Protein AF-0000000073321486 (afdb_homodimer)

Structure (mmCIF, N/CA/C/O backbone):
data_AF-0000000073321486-model_v1
#
loop_
_entity.id
_entity.type
_entity.pdbx_description
1 polymer '(S)-hydroxynitrile lyase'
#
loop_
_atom_site.group_PDB
_atom_site.id
_atom_site.type_symbol
_atom_site.label_atom_id
_atom_site.label_alt_id
_atom_site.label_comp_id
_atom_site.label_asym_id
_atom_site.label_entity_id
_atom_site.label_seq_id
_atom_site.pdbx_PDB_ins_code
_atom_site.Cartn_x
_atom_site.Cartn_y
_atom_site.Cartn_z
_atom_site.occupancy
_atom_site.B_iso_or_equiv
_atom_site.auth_seq_id
_atom_site.auth_comp_id
_atom_site.auth_asym_id
_atom_site.auth_atom_id
_atom_site.pdbx_PDB_model_num
ATOM 1 N N . MET A 1 1 ? -17.094 6.289 39.906 1 28.58 1 MET A N 1
ATOM 2 C CA . MET A 1 1 ? -16.141 6.355 38.812 1 28.58 1 MET A CA 1
ATOM 3 C C . MET A 1 1 ? -16.844 6.781 37.531 1 28.58 1 MET A C 1
ATOM 5 O O . MET A 1 1 ? -17.719 6.074 37.031 1 28.58 1 MET A O 1
ATOM 9 N N . GLY A 1 2 ? -17.016 7.969 37.281 1 34.94 2 GLY A N 1
ATOM 10 C CA . GLY A 1 2 ? -17.891 8.453 36.219 1 34.94 2 GLY A CA 1
ATOM 11 C C . GLY A 1 2 ? -17.594 7.828 34.875 1 34.94 2 GLY A C 1
ATOM 12 O O . GLY A 1 2 ? -16.438 7.613 34.531 1 34.94 2 GLY A O 1
ATOM 13 N N . GLU A 1 3 ? -18.469 7.023 34.312 1 37.69 3 GLU A N 1
ATOM 14 C CA . GLU A 1 3 ? -18.359 6.355 33.031 1 37.69 3 GLU A CA 1
ATOM 15 C C . GLU A 1 3 ? -17.812 7.305 31.969 1 37.69 3 GLU A C 1
ATOM 17 O O . GLU A 1 3 ? -18.391 8.359 31.703 1 37.69 3 GLU A O 1
ATOM 22 N N . VAL A 1 4 ? -16.578 7.555 31.984 1 42.38 4 VAL A N 1
ATOM 23 C CA . VAL A 1 4 ? -16 8.391 30.922 1 42.38 4 VAL A CA 1
ATOM 24 C C . VAL A 1 4 ? -16.688 8.062 29.594 1 42.38 4 VAL A C 1
ATOM 26 O O . VAL A 1 4 ? -16.469 6.988 29.031 1 42.38 4 VAL A O 1
ATOM 29 N N . THR A 1 5 ? -17.891 8.273 29.391 1 47.78 5 THR A N 1
ATOM 30 C CA . THR A 1 5 ? -18.562 8.062 28.125 1 47.78 5 THR A CA 1
ATOM 31 C C . THR A 1 5 ? -17.734 8.602 26.953 1 47.78 5 THR A C 1
ATOM 33 O O . THR A 1 5 ? -17.609 9.82 26.797 1 47.78 5 THR A O 1
ATOM 36 N N . ASN A 1 6 ? -16.609 8.109 26.641 1 59.28 6 ASN A N 1
ATOM 37 C CA . ASN A 1 6 ? -15.727 8.484 25.547 1 59.28 6 ASN A CA 1
ATOM 38 C C . ASN A 1 6 ? -16.5 8.672 24.234 1 59.28 6 ASN A C 1
ATOM 40 O O . ASN A 1 6 ? -17.031 7.707 23.688 1 59.28 6 ASN A O 1
ATOM 44 N N . GLN A 1 7 ? -16.953 9.898 23.938 1 78.38 7 GLN A N 1
ATOM 45 C CA . GLN A 1 7 ? -17.734 10.242 22.75 1 78.38 7 GLN A CA 1
ATOM 46 C C . GLN A 1 7 ? -17.047 9.75 21.484 1 78.38 7 GLN A C 1
ATOM 48 O O . GLN A 1 7 ? -15.852 9.953 21.297 1 78.38 7 GLN A O 1
ATOM 53 N N . LYS A 1 8 ? -17.797 8.992 20.75 1 91.69 8 LYS A N 1
ATOM 54 C CA . LYS A 1 8 ? -17.359 8.469 19.453 1 91.69 8 LYS A CA 1
ATOM 55 C C . LYS A 1 8 ? -16.984 9.602 18.5 1 91.69 8 LYS A C 1
ATOM 57 O O . LYS A 1 8 ? -17.766 10.531 18.297 1 91.69 8 LYS A O 1
ATOM 62 N N . GLN A 1 9 ? -15.703 9.656 18.172 1 96 9 GLN A N 1
ATOM 63 C CA . GLN A 1 9 ? -15.219 10.641 17.203 1 96 9 GLN A CA 1
ATOM 64 C C . GLN A 1 9 ? -15.039 10.016 15.828 1 96 9 GLN A C 1
ATOM 66 O O . GLN A 1 9 ? -14.984 8.789 15.695 1 96 9 GLN A O 1
ATOM 71 N N . HIS A 1 10 ? -15.109 10.852 14.836 1 98 10 HIS A N 1
ATOM 72 C CA . HIS A 1 10 ? -14.734 10.469 13.477 1 98 10 HIS A CA 1
ATOM 73 C C . HIS A 1 10 ? -13.375 11.039 13.102 1 98 10 HIS A C 1
ATOM 75 O O . HIS A 1 10 ? -13.234 12.25 12.898 1 98 10 HIS A O 1
ATOM 81 N N . PHE A 1 11 ? -12.383 10.164 13.086 1 98.81 11 PHE A N 1
ATOM 82 C CA . PHE A 1 11 ? -11.039 10.57 12.688 1 98.81 11 PHE A CA 1
ATOM 83 C C . PHE A 1 11 ? -10.867 10.492 11.18 1 98.81 11 PHE A C 1
ATOM 85 O O . PHE A 1 11 ? -11.219 9.484 10.555 1 98.81 11 PHE A O 1
ATOM 92 N N . VAL A 1 12 ? -10.383 11.523 10.562 1 98.94 12 VAL A N 1
ATOM 93 C CA . VAL A 1 12 ? -9.984 11.539 9.156 1 98.94 12 VAL A CA 1
ATOM 94 C C . VAL A 1 12 ? -8.469 11.703 9.055 1 98.94 12 VAL A C 1
ATOM 96 O O . VAL A 1 12 ? -7.91 12.719 9.484 1 98.94 12 VAL A O 1
ATOM 99 N N . LEU A 1 13 ? -7.809 10.695 8.531 1 98.94 13 LEU A N 1
ATOM 100 C CA . LEU A 1 13 ? -6.352 10.602 8.539 1 98.94 13 LEU A CA 1
ATOM 101 C C . LEU A 1 13 ? -5.781 10.93 7.16 1 98.94 13 LEU A C 1
ATOM 103 O O . LEU A 1 13 ? -6.164 10.312 6.164 1 98.94 13 LEU A O 1
ATOM 107 N N . ILE A 1 14 ? -4.871 11.891 7.148 1 98.94 14 ILE A N 1
ATOM 108 C CA . ILE A 1 14 ? -4.309 12.398 5.902 1 98.94 14 ILE A CA 1
ATOM 109 C C . ILE A 1 14 ? -2.801 12.156 5.883 1 98.94 14 ILE A C 1
ATOM 111 O O . ILE A 1 14 ? -2.092 12.531 6.82 1 98.94 14 ILE A O 1
ATOM 115 N N . HIS A 1 15 ? -2.332 11.531 4.832 1 98.88 15 HIS A N 1
ATOM 116 C CA . HIS A 1 15 ? -0.941 11.117 4.684 1 98.88 15 HIS A CA 1
ATOM 117 C C . HIS A 1 15 ? -0.069 12.273 4.207 1 98.88 15 HIS A C 1
ATOM 119 O O . HIS A 1 15 ? -0.583 13.32 3.814 1 98.88 15 HIS A O 1
ATOM 125 N N . GLY A 1 16 ? 1.253 12.094 4.309 1 98.12 16 GLY A N 1
ATOM 126 C CA . GLY A 1 16 ? 2.234 13.055 3.82 1 98.12 16 GLY A CA 1
ATOM 127 C C . GLY A 1 16 ? 2.619 12.828 2.371 1 98.12 16 GLY A C 1
ATOM 128 O O . GLY A 1 16 ? 1.954 12.07 1.657 1 98.12 16 GLY A O 1
ATOM 129 N N . SER A 1 17 ? 3.688 13.539 1.929 1 95.81 17 SER A N 1
ATOM 130 C CA . SER A 1 17 ? 4.156 13.43 0.551 1 95.81 17 SER A CA 1
ATOM 131 C C . SER A 1 17 ? 4.695 12.031 0.259 1 95.81 17 SER A C 1
ATOM 133 O O . SER A 1 17 ? 5.316 11.406 1.122 1 95.81 17 SER A O 1
ATOM 135 N N . VAL A 1 18 ? 4.523 11.547 -0.978 1 95.94 18 VAL A N 1
ATOM 136 C CA . VAL A 1 18 ? 5.062 10.32 -1.56 1 95.94 18 VAL A CA 1
ATOM 137 C C . VAL A 1 18 ? 4.508 9.109 -0.813 1 95.94 18 VAL A C 1
ATOM 139 O O . VAL A 1 18 ? 5.195 8.094 -0.676 1 95.94 18 VAL A O 1
ATOM 142 N N . ALA A 1 19 ? 3.422 9.234 -0.15 1 97.38 19 ALA A N 1
ATOM 143 C CA . ALA A 1 19 ? 2.773 8.156 0.588 1 97.38 19 ALA A CA 1
ATOM 144 C C . ALA A 1 19 ? 1.322 7.984 0.148 1 97.38 19 ALA A C 1
ATOM 146 O O . ALA A 1 19 ? 0.965 8.328 -0.982 1 97.38 19 ALA A O 1
ATOM 147 N N . GLY A 1 20 ? 0.489 7.383 0.923 1 98.5 20 GLY A N 1
ATOM 148 C CA . GLY A 1 20 ? -0.942 7.164 0.788 1 98.5 20 GLY A CA 1
ATOM 149 C C . GLY A 1 20 ? -1.62 6.816 2.1 1 98.5 20 GLY A C 1
ATOM 150 O O . GLY A 1 20 ? -0.982 6.824 3.154 1 98.5 20 GLY A O 1
ATOM 151 N N . ALA A 1 21 ? -2.885 6.566 1.976 1 98.88 21 ALA A N 1
ATOM 152 C CA . ALA A 1 21 ? -3.674 6.246 3.162 1 98.88 21 ALA A CA 1
ATOM 153 C C . ALA A 1 21 ? -3.098 5.035 3.893 1 98.88 21 ALA A C 1
ATOM 155 O O . ALA A 1 21 ? -3.285 4.883 5.102 1 98.88 21 ALA A O 1
ATOM 156 N N . TRP A 1 22 ? -2.369 4.203 3.174 1 98.81 22 TRP A N 1
ATOM 157 C CA . TRP A 1 22 ? -1.868 2.932 3.689 1 98.81 22 TRP A CA 1
ATOM 158 C C . TRP A 1 22 ? -0.913 3.156 4.855 1 98.81 22 TRP A C 1
ATOM 160 O O . TRP A 1 22 ? -0.701 2.258 5.676 1 98.81 22 TRP A O 1
ATOM 170 N N . ILE A 1 23 ? -0.331 4.324 5.047 1 98.88 23 ILE A N 1
ATOM 171 C CA . ILE A 1 23 ? 0.623 4.52 6.133 1 98.88 23 ILE A CA 1
ATOM 172 C C . ILE A 1 23 ? -0.089 4.387 7.477 1 98.88 23 ILE A C 1
ATOM 174 O O . ILE A 1 23 ? 0.554 4.184 8.508 1 98.88 23 ILE A O 1
ATOM 178 N N . TRP A 1 24 ? -1.402 4.504 7.445 1 98.94 24 TRP A N 1
ATOM 179 C CA . TRP A 1 24 ? -2.176 4.547 8.68 1 98.94 24 TRP A CA 1
ATOM 180 C C . TRP A 1 24 ? -2.629 3.15 9.094 1 98.94 24 TRP A C 1
ATOM 182 O O . TRP A 1 24 ? -3.422 2.994 10.023 1 98.94 24 TRP A O 1
ATOM 192 N N . TYR A 1 25 ? -2.131 2.07 8.461 1 98.81 25 TYR A N 1
ATOM 193 C CA . TYR A 1 25 ? -2.695 0.735 8.625 1 98.81 25 TYR A CA 1
ATOM 194 C C . TYR A 1 25 ? -2.479 0.224 10.047 1 98.81 25 TYR A C 1
ATOM 196 O O . TYR A 1 25 ? -3.232 -0.625 10.531 1 98.81 25 TYR A O 1
ATOM 204 N N . LYS A 1 26 ? -1.455 0.755 10.766 1 98.75 26 LYS A N 1
ATOM 205 C CA . LYS A 1 26 ? -1.238 0.344 12.156 1 98.75 26 LYS A CA 1
ATOM 206 C C . LYS A 1 26 ? -2.08 1.181 13.109 1 98.75 26 LYS A C 1
ATOM 208 O O . LYS A 1 26 ? -2.375 0.746 14.227 1 98.75 26 LYS A O 1
ATOM 213 N N . ILE A 1 27 ? -2.451 2.375 12.695 1 98.88 27 ILE A N 1
ATOM 214 C CA . ILE A 1 27 ? -3.131 3.336 13.555 1 98.88 27 ILE A CA 1
ATOM 215 C C . ILE A 1 27 ? -4.645 3.15 13.445 1 98.88 27 ILE A C 1
ATOM 217 O O . ILE A 1 27 ? -5.352 3.158 14.453 1 98.88 27 ILE A O 1
ATOM 221 N N . LYS A 1 28 ? -5.129 2.949 12.25 1 98.81 28 LYS A N 1
ATOM 222 C CA . LYS A 1 28 ? -6.562 2.914 11.969 1 98.81 28 LYS A CA 1
ATOM 223 C C . LYS A 1 28 ? -7.262 1.854 12.82 1 98.81 28 LYS A C 1
ATOM 225 O O . LYS A 1 28 ? -8.234 2.15 13.508 1 98.81 28 LYS A O 1
ATOM 230 N N . PRO A 1 29 ? -6.758 0.596 12.852 1 98.38 29 PRO A N 1
ATOM 231 C CA . PRO A 1 29 ? -7.469 -0.404 13.648 1 98.38 29 PRO A CA 1
ATOM 232 C C . PRO A 1 29 ? -7.43 -0.098 15.148 1 98.38 29 PRO A C 1
ATOM 234 O O . PRO A 1 29 ? -8.375 -0.424 15.867 1 98.38 29 PRO A O 1
ATOM 237 N N . ARG A 1 30 ? -6.398 0.528 15.641 1 98.31 30 ARG A N 1
ATOM 238 C CA . ARG A 1 30 ? -6.289 0.883 17.047 1 98.31 30 ARG A CA 1
ATOM 239 C C . ARG A 1 30 ? -7.332 1.929 17.438 1 98.31 30 ARG A C 1
ATOM 241 O O . ARG A 1 30 ? -7.945 1.839 18.5 1 98.31 30 ARG A O 1
ATOM 248 N N . LEU A 1 31 ? -7.48 2.936 16.562 1 98.5 31 LEU A N 1
ATOM 249 C CA . LEU A 1 31 ? -8.492 3.955 16.812 1 98.5 31 LEU A CA 1
ATOM 250 C C . LEU A 1 31 ? -9.898 3.359 16.734 1 98.5 31 LEU A C 1
ATOM 252 O O . LEU A 1 31 ? -10.766 3.715 17.531 1 98.5 31 LEU A O 1
ATOM 256 N N . GLU A 1 32 ? -10.07 2.461 15.773 1 98.12 32 GLU A N 1
ATOM 257 C CA . GLU A 1 32 ? -11.367 1.799 15.648 1 98.12 32 GLU A CA 1
ATOM 258 C C . GLU A 1 32 ? -11.656 0.919 16.859 1 98.12 32 GLU A C 1
ATOM 260 O O . GLU A 1 32 ? -12.789 0.874 17.344 1 98.12 32 GLU A O 1
ATOM 265 N N . GLU A 1 33 ? -10.664 0.205 17.328 1 97 33 GLU A N 1
ATOM 266 C CA . GLU A 1 33 ? -10.812 -0.635 18.516 1 97 33 GLU A CA 1
ATOM 267 C C . GLU A 1 33 ? -11.18 0.197 19.734 1 97 33 GLU A C 1
ATOM 269 O O . GLU A 1 33 ? -11.883 -0.282 20.641 1 97 33 GLU A O 1
ATOM 274 N N . ALA A 1 34 ? -10.734 1.42 19.766 1 97 34 ALA A N 1
ATOM 275 C CA . ALA A 1 34 ? -11.047 2.334 20.859 1 97 34 ALA A CA 1
ATOM 276 C C . ALA A 1 34 ? -12.461 2.885 20.719 1 97 34 ALA A C 1
ATOM 278 O O . ALA A 1 34 ? -12.906 3.682 21.562 1 97 34 ALA A O 1
ATOM 279 N N . GLY A 1 35 ? -13.227 2.535 19.656 1 96.88 35 GLY A N 1
ATOM 280 C CA . GLY A 1 35 ? -14.633 2.859 19.547 1 96.88 35 GLY A CA 1
ATOM 281 C C . GLY A 1 35 ? -14.906 3.998 18.578 1 96.88 35 GLY A C 1
ATOM 282 O O . GLY A 1 35 ? -16.031 4.496 18.5 1 96.88 35 GLY A O 1
ATOM 283 N N . HIS A 1 36 ? -13.922 4.457 17.828 1 98 36 HIS A N 1
ATOM 284 C CA . HIS A 1 36 ? -14.062 5.617 16.953 1 98 36 HIS A CA 1
ATOM 285 C C . HIS A 1 36 ? -14.266 5.199 15.5 1 98 36 HIS A C 1
ATOM 287 O O . HIS A 1 36 ? -13.938 4.074 15.125 1 98 36 HIS A O 1
ATOM 293 N N . ARG A 1 37 ? -14.93 6.043 14.734 1 97.81 37 ARG A N 1
ATOM 294 C CA . ARG A 1 37 ? -14.953 5.914 13.281 1 97.81 37 ARG A CA 1
ATOM 295 C C . ARG A 1 37 ? -13.672 6.469 12.664 1 97.81 37 ARG A C 1
ATOM 297 O O . ARG A 1 37 ? -13.156 7.496 13.109 1 97.81 37 ARG A O 1
ATOM 304 N N . VAL A 1 38 ? -13.109 5.781 11.719 1 98.81 38 VAL A N 1
ATOM 305 C CA . VAL A 1 38 ? -11.844 6.219 11.141 1 98.81 38 VAL A CA 1
ATOM 306 C C . VAL A 1 38 ? -11.93 6.164 9.617 1 98.81 38 VAL A C 1
ATOM 308 O O . VAL A 1 38 ? -12.328 5.148 9.047 1 98.81 38 VAL A O 1
ATOM 311 N N . THR A 1 39 ? -11.625 7.242 8.945 1 98.75 39 THR A N 1
ATOM 312 C CA . THR A 1 39 ? -11.484 7.336 7.5 1 98.75 39 THR A CA 1
ATOM 313 C C . THR A 1 39 ? -10.086 7.785 7.113 1 98.75 39 THR A C 1
ATOM 315 O O . THR A 1 39 ? -9.641 8.867 7.512 1 98.75 39 THR A O 1
ATOM 318 N N . ALA A 1 40 ? -9.352 6.969 6.457 1 98.88 40 ALA A N 1
ATOM 319 C CA . ALA A 1 40 ? -8.07 7.355 5.871 1 98.88 40 ALA A CA 1
ATOM 320 C C . ALA A 1 40 ? -8.203 7.598 4.371 1 98.88 40 ALA A C 1
ATOM 322 O O . ALA A 1 40 ? -8.766 6.77 3.648 1 98.88 40 ALA A O 1
ATOM 323 N N . LEU A 1 41 ? -7.668 8.711 3.869 1 98.81 41 LEU A N 1
ATOM 324 C CA . LEU A 1 41 ? -7.91 9.102 2.482 1 98.81 41 LEU A CA 1
ATOM 325 C C . LEU A 1 41 ? -6.602 9.164 1.7 1 98.81 41 LEU A C 1
ATOM 327 O O . LEU A 1 41 ? -5.59 9.656 2.209 1 98.81 41 LEU A O 1
ATOM 331 N N . ASP A 1 42 ? -6.676 8.625 0.517 1 98.81 42 ASP A N 1
ATOM 332 C CA . ASP A 1 42 ? -5.637 8.953 -0.459 1 98.81 42 ASP A CA 1
ATOM 333 C C . ASP A 1 42 ? -5.887 10.32 -1.092 1 98.81 42 ASP A C 1
ATOM 335 O O . ASP A 1 42 ? -6.992 10.602 -1.559 1 98.81 42 ASP A O 1
ATOM 339 N N . MET A 1 43 ? -4.875 11.133 -1.089 1 98.81 43 MET A N 1
ATOM 340 C CA . MET A 1 43 ? -4.938 12.305 -1.955 1 98.81 43 MET A CA 1
ATOM 341 C C . MET A 1 43 ? -4.758 11.914 -3.418 1 98.81 43 MET A C 1
ATOM 343 O O . MET A 1 43 ? -4.469 10.75 -3.723 1 98.81 43 MET A O 1
ATOM 347 N N . ALA A 1 44 ? -5.035 12.898 -4.281 1 98.5 44 ALA A N 1
ATOM 348 C CA . ALA A 1 44 ? -4.828 12.609 -5.699 1 98.5 44 ALA A CA 1
ATOM 349 C C . ALA A 1 44 ? -3.391 12.172 -5.969 1 98.5 44 ALA A C 1
ATOM 351 O O . ALA A 1 44 ? -2.451 12.711 -5.375 1 98.5 44 ALA A O 1
ATOM 352 N N . ALA A 1 45 ? -3.27 11.133 -6.898 1 97.81 45 ALA A N 1
ATOM 353 C CA . ALA A 1 45 ? -1.986 10.602 -7.344 1 97.81 45 ALA A CA 1
ATOM 354 C C . ALA A 1 45 ? -1.232 9.945 -6.191 1 97.81 45 ALA A C 1
ATOM 356 O O . ALA A 1 45 ? -0.001 9.883 -6.199 1 97.81 45 ALA A O 1
ATOM 357 N N . SER A 1 46 ? -1.948 9.477 -5.148 1 98.12 46 SER A N 1
ATOM 358 C CA . SER A 1 46 ? -1.353 8.828 -3.984 1 98.12 46 SER A CA 1
ATOM 359 C C . SER A 1 46 ? -2.039 7.504 -3.68 1 98.12 46 SER A C 1
ATOM 361 O O . SER A 1 46 ? -3.225 7.332 -3.971 1 98.12 46 SER A O 1
ATOM 363 N N . GLY A 1 47 ? -1.281 6.594 -3.045 1 97.62 47 GLY A N 1
ATOM 364 C CA . GLY A 1 47 ? -1.861 5.305 -2.693 1 97.62 47 GLY A CA 1
ATOM 365 C C . GLY A 1 47 ? -2.455 4.574 -3.883 1 97.62 47 GLY A C 1
ATOM 366 O O . GLY A 1 47 ? -1.782 4.375 -4.895 1 97.62 47 GLY A O 1
ATOM 367 N N . VAL A 1 48 ? -3.734 4.324 -3.805 1 96.88 48 VAL A N 1
ATOM 368 C CA . VAL A 1 48 ? -4.359 3.529 -4.859 1 96.88 48 VAL A CA 1
ATOM 369 C C . VAL A 1 48 ? -5.07 4.453 -5.848 1 96.88 48 VAL A C 1
ATOM 371 O O . VAL A 1 48 ? -5.738 3.984 -6.77 1 96.88 48 VAL A O 1
ATOM 374 N N . ASN A 1 49 ? -4.953 5.793 -5.594 1 97.44 49 ASN A N 1
ATOM 375 C CA . ASN A 1 49 ? -5.473 6.73 -6.582 1 97.44 49 ASN A CA 1
ATOM 376 C C . ASN A 1 49 ? -4.785 6.562 -7.934 1 97.44 49 ASN A C 1
ATOM 378 O O . ASN A 1 49 ? -3.555 6.492 -8.008 1 97.44 49 ASN A O 1
ATOM 382 N N . THR A 1 50 ? -5.469 6.555 -9.008 1 96 50 THR A N 1
ATOM 383 C CA . THR A 1 50 ? -4.91 6.082 -10.266 1 96 50 THR A CA 1
ATOM 384 C C . THR A 1 50 ? -4.375 7.246 -11.094 1 96 50 THR A C 1
ATOM 386 O O . THR A 1 50 ? -3.82 7.043 -12.18 1 96 50 THR A O 1
ATOM 389 N N . LYS A 1 51 ? -4.5 8.484 -10.641 1 96.75 51 LYS A N 1
ATOM 390 C CA . LYS A 1 51 ? -3.857 9.609 -11.32 1 96.75 51 LYS A CA 1
ATOM 391 C C . LYS A 1 51 ? -2.346 9.578 -11.125 1 96.75 51 LYS A C 1
ATOM 393 O O . LYS A 1 51 ? -1.855 9.047 -10.125 1 96.75 51 LYS A O 1
ATOM 398 N N . THR A 1 52 ? -1.636 10.094 -12.094 1 95.94 52 THR A N 1
ATOM 399 C CA . THR A 1 52 ? -0.199 10.305 -11.953 1 95.94 52 THR A CA 1
ATOM 400 C C . THR A 1 52 ? 0.095 11.711 -11.438 1 95.94 52 THR A C 1
ATOM 402 O O . THR A 1 52 ? -0.724 12.617 -11.602 1 95.94 52 THR A O 1
ATOM 405 N N . ILE A 1 53 ? 1.215 11.859 -10.852 1 96.25 53 ILE A N 1
ATOM 406 C CA . ILE A 1 53 ? 1.561 13.141 -10.25 1 96.25 53 ILE A CA 1
ATOM 407 C C . ILE A 1 53 ? 1.73 14.195 -11.344 1 96.25 53 ILE A C 1
ATOM 409 O O . ILE A 1 53 ? 1.494 15.383 -11.117 1 96.25 53 ILE A O 1
ATOM 413 N N . GLU A 1 54 ? 2.07 13.781 -12.547 1 93.44 54 GLU A N 1
ATOM 414 C CA . GLU A 1 54 ? 2.215 14.688 -13.68 1 93.44 54 GLU A CA 1
ATOM 415 C C . GLU A 1 54 ? 0.874 15.305 -14.07 1 93.44 54 GLU A C 1
ATOM 417 O O . GLU A 1 54 ? 0.822 16.422 -14.578 1 93.44 54 GLU A O 1
ATOM 422 N N . GLU A 1 55 ? -0.179 14.562 -13.789 1 93.31 55 GLU A N 1
ATOM 423 C CA . GLU A 1 55 ? -1.526 15.023 -14.109 1 93.31 55 GLU A CA 1
ATOM 424 C C . GLU A 1 55 ? -2.07 15.938 -13.016 1 93.31 55 GLU A C 1
ATOM 426 O O . GLU A 1 55 ? -3.051 16.656 -13.234 1 93.31 55 GLU A O 1
ATOM 431 N N . VAL A 1 56 ? -1.49 15.875 -11.852 1 95.69 56 VAL A N 1
ATOM 432 C CA . VAL A 1 56 ? -1.93 16.656 -10.695 1 95.69 56 VAL A CA 1
ATOM 433 C C . VAL A 1 56 ? -0.997 17.844 -10.484 1 95.69 56 VAL A C 1
ATOM 435 O O . VAL A 1 56 ? -0.078 17.781 -9.664 1 95.69 56 VAL A O 1
ATOM 438 N N . ARG A 1 57 ? -1.334 18.984 -11.07 1 92.81 57 ARG A N 1
ATOM 439 C CA . ARG A 1 57 ? -0.346 20.047 -11.227 1 92.81 57 ARG A CA 1
ATOM 440 C C . ARG A 1 57 ? -0.5 21.109 -10.133 1 92.81 57 ARG A C 1
ATOM 442 O O . ARG A 1 57 ? 0.352 21.984 -9.992 1 92.81 57 ARG A O 1
ATOM 449 N N . THR A 1 58 ? -1.557 21.094 -9.438 1 95 58 THR A N 1
ATOM 450 C CA . THR A 1 58 ? -1.786 22.078 -8.383 1 95 58 THR A CA 1
ATOM 451 C C . THR A 1 58 ? -2.146 21.391 -7.074 1 95 58 THR A C 1
ATOM 453 O O . THR A 1 58 ? -2.639 20.25 -7.078 1 95 58 THR A O 1
ATOM 456 N N . PHE A 1 59 ? -1.944 22.094 -6.023 1 97.38 59 PHE A N 1
ATOM 457 C CA . PHE A 1 59 ? -2.301 21.531 -4.723 1 97.38 59 PHE A CA 1
ATOM 458 C C . PHE A 1 59 ? -3.811 21.359 -4.605 1 97.38 59 PHE A C 1
ATOM 460 O O . PHE A 1 59 ? -4.281 20.422 -3.949 1 97.38 59 PHE A O 1
ATOM 467 N N . ASP A 1 60 ? -4.578 22.266 -5.25 1 97.44 60 ASP A N 1
ATOM 468 C CA . ASP A 1 60 ? -6.031 22.125 -5.246 1 97.44 60 ASP A CA 1
ATOM 469 C C . ASP A 1 60 ? -6.461 20.781 -5.84 1 97.44 60 ASP A C 1
ATOM 471 O O . ASP A 1 60 ? -7.324 20.109 -5.281 1 97.44 60 ASP A O 1
ATOM 475 N N . LEU A 1 61 ? -5.883 20.438 -6.922 1 97.62 61 LEU A N 1
ATOM 476 C CA . LEU A 1 61 ? -6.184 19.156 -7.531 1 97.62 61 LEU A CA 1
ATOM 477 C C . LEU A 1 61 ? -5.727 18 -6.633 1 97.62 61 LEU A C 1
ATOM 479 O O . LEU A 1 61 ? -6.445 17.016 -6.473 1 97.62 61 LEU A O 1
ATOM 483 N N . TYR A 1 62 ? -4.559 18.156 -6.07 1 98.44 62 TYR A N 1
ATOM 484 C CA . TYR A 1 62 ? -4.004 17.141 -5.172 1 98.44 62 TYR A CA 1
ATOM 485 C C . TYR A 1 62 ? -4.918 16.906 -3.977 1 98.44 62 TYR A C 1
ATOM 487 O O . TYR A 1 62 ? -5.102 15.773 -3.539 1 98.44 62 TYR A O 1
ATOM 495 N N . ASN A 1 63 ? -5.539 17.953 -3.445 1 98.75 63 ASN A N 1
ATOM 496 C CA . ASN A 1 63 ? -6.309 17.922 -2.205 1 98.75 63 ASN A CA 1
ATOM 497 C C . ASN A 1 63 ? -7.781 17.609 -2.463 1 98.75 63 ASN A C 1
ATOM 499 O O . ASN A 1 63 ? -8.594 17.625 -1.536 1 98.75 63 ASN A O 1
ATOM 503 N N . GLU A 1 64 ? -8.203 17.344 -3.68 1 98.69 64 GLU A N 1
ATOM 504 C CA . GLU A 1 64 ? -9.594 17.156 -4.082 1 98.69 64 GLU A CA 1
ATOM 505 C C . GLU A 1 64 ? -10.258 16.047 -3.275 1 98.69 64 GLU A C 1
ATOM 507 O O . GLU A 1 64 ? -11.398 16.203 -2.828 1 98.69 64 GLU A O 1
ATOM 512 N N . PRO A 1 65 ? -9.609 14.938 -3.035 1 98.81 65 PRO A N 1
ATOM 513 C CA . PRO A 1 65 ? -10.289 13.867 -2.289 1 98.81 65 PRO A CA 1
ATOM 514 C C . PRO A 1 65 ? -10.727 14.312 -0.895 1 98.81 65 PRO A C 1
ATOM 516 O O . PRO A 1 65 ? -11.836 13.992 -0.463 1 98.81 65 PRO A O 1
ATOM 519 N N . LEU A 1 66 ? -9.883 15.008 -0.198 1 98.94 66 LEU A N 1
ATOM 520 C CA . LEU A 1 66 ? -10.258 15.492 1.127 1 98.94 66 LEU A CA 1
ATOM 521 C C . LEU A 1 66 ? -11.375 16.531 1.035 1 98.94 66 LEU A C 1
ATOM 523 O O . LEU A 1 66 ? -12.32 16.5 1.827 1 98.94 66 LEU A O 1
ATOM 527 N N . MET A 1 67 ? -11.297 17.453 0.048 1 98.88 67 MET A N 1
ATOM 528 C CA . MET A 1 67 ? -12.32 18.484 -0.119 1 98.88 67 MET A CA 1
ATOM 529 C C . MET A 1 67 ? -13.68 17.844 -0.417 1 98.88 67 MET A C 1
ATOM 531 O O . MET A 1 67 ? -14.695 18.266 0.137 1 98.88 67 MET A O 1
ATOM 535 N N . GLU A 1 68 ? -13.656 16.859 -1.269 1 98.81 68 GLU A N 1
ATOM 536 C CA . GLU A 1 68 ? -14.898 16.172 -1.612 1 98.81 68 GLU A CA 1
ATOM 537 C C . GLU A 1 68 ? -15.477 15.445 -0.406 1 98.81 68 GLU A C 1
ATOM 539 O O . GLU A 1 68 ? -16.688 15.453 -0.19 1 98.81 68 GLU A O 1
ATOM 544 N N . PHE A 1 69 ? -14.625 14.797 0.312 1 98.81 69 PHE A N 1
ATOM 545 C CA . PHE A 1 69 ? -15.07 14.094 1.513 1 98.81 69 PHE A CA 1
ATOM 546 C C . PHE A 1 69 ? -15.727 15.062 2.49 1 98.81 69 PHE A C 1
ATOM 548 O O . PHE A 1 69 ? -16.828 14.805 2.979 1 98.81 69 PHE A O 1
ATOM 555 N N . MET A 1 70 ? -15.055 16.172 2.768 1 98.81 70 MET A N 1
ATOM 556 C CA . MET A 1 70 ? -15.555 17.172 3.717 1 98.81 70 MET A CA 1
ATOM 557 C C . MET A 1 70 ? -16.891 17.734 3.256 1 98.81 70 MET A C 1
ATOM 559 O O . MET A 1 70 ? -17.797 17.953 4.066 1 98.81 70 MET A O 1
ATOM 563 N N . ALA A 1 71 ? -16.969 18 1.934 1 98.5 71 ALA A N 1
ATOM 564 C CA . ALA A 1 71 ? -18.188 18.578 1.373 1 98.5 71 ALA A CA 1
ATOM 565 C C . ALA A 1 71 ? -19.375 17.641 1.572 1 98.5 71 ALA A C 1
ATOM 567 O O . ALA A 1 71 ? -20.516 18.094 1.717 1 98.5 71 ALA A O 1
ATOM 568 N N . LYS A 1 72 ? -19.141 16.328 1.659 1 98.19 72 LYS A N 1
ATOM 569 C CA . LYS A 1 72 ? -20.203 15.336 1.731 1 98.19 72 LYS A CA 1
ATOM 570 C C . LYS A 1 72 ? -20.594 15.055 3.178 1 98.19 72 LYS A C 1
ATOM 572 O O . LYS A 1 72 ? -21.641 14.453 3.438 1 98.19 72 LYS A O 1
ATOM 577 N N . LEU A 1 73 ? -19.766 15.492 4.117 1 97.62 73 LEU A N 1
ATOM 578 C CA . LEU A 1 73 ? -20.109 15.289 5.52 1 97.62 73 LEU A CA 1
ATOM 579 C C . LEU A 1 73 ? -21.422 15.984 5.871 1 97.62 73 LEU A C 1
ATOM 581 O O . LEU A 1 73 ? -21.672 17.109 5.426 1 97.62 73 LEU A O 1
ATOM 585 N N . PRO A 1 74 ? -22.25 15.312 6.629 1 95.81 74 PRO A N 1
ATOM 586 C CA . PRO A 1 74 ? -23.453 15.992 7.113 1 95.81 74 PRO A CA 1
ATOM 587 C C . PRO A 1 74 ? -23.156 17.281 7.871 1 95.81 74 PRO A C 1
ATOM 589 O O . PRO A 1 74 ? -22.109 17.375 8.523 1 95.81 74 PRO A O 1
ATOM 592 N N . GLU A 1 75 ? -24.062 18.219 7.836 1 91.25 75 GLU A N 1
ATOM 593 C CA . GLU A 1 75 ? -23.875 19.531 8.43 1 91.25 75 GLU A CA 1
ATOM 594 C C . GLU A 1 75 ? -23.641 19.438 9.938 1 91.25 75 GLU A C 1
ATOM 596 O O . GLU A 1 75 ? -22.938 20.266 10.516 1 91.25 75 GLU A O 1
ATOM 601 N N . ASN A 1 76 ? -24.125 18.422 10.531 1 90.88 76 ASN A N 1
ATOM 602 C CA . ASN A 1 76 ? -24.031 18.328 11.984 1 90.88 76 ASN A CA 1
ATOM 603 C C . ASN A 1 76 ? -22.906 17.391 12.414 1 90.88 76 ASN A C 1
ATOM 605 O O . ASN A 1 76 ? -22.781 17.047 13.594 1 90.88 76 ASN A O 1
ATOM 609 N N . GLU A 1 77 ? -22.109 17.047 11.492 1 94.81 77 GLU A N 1
ATOM 610 C CA . GLU A 1 77 ? -21 16.172 11.828 1 94.81 77 GLU A CA 1
ATOM 611 C C . GLU A 1 77 ? -19.656 16.906 11.781 1 94.81 77 GLU A C 1
ATOM 613 O O . GLU A 1 77 ? -19.406 17.672 10.852 1 94.81 77 GLU A O 1
ATOM 618 N N . LYS A 1 78 ? -18.969 16.734 12.867 1 96.94 78 LYS A N 1
ATOM 619 C CA . LYS A 1 78 ? -17.609 17.25 12.914 1 96.94 78 LYS A CA 1
ATOM 620 C C . LYS A 1 78 ? -16.594 16.109 12.961 1 96.94 78 LYS A C 1
ATOM 622 O O . LYS A 1 78 ? -16.891 15.031 13.461 1 96.94 78 LYS A O 1
ATOM 627 N N . VAL A 1 79 ? -15.438 16.406 12.43 1 98.44 79 VAL A N 1
ATOM 628 C CA . VAL A 1 79 ? -14.414 15.367 12.398 1 98.44 79 VAL A CA 1
ATOM 629 C C . VAL A 1 79 ? -13.141 15.875 13.062 1 98.44 79 VAL A C 1
ATOM 631 O O . VAL A 1 79 ? -12.938 17.078 13.195 1 98.44 79 VAL A O 1
ATOM 634 N N . VAL A 1 80 ? -12.32 14.922 13.555 1 98.69 80 VAL A N 1
ATOM 635 C CA . VAL A 1 80 ? -10.938 15.164 13.945 1 98.69 80 VAL A CA 1
ATOM 636 C C . VAL A 1 80 ? -10.008 14.891 12.766 1 98.69 80 VAL A C 1
ATOM 638 O O . VAL A 1 80 ? -9.914 13.75 12.297 1 98.69 80 VAL A O 1
ATOM 641 N N . LEU A 1 81 ? -9.367 15.93 12.281 1 98.88 81 LEU A N 1
ATOM 642 C CA . LEU A 1 81 ? -8.406 15.766 11.195 1 98.88 81 LEU A CA 1
ATOM 643 C C . LEU A 1 81 ? -7.012 15.477 11.734 1 98.88 81 LEU A C 1
ATOM 645 O O . LEU A 1 81 ? -6.566 16.109 12.695 1 98.88 81 LEU A O 1
ATOM 649 N N . VAL A 1 82 ? -6.371 14.508 11.219 1 98.94 82 VAL A N 1
ATOM 650 C CA . VAL A 1 82 ? -4.977 14.227 11.531 1 98.94 82 VAL A CA 1
ATOM 651 C C . VAL A 1 82 ? -4.145 14.258 10.25 1 98.94 82 VAL A C 1
ATOM 653 O O . VAL A 1 82 ? -4.418 13.516 9.305 1 98.94 82 VAL A O 1
ATOM 656 N N . GLY A 1 83 ? -3.197 15.125 10.156 1 98.94 83 GLY A N 1
ATOM 657 C CA . GLY A 1 83 ? -2.352 15.258 8.977 1 98.94 83 GLY A CA 1
ATOM 658 C C . GLY A 1 83 ? -0.883 15.016 9.273 1 98.94 83 GLY A C 1
ATOM 659 O O . GLY A 1 83 ? -0.326 15.602 10.203 1 98.94 83 GLY A O 1
ATOM 660 N N . HIS A 1 84 ? -0.264 14.172 8.508 1 98.94 84 HIS A N 1
ATOM 661 C CA . HIS A 1 84 ? 1.154 13.852 8.617 1 98.94 84 HIS A CA 1
ATOM 662 C C . HIS A 1 84 ? 1.975 14.609 7.582 1 98.94 84 HIS A C 1
ATOM 664 O O . HIS A 1 84 ? 1.63 14.625 6.398 1 98.94 84 HIS A O 1
ATOM 670 N N . SER A 1 85 ? 3.107 15.234 8.039 1 98.5 85 SER A N 1
ATOM 671 C CA . SER A 1 85 ? 4.082 15.828 7.129 1 98.5 85 SER A CA 1
ATOM 672 C C . SER A 1 85 ? 3.428 16.828 6.184 1 98.5 85 SER A C 1
ATOM 674 O O . SER A 1 85 ? 2.775 17.766 6.633 1 98.5 85 SER A O 1
ATOM 676 N N . LEU A 1 86 ? 3.42 16.688 4.883 1 98.44 86 LEU A N 1
ATOM 677 C CA . LEU A 1 86 ? 2.766 17.562 3.916 1 98.44 86 LEU A CA 1
ATOM 678 C C . LEU A 1 86 ? 1.262 17.625 4.168 1 98.44 86 LEU A C 1
ATOM 680 O O . LEU A 1 86 ? 0.609 18.609 3.82 1 98.44 86 LEU A O 1
ATOM 684 N N . GLY A 1 87 ? 0.726 16.625 4.84 1 98.75 87 GLY A N 1
ATOM 685 C CA . GLY A 1 87 ? -0.696 16.531 5.129 1 98.75 87 GLY A CA 1
ATOM 686 C C . GLY A 1 87 ? -1.209 17.688 5.973 1 98.75 87 GLY A C 1
ATOM 687 O O . GLY A 1 87 ? -2.416 17.922 6.027 1 98.75 87 GLY A O 1
ATOM 688 N N . GLY A 1 88 ? -0.29 18.375 6.656 1 98.88 88 GLY A N 1
ATOM 689 C CA . GLY A 1 88 ? -0.685 19.562 7.391 1 98.88 88 GLY A CA 1
ATOM 690 C C . GLY A 1 88 ? -1.299 20.641 6.508 1 98.88 88 GLY A C 1
ATOM 691 O O . GLY A 1 88 ? -2.236 21.328 6.918 1 98.88 88 GLY A O 1
ATOM 692 N N . LEU A 1 89 ? -0.759 20.781 5.316 1 98.81 89 LEU A N 1
ATOM 693 C CA . LEU A 1 89 ? -1.321 21.734 4.375 1 98.81 89 LEU A CA 1
ATOM 694 C C . LEU A 1 89 ? -2.707 21.312 3.914 1 98.81 89 LEU A C 1
ATOM 696 O O . LEU A 1 89 ? -3.604 22.141 3.752 1 98.81 89 LEU A O 1
ATOM 700 N N . ASN A 1 90 ? -2.889 19.984 3.693 1 98.88 90 ASN A N 1
ATOM 701 C CA . ASN A 1 90 ? -4.219 19.469 3.369 1 98.88 90 ASN A CA 1
ATOM 702 C C . ASN A 1 90 ? -5.238 19.844 4.441 1 98.88 90 ASN A C 1
ATOM 704 O O . ASN A 1 90 ? -6.336 20.312 4.129 1 98.88 90 ASN A O 1
ATOM 708 N N . LEU A 1 91 ? -4.832 19.625 5.688 1 98.88 91 LEU A N 1
ATOM 709 C CA . LEU A 1 91 ? -5.707 20 6.797 1 98.88 91 LEU A CA 1
ATOM 710 C C . LEU A 1 91 ? -6.059 21.484 6.738 1 98.88 91 LEU A C 1
ATOM 712 O O . LEU A 1 91 ? -7.223 21.844 6.898 1 98.88 91 LEU A O 1
ATOM 716 N N . ALA A 1 92 ? -5.062 22.297 6.555 1 98.88 92 ALA A N 1
ATOM 717 C CA . ALA A 1 92 ? -5.262 23.734 6.574 1 98.88 92 ALA A CA 1
ATOM 718 C C . ALA A 1 92 ? -6.285 24.172 5.527 1 98.88 92 ALA A C 1
ATOM 720 O O . ALA A 1 92 ? -7.148 25.016 5.797 1 98.88 92 ALA A O 1
ATOM 721 N N . PHE A 1 93 ? -6.199 23.594 4.332 1 98.88 93 PHE A N 1
ATOM 722 C CA . PHE A 1 93 ? -7.16 23.922 3.285 1 98.88 93 PHE A CA 1
ATOM 723 C C . PHE A 1 93 ? -8.562 23.469 3.682 1 98.88 93 PHE A C 1
ATOM 725 O O . PHE A 1 93 ? -9.539 24.188 3.438 1 98.88 93 PHE A O 1
ATOM 732 N N . ALA A 1 94 ? -8.656 22.297 4.254 1 98.88 94 ALA A N 1
ATOM 733 C CA . ALA A 1 94 ? -9.961 21.812 4.715 1 98.88 94 ALA A CA 1
ATOM 734 C C . ALA A 1 94 ? -10.516 22.719 5.812 1 98.88 94 ALA A C 1
ATOM 736 O O . ALA A 1 94 ? -11.711 23.047 5.82 1 98.88 94 ALA A O 1
ATOM 737 N N . MET A 1 95 ? -9.688 23.141 6.723 1 98.81 95 MET A N 1
ATOM 738 C CA . MET A 1 95 ? -10.078 24.016 7.824 1 98.81 95 MET A CA 1
ATOM 739 C C . MET A 1 95 ? -10.523 25.375 7.301 1 98.81 95 MET A C 1
ATOM 741 O O . MET A 1 95 ? -11.445 25.984 7.852 1 98.81 95 MET A O 1
ATOM 745 N N . GLU A 1 96 ? -9.859 25.875 6.293 1 98.81 96 GLU A N 1
ATOM 746 C CA . GLU A 1 96 ? -10.234 27.156 5.695 1 98.81 96 GLU A CA 1
ATOM 747 C C . GLU A 1 96 ? -11.602 27.078 5.023 1 98.81 96 GLU A C 1
ATOM 749 O O . GLU A 1 96 ? -12.43 27.984 5.172 1 98.81 96 GLU A O 1
ATOM 754 N N . LYS A 1 97 ? -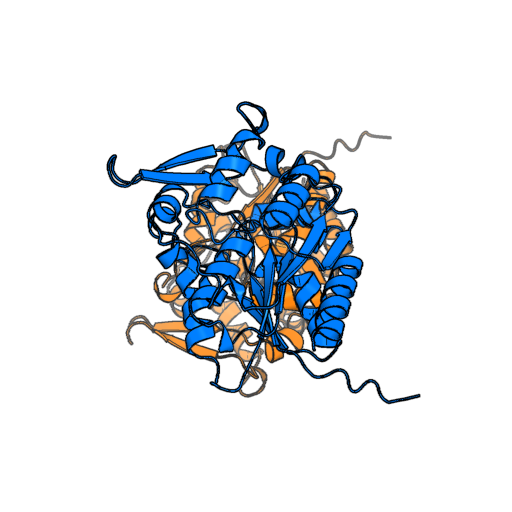11.805 26.031 4.359 1 98.56 97 LYS A N 1
ATOM 755 C CA . LYS A 1 97 ? -13.023 25.906 3.561 1 98.56 97 LYS A CA 1
ATOM 756 C C . LYS A 1 97 ? -14.195 25.438 4.414 1 98.56 97 LYS A C 1
ATOM 758 O O . LYS A 1 97 ? -15.344 25.828 4.18 1 98.56 97 LYS A O 1
ATOM 763 N N . PHE A 1 98 ? -13.93 24.547 5.414 1 98.38 98 PHE A N 1
ATOM 764 C CA . PHE A 1 98 ? -14.977 23.922 6.211 1 98.38 98 PHE A CA 1
ATOM 765 C C . PHE A 1 98 ? -14.656 24.016 7.699 1 98.38 98 PHE A C 1
ATOM 767 O O . PHE A 1 98 ? -14.672 23.016 8.406 1 98.38 98 PHE A O 1
ATOM 774 N N . PRO A 1 99 ? -14.508 25.25 8.211 1 98.25 99 PRO A N 1
ATOM 775 C CA . PRO A 1 99 ? -14.141 25.344 9.625 1 98.25 99 PRO A CA 1
ATOM 776 C C . PRO A 1 99 ? -15.203 24.766 10.555 1 98.25 99 PRO A C 1
ATOM 778 O O . PRO A 1 99 ? -14.883 24.219 11.617 1 98.25 99 PRO A O 1
ATOM 781 N N . GLU A 1 100 ? -16.438 24.75 10.172 1 97.69 100 GLU A N 1
ATOM 782 C CA . GLU A 1 100 ? -17.547 24.312 11 1 97.69 100 GLU A CA 1
ATOM 783 C C . GLU A 1 100 ? -17.625 22.781 11.07 1 97.69 100 GLU A C 1
ATOM 785 O O . GLU A 1 100 ? -18.312 22.234 11.922 1 97.69 100 GLU A O 1
ATOM 790 N N . LYS A 1 101 ? -16.844 22.141 10.242 1 98.25 101 LYS A N 1
ATOM 791 C CA . LYS A 1 101 ? -16.906 20.688 10.172 1 98.25 101 LYS A CA 1
ATOM 792 C C . LYS A 1 101 ? -15.688 20.047 10.836 1 98.25 101 LYS A C 1
ATOM 794 O O . LYS A 1 101 ? -15.539 18.828 10.828 1 98.25 101 LYS A O 1
ATOM 799 N N . VAL A 1 102 ? -14.836 20.797 11.383 1 98.44 102 VAL A N 1
ATOM 800 C CA . VAL A 1 102 ? -13.625 20.281 12.008 1 98.44 102 VAL A CA 1
ATOM 801 C C . VAL A 1 102 ? -13.641 20.578 13.508 1 98.44 102 VAL A C 1
ATOM 803 O O . VAL A 1 102 ? -13.688 21.75 13.906 1 98.44 102 VAL A O 1
ATOM 806 N N . SER A 1 103 ? -13.625 19.578 14.312 1 97.75 103 SER A N 1
ATOM 807 C CA . SER A 1 103 ? -13.633 19.766 15.758 1 97.75 103 SER A CA 1
ATOM 808 C C . SER A 1 103 ? -12.219 19.969 16.297 1 97.75 103 SER A C 1
ATOM 810 O O . SER A 1 103 ? -12.016 20.672 17.281 1 97.75 103 SER A O 1
ATOM 812 N N . LEU A 1 104 ? -11.289 19.281 15.648 1 98.44 104 LEU A N 1
ATOM 813 C CA . LEU A 1 104 ? -9.883 19.328 16.047 1 98.44 104 LEU A CA 1
ATOM 814 C C . LEU A 1 104 ? -8.984 18.969 14.867 1 98.44 104 LEU A C 1
ATOM 816 O O . LEU A 1 104 ? -9.297 18.062 14.086 1 98.44 104 LEU A O 1
ATOM 820 N N . ALA A 1 105 ? -7.934 19.703 14.711 1 98.75 105 ALA A N 1
ATOM 821 C CA . ALA A 1 105 ? -6.906 19.375 13.727 1 98.75 105 ALA A CA 1
ATOM 822 C C . ALA A 1 105 ? -5.594 19 14.414 1 98.75 105 ALA A C 1
ATOM 824 O O . ALA A 1 105 ? -5.035 19.797 15.172 1 98.75 105 ALA A O 1
ATOM 825 N N . VAL A 1 106 ? -5.141 17.812 14.203 1 98.88 106 VAL A N 1
ATOM 826 C CA . VAL A 1 106 ? -3.889 17.312 14.758 1 98.88 106 VAL A CA 1
ATOM 827 C C . VAL A 1 106 ? -2.801 17.328 13.688 1 98.88 106 VAL A C 1
ATOM 829 O O . VAL A 1 106 ? -2.881 16.594 12.703 1 98.88 106 VAL A O 1
ATOM 832 N N . PHE A 1 107 ? -1.82 18.141 13.875 1 98.94 107 PHE A N 1
ATOM 833 C CA . PHE A 1 107 ? -0.66 18.203 12.992 1 98.94 107 PHE A CA 1
ATOM 834 C C . PHE A 1 107 ? 0.458 17.312 13.508 1 98.94 107 PHE A C 1
ATOM 836 O O . PHE A 1 107 ? 1.061 17.594 14.547 1 98.94 107 PHE A O 1
ATOM 843 N N . LEU A 1 108 ? 0.702 16.25 12.828 1 98.94 108 LEU A N 1
ATOM 844 C CA . LEU A 1 108 ? 1.683 15.234 13.211 1 98.94 108 LEU A CA 1
ATOM 845 C C . LEU A 1 108 ? 2.988 15.43 12.445 1 98.94 108 LEU A C 1
ATOM 847 O O . LEU A 1 108 ? 3.09 15.055 11.273 1 98.94 108 LEU A O 1
ATOM 851 N N . THR A 1 109 ? 4.09 16 13.164 1 98.81 109 THR A N 1
ATOM 852 C CA . THR A 1 109 ? 5.312 16.406 12.477 1 98.81 109 THR A CA 1
ATOM 853 C C . THR A 1 109 ? 5.004 16.953 11.086 1 98.81 109 THR A C 1
ATOM 855 O O . THR A 1 109 ? 5.602 16.516 10.102 1 98.81 109 THR A O 1
ATOM 858 N N . ALA A 1 110 ? 4.105 17.859 10.984 1 98.75 110 ALA A N 1
ATOM 859 C CA . ALA A 1 110 ? 3.494 18.297 9.734 1 98.75 110 ALA A CA 1
ATOM 860 C C . ALA A 1 110 ? 3.787 19.766 9.461 1 98.75 110 ALA A C 1
ATOM 862 O O . ALA A 1 110 ? 4.102 20.516 10.383 1 98.75 110 ALA A O 1
ATOM 863 N N . ILE A 1 111 ? 3.689 20.172 8.219 1 98.75 111 ILE A N 1
ATOM 864 C CA . ILE A 1 111 ? 3.695 21.578 7.848 1 98.75 111 ILE A CA 1
ATOM 865 C C . ILE A 1 111 ? 2.516 22.297 8.508 1 98.75 111 ILE A C 1
ATOM 867 O O . ILE A 1 111 ? 1.382 21.812 8.453 1 98.75 111 ILE A O 1
ATOM 871 N N . LEU A 1 112 ? 2.82 23.344 9.172 1 98.75 112 LEU A N 1
ATOM 872 C CA . LEU A 1 112 ? 1.842 24.156 9.891 1 98.75 112 LEU A CA 1
ATOM 873 C C . LEU A 1 112 ? 1.807 25.578 9.344 1 98.75 112 LEU A C 1
ATOM 875 O O . LEU A 1 112 ? 2.521 26.453 9.828 1 98.75 112 LEU A O 1
ATOM 879 N N . PRO A 1 113 ? 0.913 25.797 8.367 1 98.38 113 PRO A N 1
ATOM 880 C CA . PRO A 1 113 ? 0.888 27.141 7.785 1 98.38 113 PRO A CA 1
ATOM 881 C C . PRO A 1 113 ? 0.32 28.188 8.742 1 98.38 113 PRO A C 1
ATOM 883 O O . PRO A 1 113 ? -0.417 27.859 9.672 1 98.38 113 PRO A O 1
ATOM 886 N N . ASP A 1 114 ? 0.665 29.453 8.562 1 98 114 ASP A N 1
ATOM 887 C CA . ASP A 1 114 ? 0.108 30.562 9.344 1 98 114 ASP A CA 1
ATOM 888 C C . ASP A 1 114 ? -0.917 31.344 8.531 1 98 114 ASP A C 1
ATOM 890 O O . ASP A 1 114 ? -1.335 30.906 7.461 1 98 114 ASP A O 1
ATOM 894 N N . THR A 1 115 ? -1.45 32.438 9.094 1 97.75 115 THR A N 1
ATOM 895 C CA . THR A 1 115 ? -2.48 33.219 8.422 1 97.75 115 THR A CA 1
ATOM 896 C C . THR A 1 115 ? -1.899 34.5 7.871 1 97.75 115 THR A C 1
ATOM 898 O O . THR A 1 115 ? -2.637 35.375 7.379 1 97.75 115 THR A O 1
ATOM 901 N N . VAL A 1 116 ? -0.615 34.656 7.965 1 97.44 116 VAL A N 1
ATOM 902 C CA . VAL A 1 116 ? 0.046 35.906 7.582 1 97.44 116 VAL A CA 1
ATOM 903 C C . VAL A 1 116 ? 0.635 35.75 6.18 1 97.44 116 VAL A C 1
ATOM 905 O O . VAL A 1 116 ? 0.567 36.688 5.375 1 97.44 116 VAL A O 1
ATOM 908 N N . HIS A 1 117 ? 1.122 34.656 5.855 1 98 117 HIS A N 1
ATOM 909 C CA . HIS A 1 117 ? 1.836 34.438 4.605 1 98 117 HIS A CA 1
ATOM 910 C C . HIS A 1 117 ? 1.054 33.5 3.686 1 98 117 HIS A C 1
ATOM 912 O O . HIS A 1 117 ? 0.05 32.906 4.098 1 98 117 HIS A O 1
ATOM 918 N N . GLN A 1 118 ? 1.61 33.375 2.418 1 97.44 118 GLN A N 1
ATOM 919 C CA . GLN A 1 118 ? 1.072 32.375 1.491 1 97.44 118 GLN A CA 1
ATOM 920 C C . GLN A 1 118 ? 1.31 30.969 2.004 1 97.44 118 GLN A C 1
ATOM 922 O O . GLN A 1 118 ? 2.256 30.734 2.756 1 97.44 118 GLN A O 1
ATOM 927 N N . PRO A 1 119 ? 0.442 30.062 1.554 1 97.94 119 PRO A N 1
ATOM 928 C CA . PRO A 1 119 ? 0.543 28.688 2.029 1 97.94 119 PRO A CA 1
ATOM 929 C C . PRO A 1 119 ? 1.913 28.062 1.761 1 97.94 119 PRO A C 1
ATOM 931 O O . PRO A 1 119 ? 2.314 27.125 2.447 1 97.94 119 PRO A O 1
ATOM 934 N N . SER A 1 120 ? 2.697 28.578 0.84 1 97.81 120 SER A N 1
ATOM 935 C CA . SER A 1 120 ? 3.986 28.016 0.466 1 97.81 120 SER A CA 1
ATOM 936 C C . SER A 1 120 ? 5.07 28.391 1.467 1 97.81 120 SER A C 1
ATOM 938 O O . SER A 1 120 ? 6.16 27.812 1.46 1 97.81 120 SER A O 1
ATOM 940 N N . TYR A 1 121 ? 4.82 29.328 2.312 1 98.31 121 TYR A N 1
ATOM 941 C CA . TYR A 1 121 ? 5.848 29.984 3.117 1 98.31 121 TYR A CA 1
ATOM 942 C C . TYR A 1 121 ? 6.594 28.969 3.975 1 98.31 121 TYR A C 1
ATOM 944 O O . TYR A 1 121 ? 7.828 28.938 3.984 1 98.31 121 TYR A O 1
ATOM 952 N N . MET A 1 122 ? 5.898 28.156 4.711 1 97.56 122 MET A N 1
ATOM 953 C CA . MET A 1 122 ? 6.543 27.188 5.594 1 97.56 122 MET A CA 1
ATOM 954 C C . MET A 1 122 ? 7.352 26.172 4.797 1 97.56 122 MET A C 1
ATOM 956 O O . MET A 1 122 ? 8.391 25.688 5.262 1 97.56 122 MET A O 1
ATOM 960 N N . LEU A 1 123 ? 6.875 25.781 3.58 1 97.12 123 LEU A N 1
ATOM 961 C CA . LEU A 1 123 ? 7.621 24.891 2.713 1 97.12 123 LEU A CA 1
ATOM 962 C C . LEU A 1 123 ? 8.914 25.531 2.23 1 97.12 123 LEU A C 1
ATOM 964 O O . LEU A 1 123 ? 9.945 24.859 2.105 1 97.12 123 LEU A O 1
ATOM 968 N N . GLU A 1 124 ? 8.805 26.781 1.912 1 96.88 124 GLU A N 1
ATOM 969 C CA . GLU A 1 124 ? 9.992 27.531 1.5 1 96.88 124 GLU A CA 1
ATOM 970 C C . GLU A 1 124 ? 11.016 27.609 2.625 1 96.88 124 GLU A C 1
ATOM 972 O O . GLU A 1 124 ? 12.219 27.453 2.387 1 96.88 124 GLU A O 1
ATOM 977 N N . LYS A 1 125 ? 10.562 27.859 3.838 1 97.06 125 LYS A N 1
ATOM 978 C CA . LYS A 1 125 ? 11.453 27.859 4.992 1 97.06 125 LYS A CA 1
ATOM 979 C C . LYS A 1 125 ? 12.031 26.469 5.246 1 97.06 125 LYS A C 1
ATOM 981 O O . LYS A 1 125 ? 13.203 26.344 5.613 1 97.06 125 LYS A O 1
ATOM 986 N N . PHE A 1 126 ? 11.227 25.453 5.027 1 95.56 126 PHE A N 1
ATOM 987 C CA . PHE A 1 126 ? 11.688 24.078 5.152 1 95.56 126 PHE A CA 1
ATOM 988 C C . PHE A 1 126 ? 12.797 23.797 4.148 1 95.56 126 PHE A C 1
ATOM 990 O O . PHE A 1 126 ? 13.773 23.125 4.477 1 95.56 126 PHE A O 1
ATOM 997 N N . ALA A 1 127 ? 12.648 24.25 2.947 1 93.5 127 ALA A N 1
ATOM 998 C CA . ALA A 1 127 ? 13.625 24.016 1.887 1 93.5 127 ALA A CA 1
ATOM 999 C C . ALA A 1 127 ? 14.984 24.625 2.256 1 93.5 127 ALA A C 1
ATOM 1001 O O . ALA A 1 127 ? 16.031 24.141 1.803 1 93.5 127 ALA A O 1
ATOM 1002 N N . GLU A 1 128 ? 14.938 25.656 3.053 1 94 128 GLU A N 1
ATOM 1003 C CA . GLU A 1 128 ? 16.172 26.312 3.469 1 94 128 GLU A CA 1
ATOM 1004 C C . GLU A 1 128 ? 16.953 25.438 4.453 1 94 128 GLU A C 1
ATOM 1006 O O . GLU A 1 128 ? 18.188 25.516 4.512 1 94 128 GLU A O 1
ATOM 1011 N N . ILE A 1 129 ? 16.281 24.656 5.191 1 91 129 ILE A N 1
ATOM 1012 C CA . ILE A 1 129 ? 16.953 23.938 6.27 1 91 129 ILE A CA 1
ATOM 1013 C C . ILE A 1 129 ? 16.969 22.438 5.965 1 91 129 ILE A C 1
ATOM 1015 O O . ILE A 1 129 ? 17.656 21.672 6.637 1 91 129 ILE A O 1
ATOM 1019 N N . GLY A 1 130 ? 16.172 22.031 5.047 1 86.25 130 GLY A N 1
ATOM 1020 C CA . GLY A 1 130 ? 16.062 20.625 4.695 1 86.25 130 GLY A CA 1
ATOM 1021 C C . GLY A 1 130 ? 17.281 20.094 3.967 1 86.25 130 GLY A C 1
ATOM 1022 O O . GLY A 1 130 ? 18.328 20.734 3.941 1 86.25 130 GLY A O 1
ATOM 1023 N N . PRO A 1 131 ? 17.125 18.781 3.504 1 88.5 131 PRO A N 1
ATOM 1024 C CA . PRO A 1 131 ? 18.234 18.172 2.791 1 88.5 131 PRO A CA 1
ATOM 1025 C C . PRO A 1 131 ? 18.719 19 1.604 1 88.5 131 PRO A C 1
ATOM 1027 O O . PRO A 1 131 ? 17.906 19.625 0.919 1 88.5 131 PRO A O 1
ATOM 1030 N N . LYS A 1 132 ? 20.078 18.953 1.385 1 90.19 132 LYS A N 1
ATOM 1031 C CA . LYS A 1 132 ? 20.688 19.656 0.262 1 90.19 132 LYS A CA 1
ATOM 1032 C C . LYS A 1 132 ? 21.656 18.766 -0.5 1 90.19 132 LYS A C 1
ATOM 1034 O O . LYS A 1 132 ? 22.328 17.922 0.094 1 90.19 132 LYS A O 1
ATOM 1039 N N . GLY A 1 133 ? 21.641 19.016 -1.739 1 90.88 133 GLY A N 1
ATOM 1040 C CA . GLY A 1 133 ? 22.625 18.359 -2.586 1 90.88 133 GLY A CA 1
ATOM 1041 C C . GLY A 1 133 ? 22.703 16.859 -2.352 1 90.88 133 GLY A C 1
ATOM 1042 O O . GLY A 1 133 ? 21.703 16.156 -2.473 1 90.88 133 GLY A O 1
ATOM 1043 N N . GLU A 1 134 ? 23.797 16.469 -1.83 1 91.69 134 GLU A N 1
ATOM 1044 C CA . GLU A 1 134 ? 24.109 15.055 -1.666 1 91.69 134 GLU A CA 1
ATOM 1045 C C . GLU A 1 134 ? 23.266 14.422 -0.565 1 91.69 134 GLU A C 1
ATOM 1047 O O . GLU A 1 134 ? 23.125 13.195 -0.498 1 91.69 134 GLU A O 1
ATOM 1052 N N . GLU A 1 135 ? 22.719 15.211 0.229 1 92.5 135 GLU A N 1
ATOM 1053 C CA . GLU A 1 135 ? 21.891 14.688 1.313 1 92.5 135 GLU A CA 1
ATOM 1054 C C . GLU A 1 135 ? 20.641 13.992 0.772 1 92.5 135 GLU A C 1
ATOM 1056 O O . GLU A 1 135 ? 20.031 13.188 1.47 1 92.5 135 GLU A O 1
ATOM 1061 N N . TRP A 1 136 ? 20.312 14.25 -0.488 1 94.31 136 TRP A N 1
ATOM 1062 C CA . TRP A 1 136 ? 19.156 13.633 -1.124 1 94.31 136 TRP A CA 1
ATOM 1063 C C . TRP A 1 136 ? 19.484 12.227 -1.612 1 94.31 136 TRP A C 1
ATOM 1065 O O . TRP A 1 136 ? 18.594 11.453 -1.974 1 94.31 136 TRP A O 1
ATOM 1075 N N . GLN A 1 137 ? 20.75 11.914 -1.558 1 96.06 137 GLN A N 1
ATOM 1076 C CA . GLN A 1 137 ? 21.219 10.586 -1.918 1 96.06 137 GLN A CA 1
ATOM 1077 C C . GLN A 1 137 ? 20.641 10.133 -3.256 1 96.06 137 GLN A C 1
ATOM 1079 O O . GLN A 1 137 ? 20.828 10.797 -4.277 1 96.06 137 GLN A O 1
ATOM 1084 N N . ASP A 1 138 ? 19.875 9 -3.309 1 97.38 138 ASP A N 1
ATOM 1085 C CA . ASP A 1 138 ? 19.422 8.406 -4.562 1 97.38 138 ASP A CA 1
ATOM 1086 C C . ASP A 1 138 ? 18.062 8.961 -4.977 1 97.38 138 ASP A C 1
ATOM 1088 O O . ASP A 1 138 ? 17.406 8.406 -5.855 1 97.38 138 ASP A O 1
ATOM 1092 N N . THR A 1 139 ? 17.656 10 -4.352 1 97.12 139 THR A N 1
ATOM 1093 C CA . THR A 1 139 ? 16.406 10.664 -4.723 1 97.12 139 THR A CA 1
ATOM 1094 C C . THR A 1 139 ? 16.531 11.32 -6.094 1 97.12 139 THR A C 1
ATOM 1096 O O . THR A 1 139 ? 17.562 11.906 -6.418 1 97.12 139 THR A O 1
ATOM 1099 N N . LEU A 1 140 ? 15.477 11.211 -6.855 1 96.62 140 LEU A N 1
ATOM 1100 C CA . LEU A 1 140 ? 15.453 11.797 -8.195 1 96.62 140 LEU A CA 1
ATOM 1101 C C . LEU A 1 140 ? 14.406 12.898 -8.289 1 96.62 140 LEU A C 1
ATOM 1103 O O . LEU A 1 140 ? 13.312 12.773 -7.734 1 96.62 140 LEU A O 1
ATOM 1107 N N . PHE A 1 141 ? 14.781 13.93 -8.969 1 94.69 141 PHE A N 1
ATOM 1108 C CA . PHE A 1 141 ? 13.883 15.047 -9.227 1 94.69 141 PHE A CA 1
ATOM 1109 C C . PHE A 1 141 ? 13.586 15.164 -10.719 1 94.69 141 PHE A C 1
ATOM 1111 O O . PHE A 1 141 ? 14.469 14.953 -11.555 1 94.69 141 PHE A O 1
ATOM 1118 N N . SER A 1 142 ? 12.352 15.391 -11.008 1 93.94 142 SER A N 1
ATOM 1119 C CA . SER A 1 142 ? 11.945 15.633 -12.391 1 93.94 142 SER A CA 1
ATOM 1120 C C . SER A 1 142 ? 11.141 16.922 -12.508 1 93.94 142 SER A C 1
ATOM 1122 O O . SER A 1 142 ? 10.445 17.312 -11.57 1 93.94 142 SER A O 1
ATOM 1124 N N . PHE A 1 143 ? 11.289 17.531 -13.648 1 91.31 143 PHE A N 1
ATOM 1125 C CA . PHE A 1 143 ? 10.672 18.828 -13.891 1 91.31 143 PHE A CA 1
ATOM 1126 C C . PHE A 1 143 ? 9.711 18.75 -15.078 1 91.31 143 PHE A C 1
ATOM 1128 O O . PHE A 1 143 ? 10.109 18.344 -16.172 1 91.31 143 PHE A O 1
ATOM 1135 N N . HIS A 1 144 ? 8.539 18.984 -14.719 1 89.62 144 HIS A N 1
ATOM 1136 C CA . HIS A 1 144 ? 7.496 18.953 -15.742 1 89.62 144 HIS A CA 1
ATOM 1137 C C . HIS A 1 144 ? 6.801 20.312 -15.852 1 89.62 144 HIS A C 1
ATOM 1139 O O . HIS A 1 144 ? 7.184 21.266 -15.18 1 89.62 144 HIS A O 1
ATOM 1145 N N . GLY A 1 145 ? 5.855 20.469 -16.766 1 83.5 145 GLY A N 1
ATOM 1146 C CA . GLY A 1 145 ? 5.098 21.688 -16.953 1 83.5 145 GLY A CA 1
ATOM 1147 C C . GLY A 1 145 ? 5.785 22.688 -17.875 1 83.5 145 GLY A C 1
ATOM 1148 O O . GLY A 1 145 ? 6.574 22.297 -18.734 1 83.5 145 GLY A O 1
ATOM 1149 N N . THR A 1 146 ? 5.277 23.969 -17.875 1 83 146 THR A N 1
ATOM 1150 C CA . THR A 1 146 ? 5.828 25.078 -18.656 1 83 146 THR A CA 1
ATOM 1151 C C . THR A 1 146 ? 6.652 26.016 -17.797 1 83 146 THR A C 1
ATOM 1153 O O . THR A 1 146 ? 6.555 25.969 -16.562 1 83 146 THR A O 1
ATOM 1156 N N . PRO A 1 147 ? 7.492 26.703 -18.422 1 82.5 147 PRO A N 1
ATOM 1157 C CA . PRO A 1 147 ? 8.242 27.688 -17.641 1 82.5 147 PRO A CA 1
ATOM 1158 C C . PRO A 1 147 ? 7.328 28.578 -16.797 1 82.5 147 PRO A C 1
ATOM 1160 O O . PRO A 1 147 ? 7.727 29.031 -15.719 1 82.5 147 PRO A O 1
ATOM 1163 N N . GLU A 1 148 ? 6.098 28.859 -17.25 1 81.75 148 GLU A N 1
ATOM 1164 C CA . GLU A 1 148 ? 5.141 29.703 -16.547 1 81.75 148 GLU A CA 1
ATOM 1165 C C . GLU A 1 148 ? 4.465 28.938 -15.414 1 81.75 148 GLU A C 1
ATOM 1167 O O . GLU A 1 148 ? 4.031 29.531 -14.422 1 81.75 148 GLU A O 1
ATOM 1172 N N . GLU A 1 149 ? 4.375 27.625 -15.562 1 84.25 149 GLU A N 1
ATOM 1173 C CA . GLU A 1 149 ? 3.744 26.766 -14.57 1 84.25 149 GLU A CA 1
ATOM 1174 C C . GLU A 1 149 ? 4.582 25.516 -14.312 1 84.25 149 GLU A C 1
ATOM 1176 O O . GLU A 1 149 ? 4.145 24.391 -14.602 1 84.25 149 GLU A O 1
ATOM 1181 N N . PRO A 1 150 ? 5.703 25.828 -13.672 1 88.62 150 PRO A N 1
ATOM 1182 C CA . PRO A 1 150 ? 6.578 24.688 -13.438 1 88.62 150 PRO A CA 1
ATOM 1183 C C . PRO A 1 150 ? 5.992 23.688 -12.438 1 88.62 150 PRO A C 1
ATOM 1185 O O . PRO A 1 150 ? 5.219 24.078 -11.555 1 88.62 150 PRO A O 1
ATOM 1188 N N . HIS A 1 151 ? 6.223 22.469 -12.625 1 92.56 151 HIS A N 1
ATOM 1189 C CA . HIS A 1 151 ? 5.809 21.359 -11.758 1 92.56 151 HIS A CA 1
ATOM 1190 C C . HIS A 1 151 ? 6.984 20.453 -11.43 1 92.56 151 HIS A C 1
ATOM 1192 O O . HIS A 1 151 ? 7.414 19.656 -12.266 1 92.56 151 HIS A O 1
ATOM 1198 N N . THR A 1 152 ? 7.461 20.594 -10.188 1 93.25 152 THR A N 1
ATOM 1199 C CA . THR A 1 152 ? 8.578 19.781 -9.742 1 93.25 152 THR A CA 1
ATOM 1200 C C . THR A 1 152 ? 8.078 18.516 -9.039 1 93.25 152 THR A C 1
ATOM 1202 O O . THR A 1 152 ? 7.281 18.594 -8.102 1 93.25 152 THR A O 1
ATOM 1205 N N . CYS A 1 153 ? 8.547 17.391 -9.531 1 95.69 153 CYS A N 1
ATOM 1206 C CA . CYS A 1 153 ? 8.203 16.109 -8.93 1 95.69 153 CYS A CA 1
ATOM 1207 C C . CYS A 1 153 ? 9.422 15.445 -8.297 1 95.69 153 CYS A C 1
ATOM 1209 O O . CYS A 1 153 ? 10.555 15.742 -8.672 1 95.69 153 CYS A O 1
ATOM 1211 N N . VAL A 1 154 ? 9.164 14.672 -7.309 1 96.19 154 VAL A N 1
ATOM 1212 C CA . VAL A 1 154 ? 10.25 14.031 -6.57 1 96.19 154 VAL A CA 1
ATOM 1213 C C . VAL A 1 154 ? 9.969 12.531 -6.438 1 96.19 154 VAL A C 1
ATOM 1215 O O . VAL A 1 154 ? 8.828 12.125 -6.215 1 96.19 154 VAL A O 1
ATOM 1218 N N . HIS A 1 155 ? 10.922 11.711 -6.68 1 97.31 155 HIS A N 1
ATOM 1219 C CA . HIS A 1 155 ? 10.914 10.273 -6.41 1 97.31 155 HIS A CA 1
ATOM 1220 C C . HIS A 1 155 ? 11.969 9.898 -5.375 1 97.31 155 HIS A C 1
ATOM 1222 O O . HIS A 1 155 ? 13.148 9.734 -5.715 1 97.31 155 HIS A O 1
ATOM 1228 N N . MET A 1 156 ? 11.547 9.742 -4.16 1 97.25 156 MET A N 1
ATOM 1229 C CA . MET A 1 156 ? 12.484 9.539 -3.059 1 97.25 156 MET A CA 1
ATOM 1230 C C . MET A 1 156 ? 13.086 8.141 -3.109 1 97.25 156 MET A C 1
ATOM 1232 O O . MET A 1 156 ? 12.359 7.148 -3.205 1 97.25 156 MET A O 1
ATOM 1236 N N . GLY A 1 157 ? 14.391 8.109 -3.039 1 97.69 157 GLY A N 1
ATOM 1237 C CA . GLY A 1 157 ? 15.102 6.848 -3.17 1 97.69 157 GLY A CA 1
ATOM 1238 C C . GLY A 1 157 ? 15.195 6.074 -1.869 1 97.69 157 GLY A C 1
ATOM 1239 O O . GLY A 1 157 ? 14.938 6.625 -0.795 1 97.69 157 GLY A O 1
ATOM 1240 N N . CYS A 1 158 ? 15.562 4.82 -1.953 1 97.81 158 CYS A N 1
ATOM 1241 C CA . CYS A 1 158 ? 15.602 3.906 -0.817 1 97.81 158 CYS A CA 1
ATOM 1242 C C . CYS A 1 158 ? 16.641 4.348 0.201 1 97.81 158 CYS A C 1
ATOM 1244 O O . CYS A 1 158 ? 16.406 4.285 1.408 1 97.81 158 CYS A O 1
ATOM 1246 N N . GLU A 1 159 ? 17.828 4.727 -0.267 1 97.88 159 GLU A N 1
ATOM 1247 C CA . GLU A 1 159 ? 18.891 5.148 0.646 1 97.88 159 GLU A CA 1
ATOM 1248 C C . GLU A 1 159 ? 18.484 6.398 1.425 1 97.88 159 GLU A C 1
ATOM 1250 O O . GLU A 1 159 ? 18.703 6.484 2.633 1 97.88 159 GLU A O 1
ATOM 1255 N N . PHE A 1 160 ? 17.922 7.34 0.737 1 98 160 PHE A N 1
ATOM 1256 C CA . PHE A 1 160 ? 17.438 8.547 1.389 1 98 160 PHE A CA 1
ATOM 1257 C C . PHE A 1 160 ? 16.375 8.219 2.426 1 98 160 PHE A C 1
ATOM 1259 O O . PHE A 1 160 ? 16.438 8.68 3.566 1 98 160 PHE A O 1
ATOM 1266 N N . MET A 1 161 ? 15.359 7.395 2.004 1 98.06 161 MET A N 1
ATOM 1267 C CA . MET A 1 161 ? 14.266 7.027 2.893 1 98.06 161 MET A CA 1
ATOM 1268 C C . MET A 1 161 ? 14.781 6.328 4.145 1 98.06 161 MET A C 1
ATOM 1270 O O . MET A 1 161 ? 14.305 6.594 5.25 1 98.06 161 MET A O 1
ATOM 1274 N N . LYS A 1 162 ? 15.711 5.457 3.947 1 97.94 162 LYS A N 1
ATOM 1275 C CA . LYS A 1 162 ? 16.281 4.68 5.043 1 97.94 162 LYS A CA 1
ATOM 1276 C C . LYS A 1 162 ? 17 5.582 6.043 1 97.94 162 LYS A C 1
ATOM 1278 O O . LYS A 1 162 ? 16.859 5.41 7.254 1 97.94 162 LYS A O 1
ATOM 1283 N N . CYS A 1 163 ? 17.688 6.617 5.59 1 96.94 163 CYS A N 1
ATOM 1284 C CA . CYS A 1 163 ? 18.609 7.383 6.418 1 96.94 163 CYS A CA 1
ATOM 1285 C C . CYS A 1 163 ? 17.906 8.562 7.078 1 96.94 163 CYS A C 1
ATOM 1287 O O . CYS A 1 163 ? 18.344 9.047 8.125 1 96.94 163 CYS A O 1
ATOM 1289 N N . LYS A 1 164 ? 16.797 8.969 6.508 1 96.38 164 LYS A N 1
ATOM 1290 C CA . LYS A 1 164 ? 16.188 10.18 7.027 1 96.38 164 LYS A CA 1
ATOM 1291 C C . LYS A 1 164 ? 14.789 9.891 7.59 1 96.38 164 LYS A C 1
ATOM 1293 O O . LYS A 1 164 ? 14.648 9.602 8.781 1 96.38 164 LYS A O 1
ATOM 1298 N N . PRO A 1 165 ? 13.758 9.781 6.777 1 97.44 165 PRO A N 1
ATOM 1299 C CA . PRO A 1 165 ? 12.43 9.664 7.387 1 97.44 165 PRO A CA 1
ATOM 1300 C C . PRO A 1 165 ? 12.219 8.32 8.086 1 97.44 165 PRO A C 1
ATOM 1302 O O . PRO A 1 165 ? 11.445 8.234 9.047 1 97.44 165 PRO A O 1
ATOM 1305 N N . PHE A 1 166 ? 12.898 7.242 7.719 1 98.25 166 PHE A N 1
ATOM 1306 C CA . PHE A 1 166 ? 12.617 5.906 8.227 1 98.25 166 PHE A CA 1
ATOM 1307 C C . PHE A 1 166 ? 13.766 5.402 9.094 1 98.25 166 PHE A C 1
ATOM 1309 O O . PHE A 1 166 ? 13.914 4.195 9.289 1 98.25 166 PHE A O 1
ATOM 1316 N N . HIS A 1 167 ? 14.602 6.281 9.664 1 98.12 167 HIS A N 1
ATOM 1317 C CA . HIS A 1 167 ? 15.852 5.84 10.281 1 98.12 167 HIS A CA 1
ATOM 1318 C C . HIS A 1 167 ? 15.586 5.074 11.57 1 98.12 167 HIS A C 1
ATOM 1320 O O . HIS A 1 167 ? 16.469 4.355 12.062 1 98.12 167 HIS A O 1
ATOM 1326 N N . LEU A 1 168 ? 14.391 5.168 12.133 1 98.44 168 LEU A N 1
ATOM 1327 C CA . LEU A 1 168 ? 14.047 4.379 13.312 1 98.44 168 LEU A CA 1
ATOM 1328 C C . LEU A 1 168 ? 13 3.324 12.984 1 98.44 168 LEU A C 1
ATOM 1330 O O . LEU A 1 168 ? 12.5 2.639 13.875 1 98.44 168 LEU A O 1
ATOM 1334 N N . SER A 1 169 ? 12.594 3.186 11.711 1 97.94 169 SER A N 1
ATOM 1335 C CA . SER A 1 169 ? 11.602 2.211 11.273 1 97.94 169 SER A CA 1
ATOM 1336 C C . SER A 1 169 ? 12.258 0.881 10.906 1 97.94 169 SER A C 1
ATOM 1338 O O . SER A 1 169 ? 13.453 0.829 10.625 1 97.94 169 SER A O 1
ATOM 1340 N N . SER A 1 170 ? 11.492 -0.18 10.961 1 97.88 170 SER A N 1
ATOM 1341 C CA . SER A 1 170 ? 12 -1.517 10.664 1 97.88 170 SER A CA 1
ATOM 1342 C C . SER A 1 170 ? 12.266 -1.683 9.172 1 97.88 170 SER A C 1
ATOM 1344 O O . SER A 1 170 ? 11.781 -0.897 8.352 1 97.88 170 SER A O 1
ATOM 1346 N N . ALA A 1 171 ? 13.023 -2.732 8.852 1 97.69 171 ALA A N 1
ATOM 1347 C CA . ALA A 1 171 ? 13.266 -3.084 7.453 1 97.69 171 ALA A CA 1
ATOM 1348 C C . ALA A 1 171 ? 11.953 -3.385 6.727 1 97.69 171 ALA A C 1
ATOM 1350 O O . ALA A 1 171 ? 11.805 -3.064 5.547 1 97.69 171 ALA A O 1
ATOM 1351 N N . GLU A 1 172 ? 10.984 -4.008 7.434 1 98.25 172 GLU A N 1
ATOM 1352 C CA . GLU A 1 172 ? 9.672 -4.297 6.855 1 98.25 172 GLU A CA 1
ATOM 1353 C C . GLU A 1 172 ? 8.922 -3.014 6.527 1 98.25 172 GLU A C 1
ATOM 1355 O O . GLU A 1 172 ? 8.305 -2.902 5.465 1 98.25 172 GLU A O 1
ATOM 1360 N N . ASP A 1 173 ? 9.016 -2.049 7.445 1 98.56 173 ASP A N 1
ATOM 1361 C CA . ASP A 1 173 ? 8.352 -0.771 7.215 1 98.56 173 ASP A CA 1
ATOM 1362 C C . ASP A 1 173 ? 8.93 -0.062 5.992 1 98.56 173 ASP A C 1
ATOM 1364 O O . ASP A 1 173 ? 8.18 0.457 5.156 1 98.56 173 ASP A O 1
ATOM 1368 N N . LEU A 1 174 ? 10.234 -0.064 5.941 1 98.56 174 LEU A N 1
ATOM 1369 C CA . LEU A 1 174 ? 10.898 0.548 4.797 1 98.56 174 LEU A CA 1
ATOM 1370 C C . LEU A 1 174 ? 10.547 -0.188 3.508 1 98.56 174 LEU A C 1
ATOM 1372 O O . LEU A 1 174 ? 10.297 0.441 2.479 1 98.56 174 LEU A O 1
ATOM 1376 N N . ALA A 1 175 ? 10.531 -1.537 3.535 1 98.75 175 ALA A N 1
ATOM 1377 C CA . ALA A 1 175 ? 10.172 -2.33 2.363 1 98.75 175 ALA A CA 1
ATOM 1378 C C . ALA A 1 175 ? 8.766 -1.994 1.885 1 98.75 175 ALA A C 1
ATOM 1380 O O . ALA A 1 175 ? 8.523 -1.878 0.682 1 98.75 175 ALA A O 1
ATOM 1381 N N . LEU A 1 176 ? 7.859 -1.861 2.834 1 98.81 176 LEU A N 1
ATOM 1382 C CA . LEU A 1 176 ? 6.488 -1.495 2.486 1 98.81 176 LEU A CA 1
ATOM 1383 C C . LEU A 1 176 ? 6.453 -0.155 1.759 1 98.81 176 LEU A C 1
ATOM 1385 O O . LEU A 1 176 ? 5.828 -0.034 0.704 1 98.81 176 LEU A O 1
ATOM 1389 N N . GLN A 1 177 ? 7.129 0.813 2.32 1 98.62 177 GLN A N 1
ATOM 1390 C CA . GLN A 1 177 ? 7.223 2.121 1.679 1 98.62 177 GLN A CA 1
ATOM 1391 C C . GLN A 1 177 ? 7.766 2 0.258 1 98.62 177 GLN A C 1
ATOM 1393 O O . GLN A 1 177 ? 7.199 2.564 -0.679 1 98.62 177 GLN A O 1
ATOM 1398 N N . MET A 1 178 ? 8.797 1.258 0.099 1 98.56 178 MET A N 1
ATOM 1399 C CA . MET A 1 178 ? 9.477 1.218 -1.192 1 98.56 178 MET A CA 1
ATOM 1400 C C . MET A 1 178 ? 8.648 0.454 -2.221 1 98.56 178 MET A C 1
ATOM 1402 O O . MET A 1 178 ? 8.672 0.781 -3.408 1 98.56 178 MET A O 1
ATOM 1406 N N . LEU A 1 179 ? 7.879 -0.515 -1.78 1 98.75 179 LEU A N 1
ATOM 1407 C CA . LEU A 1 179 ? 7.023 -1.273 -2.686 1 98.75 179 LEU A CA 1
ATOM 1408 C C . LEU A 1 179 ? 5.812 -0.447 -3.105 1 98.75 179 LEU A C 1
ATOM 1410 O O . LEU A 1 179 ? 5.172 -0.745 -4.117 1 98.75 179 LEU A O 1
ATOM 1414 N N . LEU A 1 180 ? 5.523 0.591 -2.316 1 98.62 180 LEU A N 1
ATOM 1415 C CA . LEU A 1 180 ? 4.375 1.446 -2.59 1 98.62 180 LEU A CA 1
ATOM 1416 C C . LEU A 1 180 ? 4.824 2.85 -2.982 1 98.62 180 LEU A C 1
ATOM 1418 O O . LEU A 1 180 ? 4.012 3.781 -3.008 1 98.62 180 LEU A O 1
ATOM 1422 N N . ASN A 1 181 ? 6.066 2.959 -3.336 1 96.88 181 ASN A N 1
ATOM 1423 C CA . ASN A 1 181 ? 6.703 4.246 -3.604 1 96.88 181 ASN A CA 1
ATOM 1424 C C . ASN A 1 181 ? 6.207 4.852 -4.914 1 96.88 181 ASN A C 1
ATOM 1426 O O . ASN A 1 181 ? 6.195 4.18 -5.949 1 96.88 181 ASN A O 1
ATOM 1430 N N . ARG A 1 182 ? 5.695 6 -4.875 1 96.56 182 ARG A N 1
ATOM 1431 C CA . ARG A 1 182 ? 5.266 6.77 -6.039 1 96.56 182 ARG A CA 1
ATOM 1432 C C . ARG A 1 182 ? 5.863 8.172 -6.02 1 96.56 182 ARG A C 1
ATOM 1434 O O . ARG A 1 182 ? 6.129 8.727 -4.949 1 96.56 182 ARG A O 1
ATOM 1441 N N . PRO A 1 183 ? 6.051 8.75 -7.215 1 96.12 183 PRO A N 1
ATOM 1442 C CA . PRO A 1 183 ? 6.504 10.148 -7.227 1 96.12 183 PRO A CA 1
ATOM 1443 C C . PRO A 1 183 ? 5.496 11.094 -6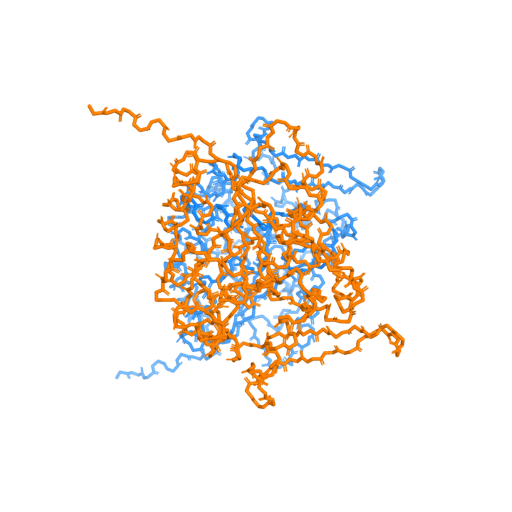.586 1 96.12 183 PRO A C 1
ATOM 1445 O O . PRO A 1 183 ? 4.285 10.891 -6.703 1 96.12 183 PRO A O 1
ATOM 1448 N N . GLY A 1 184 ? 6.039 12.086 -5.902 1 96.75 184 GLY A N 1
ATOM 1449 C CA . GLY A 1 184 ? 5.219 13.125 -5.297 1 96.75 184 GLY A CA 1
ATOM 1450 C C . GLY A 1 184 ? 5.648 14.523 -5.684 1 96.75 184 GLY A C 1
ATOM 1451 O O . GLY A 1 184 ? 6.508 14.703 -6.551 1 96.75 184 GLY A O 1
ATOM 1452 N N . SER A 1 185 ? 4.977 15.516 -5.152 1 96.31 185 SER A N 1
ATOM 1453 C CA . SER A 1 185 ? 5.27 16.938 -5.328 1 96.31 185 SER A CA 1
ATOM 1454 C C . SER A 1 185 ? 4.961 17.719 -4.059 1 96.31 185 SER A C 1
ATOM 1456 O O . SER A 1 185 ? 4.09 17.344 -3.279 1 96.31 185 SER A O 1
ATOM 1458 N N . MET A 1 186 ? 5.707 18.812 -3.887 1 94.88 186 MET A N 1
ATOM 1459 C CA . MET A 1 186 ? 5.43 19.703 -2.77 1 94.88 186 MET A CA 1
ATOM 1460 C C . MET A 1 186 ? 4.523 20.844 -3.203 1 94.88 186 MET A C 1
ATOM 1462 O O . MET A 1 186 ? 4 21.578 -2.365 1 94.88 186 MET A O 1
ATOM 1466 N N . PHE A 1 187 ? 4.363 21.031 -4.465 1 95.62 187 PHE A N 1
ATOM 1467 C CA . PHE A 1 187 ? 3.418 21.969 -5.055 1 95.62 187 PHE A CA 1
ATOM 1468 C C . PHE A 1 187 ? 3.742 23.406 -4.633 1 95.62 187 PHE A C 1
ATOM 1470 O O . PHE A 1 187 ? 2.838 24.203 -4.367 1 95.62 187 PHE A O 1
ATOM 1477 N N . VAL A 1 188 ? 5.008 23.688 -4.477 1 94.69 188 VAL A N 1
ATOM 1478 C CA . VAL A 1 188 ? 5.43 25 -3.959 1 94.69 188 VAL A CA 1
ATOM 1479 C C . VAL A 1 188 ? 4.922 26.109 -4.875 1 94.69 188 VAL A C 1
ATOM 1481 O O . VAL A 1 188 ? 4.41 27.125 -4.402 1 94.69 188 VAL A O 1
ATOM 1484 N N . GLU A 1 189 ? 4.977 25.953 -6.172 1 91.56 189 GLU A N 1
ATOM 1485 C CA . GLU A 1 189 ? 4.559 26.969 -7.129 1 91.56 189 GLU A CA 1
ATOM 1486 C C . GLU A 1 189 ? 3.064 27.25 -7.016 1 91.56 189 GLU A C 1
ATOM 1488 O O . GLU A 1 189 ? 2.645 28.406 -6.988 1 91.56 189 GLU A O 1
ATOM 1493 N N . SER A 1 190 ? 2.328 26.219 -6.984 1 92.69 190 SER A N 1
ATOM 1494 C CA . SER A 1 190 ? 0.883 26.344 -6.832 1 92.69 190 SER A CA 1
ATOM 1495 C C . SER A 1 190 ? 0.526 27.016 -5.512 1 92.69 190 SER A C 1
ATOM 1497 O O . SER A 1 190 ? -0.32 27.922 -5.473 1 92.69 190 SER A O 1
ATOM 1499 N N . LEU A 1 191 ? 1.192 26.656 -4.461 1 96.81 191 LEU A N 1
ATOM 1500 C CA . LEU A 1 191 ? 0.898 27.125 -3.113 1 96.81 191 LEU A CA 1
ATOM 1501 C C . LEU A 1 191 ? 1.331 28.578 -2.945 1 96.81 191 LEU A C 1
ATOM 1503 O O . LEU A 1 191 ? 0.742 29.328 -2.154 1 96.81 191 LEU A O 1
ATOM 1507 N N . SER A 1 192 ? 2.312 29.016 -3.703 1 95.5 192 SER A N 1
ATOM 1508 C CA . SER A 1 192 ? 2.809 30.391 -3.623 1 95.5 192 SER A CA 1
ATOM 1509 C C . SER A 1 192 ? 1.815 31.375 -4.234 1 95.5 192 SER A C 1
ATOM 1511 O O . SER A 1 192 ? 1.839 32.562 -3.918 1 95.5 192 SER A O 1
ATOM 1513 N N . LYS A 1 193 ? 0.941 30.891 -5.059 1 94 193 LYS A N 1
ATOM 1514 C CA . LYS A 1 193 ? -0.042 31.734 -5.73 1 94 193 LYS A CA 1
ATOM 1515 C C . LYS A 1 193 ? -1.402 31.641 -5.043 1 94 193 LYS A C 1
ATOM 1517 O O . LYS A 1 193 ? -2.328 32.375 -5.395 1 94 193 LYS A O 1
ATOM 1522 N N . ALA A 1 194 ? -1.487 30.75 -4.078 1 96.31 194 ALA A N 1
ATOM 1523 C CA . ALA A 1 194 ? -2.756 30.547 -3.387 1 96.31 194 ALA A CA 1
ATOM 1524 C C . ALA A 1 194 ? -3.023 31.672 -2.385 1 96.31 194 ALA A C 1
ATOM 1526 O O . ALA A 1 194 ? -2.094 32.344 -1.923 1 96.31 194 ALA A O 1
ATOM 1527 N N . LYS A 1 195 ? -4.312 31.891 -2.088 1 97.12 195 LYS A N 1
ATOM 1528 C CA . LYS A 1 195 ? -4.691 32.875 -1.08 1 97.12 195 LYS A CA 1
ATOM 1529 C C . LYS A 1 195 ? -4.258 32.438 0.314 1 97.12 195 LYS A C 1
ATOM 1531 O O . LYS A 1 195 ? -4.289 31.25 0.632 1 97.12 195 LYS A O 1
ATOM 1536 N N . LYS A 1 196 ? -3.973 33.406 1.107 1 97.81 196 LYS A N 1
ATOM 1537 C CA . LYS A 1 196 ? -3.605 33.156 2.492 1 97.81 196 LYS A CA 1
ATOM 1538 C C . LYS A 1 196 ? -4.789 32.594 3.277 1 97.81 196 LYS A C 1
ATOM 1540 O O . LYS A 1 196 ? -5.945 32.906 2.969 1 97.81 196 LYS A O 1
ATOM 1545 N N . PHE A 1 197 ? -4.434 31.797 4.246 1 98.56 197 PHE A N 1
ATOM 1546 C CA . PHE A 1 197 ? -5.465 31.344 5.176 1 98.56 197 PHE A CA 1
ATOM 1547 C C . PHE A 1 197 ? -5.898 32.5 6.094 1 98.56 197 PHE A C 1
ATOM 1549 O O . PHE A 1 197 ? -5.148 33.438 6.297 1 98.56 197 PHE A O 1
ATOM 1556 N N . THR A 1 198 ? -7.113 32.406 6.621 1 98.56 198 THR A N 1
ATOM 1557 C CA . THR A 1 198 ? -7.652 33.5 7.402 1 98.56 198 THR A CA 1
ATOM 1558 C C . THR A 1 198 ? -7.805 33.094 8.867 1 98.56 198 THR A C 1
ATOM 1560 O O . THR A 1 198 ? -7.977 31.922 9.18 1 98.56 198 THR A O 1
ATOM 1563 N N . ASP A 1 199 ? -7.789 34.062 9.742 1 97.94 199 ASP A N 1
ATOM 1564 C CA . ASP A 1 199 ? -7.984 33.844 11.164 1 97.94 199 ASP A CA 1
ATOM 1565 C C . ASP A 1 199 ? -9.406 33.375 11.453 1 97.94 199 ASP A C 1
ATOM 1567 O O . ASP A 1 199 ? -9.625 32.562 12.352 1 97.94 199 ASP A O 1
ATOM 1571 N N . GLU A 1 200 ? -10.391 33.844 10.734 1 98.12 200 GLU A N 1
ATOM 1572 C CA . GLU A 1 200 ? -11.805 33.594 11 1 98.12 200 GLU A CA 1
ATOM 1573 C C . GLU A 1 200 ? -12.203 32.188 10.602 1 98.12 200 GLU A C 1
ATOM 1575 O O . GLU A 1 200 ? -13.203 31.641 11.086 1 98.12 200 GLU A O 1
ATOM 1580 N N . ARG A 1 201 ? -11.398 31.625 9.742 1 98.5 201 ARG A N 1
ATOM 1581 C CA . ARG A 1 201 ? -11.742 30.281 9.258 1 98.5 201 ARG A CA 1
ATOM 1582 C C . ARG A 1 201 ? -10.703 29.266 9.703 1 98.5 201 ARG A C 1
ATOM 1584 O O . ARG A 1 201 ? -10.828 28.672 10.781 1 98.5 201 ARG A O 1
ATOM 1591 N N . TYR A 1 202 ? -9.609 29.156 8.945 1 98.5 202 TYR A N 1
ATOM 1592 C CA . TYR A 1 202 ? -8.516 28.281 9.352 1 98.5 202 TYR A CA 1
ATOM 1593 C C . TYR A 1 202 ? -8.117 28.531 10.805 1 98.5 202 TYR A C 1
ATOM 1595 O O . TYR A 1 202 ? -7.992 27.594 11.594 1 98.5 202 TYR A O 1
ATOM 1603 N N . GLY A 1 203 ? -7.973 29.75 11.164 1 97.5 203 GLY A N 1
ATOM 1604 C CA . GLY A 1 203 ? -7.492 30.156 12.484 1 97.5 203 GLY A CA 1
ATOM 1605 C C . GLY A 1 203 ? -8.492 29.875 13.586 1 97.5 203 GLY A C 1
ATOM 1606 O O . GLY A 1 203 ? -8.133 29.875 14.766 1 97.5 203 GLY A O 1
ATOM 1607 N N . SER A 1 204 ? -9.781 29.656 13.266 1 97.5 204 SER A N 1
ATOM 1608 C CA . SER A 1 204 ? -10.828 29.469 14.266 1 97.5 204 SER A CA 1
ATOM 1609 C C . SER A 1 204 ? -10.883 28.016 14.727 1 97.5 204 SER A C 1
ATOM 1611 O O . SER A 1 204 ? -11.508 27.703 15.742 1 97.5 204 SER A O 1
ATOM 1613 N N . VAL A 1 205 ? -10.32 27.078 13.977 1 97.69 205 VAL A N 1
ATOM 1614 C CA . VAL A 1 205 ? -10.375 25.641 14.281 1 97.69 205 VAL A CA 1
ATOM 1615 C C . VAL A 1 205 ? -9.32 25.297 15.328 1 97.69 205 VAL A C 1
ATOM 1617 O O . VAL A 1 205 ? -8.156 25.688 15.203 1 97.69 205 VAL A O 1
ATOM 1620 N N . PRO A 1 206 ? -9.742 24.609 16.438 1 97.69 206 PRO A N 1
ATOM 1621 C CA . PRO A 1 206 ? -8.727 24.141 17.375 1 97.69 206 PRO A CA 1
ATOM 1622 C C . PRO A 1 206 ? -7.652 23.281 16.703 1 97.69 206 PRO A C 1
ATOM 1624 O O . PRO A 1 206 ? -7.973 22.391 15.922 1 97.69 206 PRO A O 1
ATOM 1627 N N . ARG A 1 207 ? -6.445 23.594 16.984 1 97.56 207 ARG A N 1
ATOM 1628 C CA . ARG A 1 207 ? -5.332 22.859 16.391 1 97.56 207 ARG A CA 1
ATOM 1629 C C . ARG A 1 207 ? -4.328 22.438 17.453 1 97.56 207 ARG A C 1
ATOM 1631 O O . ARG A 1 207 ? -4.086 23.172 18.422 1 97.56 207 ARG A O 1
ATOM 1638 N N . VAL A 1 208 ? -3.76 21.281 17.312 1 98.62 208 VAL A N 1
ATOM 1639 C CA . VAL A 1 208 ? -2.721 20.75 18.188 1 98.62 208 VAL A CA 1
ATOM 1640 C C . VAL A 1 208 ? -1.591 20.156 17.344 1 98.62 208 VAL A C 1
ATOM 1642 O O . VAL A 1 208 ? -1.758 19.922 16.141 1 98.62 208 VAL A O 1
ATOM 1645 N N . TYR A 1 209 ? -0.417 20.031 17.953 1 98.88 209 TYR A N 1
ATOM 1646 C CA . TYR A 1 209 ? 0.755 19.547 17.234 1 98.88 209 TYR A CA 1
ATOM 1647 C C . TYR A 1 209 ? 1.438 18.422 17.984 1 98.88 209 TYR A C 1
ATOM 1649 O O . TYR A 1 209 ? 1.553 18.453 19.219 1 98.88 209 TYR A O 1
ATOM 1657 N N . ILE A 1 210 ? 1.779 17.391 17.312 1 98.94 210 ILE A N 1
ATOM 1658 C CA . ILE A 1 210 ? 2.625 16.312 17.844 1 98.94 210 ILE A CA 1
ATOM 1659 C C . ILE A 1 210 ? 4.016 16.406 17.219 1 98.94 210 ILE A C 1
ATOM 1661 O O . ILE A 1 210 ? 4.18 16.156 16.016 1 98.94 210 ILE A O 1
ATOM 1665 N N . VAL A 1 211 ? 4.969 16.766 18.016 1 98.88 211 VAL A N 1
ATOM 1666 C CA . VAL A 1 211 ? 6.363 16.875 17.594 1 98.88 211 VAL A CA 1
ATOM 1667 C C . VAL A 1 211 ? 7.035 15.508 17.641 1 98.88 211 VAL A C 1
ATOM 1669 O O . VAL A 1 211 ? 6.922 14.789 18.641 1 98.88 211 VAL A O 1
ATOM 1672 N N . CYS A 1 212 ? 7.645 15.102 16.562 1 98.88 212 CYS A N 1
ATOM 1673 C CA . CYS A 1 212 ? 8.547 13.953 16.578 1 98.88 212 CYS A CA 1
ATOM 1674 C C . CYS A 1 212 ? 9.984 14.391 16.797 1 98.88 212 CYS A C 1
ATOM 1676 O O . CYS A 1 212 ? 10.602 14.984 15.906 1 98.88 212 CYS A O 1
ATOM 1678 N N . THR A 1 213 ? 10.578 14.023 17.859 1 98.75 213 THR A N 1
ATOM 1679 C CA . THR A 1 213 ? 11.805 14.656 18.328 1 98.75 213 THR A CA 1
ATOM 1680 C C . THR A 1 213 ? 13.016 14.055 17.625 1 98.75 213 THR A C 1
ATOM 1682 O O . THR A 1 213 ? 14.109 14.625 17.656 1 98.75 213 THR A O 1
ATOM 1685 N N . GLU A 1 214 ? 12.891 12.922 17.047 1 98.5 214 GLU A N 1
ATOM 1686 C CA . GLU A 1 214 ? 14 12.273 16.359 1 98.5 214 GLU A CA 1
ATOM 1687 C C . GLU A 1 214 ? 13.836 12.344 14.852 1 98.5 214 GLU A C 1
ATOM 1689 O O . GLU A 1 214 ? 14.43 11.555 14.117 1 98.5 214 GLU A O 1
ATOM 1694 N N . ASP A 1 215 ? 12.992 13.203 14.398 1 98.25 215 ASP A N 1
ATOM 1695 C CA . ASP A 1 215 ? 12.727 13.383 12.977 1 98.25 215 ASP A CA 1
ATOM 1696 C C . ASP A 1 215 ? 13.945 13.969 12.266 1 98.25 215 ASP A C 1
ATOM 1698 O O . ASP A 1 215 ? 14.352 15.094 12.547 1 98.25 215 ASP A O 1
ATOM 1702 N N . LEU A 1 216 ? 14.484 13.258 11.305 1 97.06 216 LEU A N 1
ATOM 1703 C CA . LEU A 1 216 ? 15.664 13.734 10.586 1 97.06 216 LEU A CA 1
ATOM 1704 C C . LEU A 1 216 ? 15.266 14.375 9.258 1 97.06 216 LEU A C 1
ATOM 1706 O O . LEU A 1 216 ? 16.109 14.977 8.578 1 97.06 216 LEU A O 1
ATOM 1710 N N . MET A 1 217 ? 14.047 14.219 8.891 1 95.69 217 MET A N 1
ATOM 1711 C CA . MET A 1 217 ? 13.531 14.883 7.695 1 95.69 217 MET A CA 1
ATOM 1712 C C . MET A 1 217 ? 13.078 16.312 8.016 1 95.69 217 MET A C 1
ATOM 1714 O O . MET A 1 217 ? 13.391 17.234 7.273 1 95.69 217 MET A O 1
ATOM 1718 N N . MET A 1 218 ? 12.305 16.438 8.992 1 96.44 218 MET A N 1
ATOM 1719 C CA . MET A 1 218 ? 11.852 17.719 9.539 1 96.44 218 MET A CA 1
ATOM 1720 C C . MET A 1 218 ? 12.281 17.875 11 1 96.44 218 MET A C 1
ATOM 1722 O O . MET A 1 218 ? 11.508 17.562 11.906 1 96.44 218 MET A O 1
ATOM 1726 N N . PRO A 1 219 ? 13.383 18.469 11.195 1 97.06 219 PRO A N 1
ATOM 1727 C CA . PRO A 1 219 ? 13.969 18.531 12.539 1 97.06 219 PRO A CA 1
ATOM 1728 C C . PRO A 1 219 ? 13.023 19.141 13.57 1 97.06 219 PRO A C 1
ATOM 1730 O O . PRO A 1 219 ? 12.258 20.062 13.242 1 97.06 219 PRO A O 1
ATOM 1733 N N . ALA A 1 220 ? 13.195 18.672 14.781 1 98.12 220 ALA A N 1
ATOM 1734 C CA . ALA A 1 220 ? 12.336 19.125 15.867 1 98.12 220 ALA A CA 1
ATOM 1735 C C . ALA A 1 220 ? 12.414 20.641 16.031 1 98.12 220 ALA A C 1
ATOM 1737 O O . ALA A 1 220 ? 11.422 21.297 16.375 1 98.12 220 ALA A O 1
ATOM 1738 N N . SER A 1 221 ? 13.586 21.234 15.828 1 98 221 SER A N 1
ATOM 1739 C CA . SER A 1 221 ? 13.75 22.672 15.938 1 98 221 SER A CA 1
ATOM 1740 C C . SER A 1 221 ? 12.844 23.406 14.953 1 98 221 SER A C 1
ATOM 1742 O O . SER A 1 221 ? 12.25 24.438 15.289 1 98 221 SER A O 1
ATOM 1744 N N . PHE A 1 222 ? 12.766 22.922 13.758 1 98.31 222 PHE A N 1
ATOM 1745 C CA . PHE A 1 222 ? 11.898 23.531 12.758 1 98.31 222 PHE A CA 1
ATOM 1746 C C . PHE A 1 222 ? 10.438 23.359 13.133 1 98.31 222 PHE A C 1
ATOM 1748 O O . PHE A 1 222 ? 9.633 24.281 12.961 1 98.31 222 PHE A O 1
ATOM 1755 N N . GLN A 1 223 ? 10.039 22.141 13.578 1 98.69 223 GLN A N 1
ATOM 1756 C CA . GLN A 1 223 ? 8.672 21.906 14.039 1 98.69 223 GLN A CA 1
ATOM 1757 C C . GLN A 1 223 ? 8.281 22.906 15.117 1 98.69 223 GLN A C 1
ATOM 1759 O O . GLN A 1 223 ? 7.219 23.531 15.039 1 98.69 223 GLN A O 1
ATOM 1764 N N . ARG A 1 224 ? 9.109 23.109 16.078 1 98.44 224 ARG A N 1
ATOM 1765 C CA . ARG A 1 224 ? 8.867 24.031 17.188 1 98.44 224 ARG A CA 1
ATOM 1766 C C . ARG A 1 224 ? 8.805 25.469 16.688 1 98.44 224 ARG A C 1
ATOM 1768 O O . ARG A 1 224 ? 8.031 26.281 17.219 1 98.44 224 ARG A O 1
ATOM 1775 N N . TRP A 1 225 ? 9.672 25.75 15.734 1 98.31 225 TRP A N 1
ATOM 1776 C CA . TRP A 1 225 ? 9.625 27.078 15.141 1 98.31 225 TRP A CA 1
ATOM 1777 C C . TRP A 1 225 ? 8.266 27.344 14.508 1 98.31 225 TRP A C 1
ATOM 1779 O O . TRP A 1 225 ? 7.676 28.422 14.711 1 98.31 225 TRP A O 1
ATOM 1789 N N . MET A 1 226 ? 7.742 26.406 13.727 1 98.44 226 MET A N 1
ATOM 1790 C CA . MET A 1 226 ? 6.414 26.547 13.141 1 98.44 226 MET A CA 1
ATOM 1791 C C . MET A 1 226 ? 5.359 26.734 14.227 1 98.44 226 MET A C 1
ATOM 1793 O O . MET A 1 226 ? 4.465 27.578 14.094 1 98.44 226 MET A O 1
ATOM 1797 N N . ILE A 1 227 ? 5.461 25.922 15.25 1 98.56 227 ILE A N 1
ATOM 1798 C CA . ILE A 1 227 ? 4.52 25.969 16.359 1 98.56 227 ILE A CA 1
ATOM 1799 C C . ILE A 1 227 ? 4.508 27.359 16.969 1 98.56 227 ILE A C 1
ATOM 1801 O O . ILE A 1 227 ? 3.445 27.938 17.188 1 98.56 227 ILE A O 1
ATOM 1805 N N . GLU A 1 228 ? 5.629 27.922 17.188 1 97.38 228 GLU A N 1
ATOM 1806 C CA . GLU A 1 228 ? 5.766 29.25 17.766 1 97.38 228 GLU A CA 1
ATOM 1807 C C . GLU A 1 228 ? 5.164 30.312 16.844 1 97.38 228 GLU A C 1
ATOM 1809 O O . GLU A 1 228 ? 4.441 31.203 17.312 1 97.38 228 GLU A O 1
ATOM 1814 N N . GLN A 1 229 ? 5.457 30.203 15.586 1 95.25 229 GLN A N 1
ATOM 1815 C CA . GLN A 1 229 ? 4.961 31.156 14.602 1 95.25 229 GLN A CA 1
ATOM 1816 C C . GLN A 1 229 ? 3.438 31.141 14.547 1 95.25 229 GLN A C 1
ATOM 1818 O O . GLN A 1 229 ? 2.814 32.156 14.211 1 95.25 229 GLN A O 1
ATOM 1823 N N . ASN A 1 230 ? 2.814 30.031 14.836 1 95.94 230 ASN A N 1
ATOM 1824 C CA . ASN A 1 230 ? 1.376 29.859 14.68 1 95.94 230 ASN A CA 1
ATOM 1825 C C . ASN A 1 230 ? 0.64 30.016 16 1 95.94 230 ASN A C 1
ATOM 1827 O O . ASN A 1 230 ? -0.589 30.094 16.031 1 95.94 230 ASN A O 1
ATOM 1831 N N . GLY A 1 231 ? 1.354 30.062 17.109 1 94.06 231 GLY A N 1
ATOM 1832 C CA . GLY A 1 231 ? 0.761 30.234 18.438 1 94.06 231 GLY A CA 1
ATOM 1833 C C . GLY A 1 231 ? -0.011 29.031 18.906 1 94.06 231 GLY A C 1
ATOM 1834 O O . GLY A 1 231 ? -1.011 29.156 19.625 1 94.06 231 GLY A O 1
ATOM 1835 N N . VAL A 1 232 ? 0.386 27.828 18.391 1 95.75 232 VAL A N 1
ATOM 1836 C CA . VAL A 1 232 ? -0.231 26.594 18.891 1 95.75 232 VAL A CA 1
ATOM 1837 C C . VAL A 1 232 ? 0.217 26.328 20.328 1 95.75 232 VAL A C 1
ATOM 1839 O O . VAL A 1 232 ? 1.416 26.312 20.609 1 95.75 232 VAL A O 1
ATOM 1842 N N . LYS A 1 233 ? -0.7 26.125 21.219 1 92.44 233 LYS A N 1
ATOM 1843 C CA . LYS A 1 233 ? -0.37 26.031 22.641 1 92.44 233 LYS A CA 1
ATOM 1844 C C . LYS A 1 233 ? -0.299 24.578 23.094 1 92.44 233 LYS A C 1
ATOM 1846 O O . LYS A 1 233 ? 0.554 24.219 23.906 1 92.44 233 LYS A O 1
ATOM 1851 N N . GLU A 1 234 ? -1.13 23.781 22.594 1 96.44 234 GLU A N 1
ATOM 1852 C CA . GLU A 1 234 ? -1.141 22.375 23 1 96.44 234 GLU A CA 1
ATOM 1853 C C . GLU A 1 234 ? -0.252 21.531 22.094 1 96.44 234 GLU A C 1
ATOM 1855 O O . GLU A 1 234 ? -0.569 21.328 20.922 1 96.44 234 GLU A O 1
ATOM 1860 N N . VAL A 1 235 ? 0.837 21.047 22.672 1 98 235 VAL A N 1
ATOM 1861 C CA . VAL A 1 235 ? 1.871 20.328 21.938 1 98 235 VAL A CA 1
ATOM 1862 C C . VAL A 1 235 ? 2.25 19.062 22.703 1 98 235 VAL A C 1
ATOM 1864 O O . VAL A 1 235 ? 2.377 19.078 23.922 1 98 235 VAL A O 1
ATOM 1867 N N . MET A 1 236 ? 2.307 17.953 22.031 1 98.44 236 MET A N 1
ATOM 1868 C CA . MET A 1 236 ? 2.867 16.719 22.547 1 98.44 236 MET A CA 1
ATOM 1869 C C . MET A 1 236 ? 4.129 16.328 21.797 1 98.44 236 MET A C 1
ATOM 1871 O O . MET A 1 236 ? 4.305 16.703 20.641 1 98.44 236 MET A O 1
ATOM 1875 N N . GLU A 1 237 ? 4.992 15.617 22.453 1 98.5 237 GLU A N 1
ATOM 1876 C CA . GLU A 1 237 ? 6.227 15.164 21.812 1 98.5 237 GLU A CA 1
ATOM 1877 C C . GLU A 1 237 ? 6.367 13.648 21.906 1 98.5 237 GLU A C 1
ATOM 1879 O O . GLU A 1 237 ? 6.02 13.047 22.922 1 98.5 237 GLU A O 1
ATOM 1884 N N . ILE A 1 238 ? 6.785 13.039 20.844 1 98.44 238 ILE A N 1
ATOM 1885 C CA . ILE A 1 238 ? 7.086 11.609 20.766 1 98.44 238 ILE A CA 1
ATOM 1886 C C . ILE A 1 238 ? 8.508 11.414 20.234 1 98.44 238 ILE A C 1
ATOM 1888 O O . ILE A 1 238 ? 8.938 12.094 19.312 1 98.44 238 ILE A O 1
ATOM 1892 N N . PRO A 1 239 ? 9.328 10.523 20.906 1 98.31 239 PRO A N 1
ATOM 1893 C CA . PRO A 1 239 ? 10.648 10.203 20.359 1 98.31 239 PRO A CA 1
ATOM 1894 C C . PRO A 1 239 ? 10.57 9.305 19.125 1 98.31 239 PRO A C 1
ATOM 1896 O O . PRO A 1 239 ? 10.906 8.117 19.203 1 98.31 239 PRO A O 1
ATOM 1899 N N . ALA A 1 240 ? 10.219 9.898 18.062 1 98.62 240 ALA A N 1
ATOM 1900 C CA . ALA A 1 240 ? 10.008 9.156 16.812 1 98.62 240 ALA A CA 1
ATOM 1901 C C . ALA A 1 240 ? 10.688 9.852 15.641 1 98.62 240 ALA A C 1
ATOM 1903 O O . ALA A 1 240 ? 10.961 11.055 15.688 1 98.62 240 ALA A O 1
ATOM 1904 N N . ASP A 1 241 ? 11.055 9.031 14.695 1 98.69 241 ASP A N 1
ATOM 1905 C CA . ASP A 1 241 ? 11.5 9.602 13.422 1 98.69 241 ASP A CA 1
ATOM 1906 C C . ASP A 1 241 ? 10.336 10.227 12.664 1 98.69 241 ASP A C 1
ATOM 1908 O O . ASP A 1 241 ? 9.297 10.539 13.25 1 98.69 241 ASP A O 1
ATOM 1912 N N . HIS A 1 242 ? 10.516 10.516 11.359 1 98.56 242 HIS A N 1
ATOM 1913 C CA . HIS A 1 242 ? 9.508 11.227 10.578 1 98.56 242 HIS A CA 1
ATOM 1914 C C . HIS A 1 242 ? 8.281 10.359 10.336 1 98.56 242 HIS A C 1
ATOM 1916 O O . HIS A 1 242 ? 7.262 10.836 9.836 1 98.56 242 HIS A O 1
ATOM 1922 N N . MET A 1 243 ? 8.398 9.039 10.672 1 98.75 243 MET A N 1
ATOM 1923 C CA . MET A 1 243 ? 7.305 8.109 10.43 1 98.75 243 MET A CA 1
ATOM 1924 C C . MET A 1 243 ? 6.836 7.465 11.727 1 98.75 243 MET A C 1
ATOM 1926 O O . MET A 1 243 ? 6.879 6.238 11.875 1 98.75 243 MET A O 1
ATOM 1930 N N . PRO A 1 244 ? 6.219 8.281 12.602 1 98.81 244 PRO A N 1
ATOM 1931 C CA . PRO A 1 244 ? 5.781 7.715 13.875 1 98.81 244 PRO A CA 1
ATOM 1932 C C . PRO A 1 244 ? 4.676 6.676 13.711 1 98.81 244 PRO A C 1
ATOM 1934 O O . PRO A 1 244 ? 4.465 5.844 14.602 1 98.81 244 PRO A O 1
ATOM 1937 N N . VAL A 1 245 ? 3.939 6.695 12.602 1 98.75 245 VAL A N 1
ATOM 1938 C CA . VAL A 1 245 ? 2.898 5.723 12.281 1 98.75 245 VAL A CA 1
ATOM 1939 C C . VAL A 1 245 ? 3.506 4.324 12.203 1 98.75 245 VAL A C 1
ATOM 1941 O O . VAL A 1 245 ? 2.809 3.326 12.383 1 98.75 245 VAL A O 1
ATOM 1944 N N . PHE A 1 246 ? 4.82 4.219 11.938 1 98.44 246 PHE A N 1
ATOM 1945 C CA . PHE A 1 246 ? 5.531 2.951 11.812 1 98.44 246 PHE A CA 1
ATOM 1946 C C . PHE A 1 246 ? 6.414 2.701 13.031 1 98.44 246 PHE A C 1
ATOM 1948 O O . PHE A 1 246 ? 6.352 1.63 13.633 1 98.44 246 PHE A O 1
ATOM 1955 N N . SER A 1 247 ? 7.176 3.678 13.477 1 98.38 247 SER A N 1
ATOM 1956 C CA . SER A 1 247 ? 8.219 3.479 14.484 1 98.38 247 SER A CA 1
ATOM 1957 C C . SER A 1 247 ? 7.625 3.418 15.891 1 98.38 247 SER A C 1
ATOM 1959 O O . SER A 1 247 ? 8.156 2.73 16.766 1 98.38 247 SER A O 1
ATOM 1961 N N . THR A 1 248 ? 6.535 4.195 16.141 1 98.31 248 THR A N 1
ATOM 1962 C CA . THR A 1 248 ? 5.953 4.23 17.469 1 98.31 248 THR A CA 1
ATOM 1963 C C . THR A 1 248 ? 4.43 4.285 17.391 1 98.31 248 THR A C 1
ATOM 1965 O O . THR A 1 248 ? 3.805 5.172 17.984 1 98.31 248 THR A O 1
ATOM 1968 N N . PRO A 1 249 ? 3.822 3.264 16.781 1 98.31 249 PRO A N 1
ATOM 1969 C CA . PRO A 1 249 ? 2.377 3.338 16.562 1 98.31 249 PRO A CA 1
ATOM 1970 C C . PRO A 1 249 ? 1.574 3.348 17.859 1 98.31 249 PRO A C 1
ATOM 1972 O O . PRO A 1 249 ? 0.54 4.012 17.938 1 98.31 249 PRO A O 1
ATOM 1975 N N . THR A 1 250 ? 2.018 2.615 18.859 1 98 250 THR A N 1
ATOM 1976 C CA . THR A 1 250 ? 1.288 2.566 20.125 1 98 250 THR A CA 1
ATOM 1977 C C . THR A 1 250 ? 1.304 3.928 20.812 1 98 250 THR A C 1
ATOM 1979 O O . THR A 1 250 ? 0.257 4.438 21.219 1 98 250 THR A O 1
ATOM 1982 N N . GLU A 1 251 ? 2.457 4.484 20.922 1 98.31 251 GLU A N 1
ATOM 1983 C CA . GLU A 1 251 ? 2.602 5.797 21.531 1 98.31 251 GLU A CA 1
ATOM 1984 C C . GLU A 1 251 ? 1.841 6.863 20.75 1 98.31 251 GLU A C 1
ATOM 1986 O O . GLU A 1 251 ? 1.212 7.746 21.344 1 98.31 251 GLU A O 1
ATOM 1991 N N . LEU A 1 252 ? 1.946 6.809 19.484 1 98.81 252 LEU A N 1
ATOM 1992 C CA . LEU A 1 252 ? 1.241 7.766 18.641 1 98.81 252 LEU A CA 1
ATOM 1993 C C . LEU A 1 252 ? -0.265 7.672 18.844 1 98.81 252 LEU A C 1
ATOM 1995 O O . LEU A 1 252 ? -0.938 8.695 19 1 98.81 252 LEU A O 1
ATOM 1999 N N . CYS A 1 253 ? -0.798 6.445 18.859 1 98.38 253 CYS A N 1
ATOM 2000 C CA . CYS A 1 253 ? -2.232 6.254 19.047 1 98.38 253 CYS A CA 1
ATOM 2001 C C . CYS A 1 253 ? -2.68 6.812 20.391 1 98.38 253 CYS A C 1
ATOM 2003 O O . CYS A 1 253 ? -3.725 7.461 20.484 1 98.38 253 CYS A O 1
ATOM 2005 N N . HIS A 1 254 ? -1.915 6.566 21.375 1 97.88 254 HIS A N 1
ATOM 2006 C CA . HIS A 1 254 ? -2.217 7.105 22.703 1 97.88 254 HIS A CA 1
ATOM 2007 C C . HIS A 1 254 ? -2.268 8.633 22.672 1 97.88 254 HIS A C 1
ATOM 2009 O O . HIS A 1 254 ? -3.174 9.234 23.25 1 97.88 254 HIS A O 1
ATOM 2015 N N . SER A 1 255 ? -1.312 9.258 22.047 1 98.44 255 SER A N 1
ATOM 2016 C CA . SER A 1 255 ? -1.241 10.711 21.969 1 98.44 255 SER A CA 1
ATOM 2017 C C . SER A 1 255 ? -2.449 11.289 21.234 1 98.44 255 SER A C 1
ATOM 2019 O O . SER A 1 255 ? -3.035 12.281 21.672 1 98.44 255 SER A O 1
ATOM 2021 N N . ILE A 1 256 ? -2.799 10.672 20.109 1 98.56 256 ILE A N 1
ATOM 2022 C CA . ILE A 1 256 ? -3.934 11.141 19.328 1 98.56 256 ILE A CA 1
ATOM 2023 C C . ILE A 1 256 ? -5.215 11.039 20.156 1 98.56 256 ILE A C 1
ATOM 2025 O O . ILE A 1 256 ? -6.008 11.984 20.203 1 98.56 256 ILE A O 1
ATOM 2029 N N . LEU A 1 257 ? -5.375 9.906 20.859 1 97.75 257 LEU A N 1
ATOM 2030 C CA . LEU A 1 257 ? -6.578 9.688 21.656 1 97.75 257 LEU A CA 1
ATOM 2031 C C . LEU A 1 257 ? -6.641 10.656 22.828 1 97.75 257 LEU A C 1
ATOM 2033 O O . LEU A 1 257 ? -7.715 11.164 23.156 1 97.75 257 LEU A O 1
ATOM 2037 N N . GLU A 1 258 ? -5.516 10.891 23.422 1 97.12 258 GLU A N 1
ATOM 2038 C CA . GLU A 1 258 ? -5.465 11.836 24.531 1 97.12 258 GLU A CA 1
ATOM 2039 C C . GLU A 1 258 ? -5.828 13.242 24.078 1 97.12 258 GLU A C 1
ATOM 2041 O O . GLU A 1 258 ? -6.602 13.938 24.75 1 97.12 258 GLU A O 1
ATOM 2046 N N . LEU A 1 259 ? -5.305 13.664 23 1 96.88 259 LEU A N 1
ATOM 2047 C CA . LEU A 1 259 ? -5.59 14.992 22.469 1 96.88 259 LEU A CA 1
ATOM 2048 C C . LEU A 1 259 ? -7.062 15.117 22.094 1 96.88 259 LEU A C 1
ATOM 2050 O O . LEU A 1 259 ? -7.688 16.156 22.359 1 96.88 259 LEU A O 1
ATOM 2054 N N . ALA A 1 260 ? -7.594 14.094 21.438 1 95.12 260 ALA A N 1
ATOM 2055 C CA . ALA A 1 260 ? -9 14.102 21.062 1 95.12 260 ALA A CA 1
ATOM 2056 C C . ALA A 1 260 ? -9.906 14.172 22.281 1 95.12 260 ALA A C 1
ATOM 2058 O O . ALA A 1 260 ? -10.938 14.859 22.266 1 95.12 260 ALA A O 1
ATOM 2059 N N . ARG A 1 261 ? -9.555 13.469 23.312 1 93.38 261 ARG A N 1
ATOM 2060 C CA . ARG A 1 261 ? -10.336 13.461 24.547 1 93.38 261 ARG A CA 1
ATOM 2061 C C . ARG A 1 261 ? -10.352 14.844 25.188 1 93.38 261 ARG A C 1
ATOM 2063 O O . ARG A 1 261 ? -11.383 15.281 25.703 1 93.38 261 ARG A O 1
ATOM 2070 N N . LYS A 1 262 ? -9.32 15.5 25.156 1 91.88 262 LYS A N 1
ATOM 2071 C CA . LYS A 1 262 ? -9.188 16.812 25.781 1 91.88 262 LYS A CA 1
ATOM 2072 C C . LYS A 1 262 ? -10.016 17.859 25.047 1 91.88 262 LYS A C 1
ATOM 2074 O O . LYS A 1 262 ? -10.422 18.875 25.625 1 91.88 262 LYS A O 1
ATOM 2079 N N . HIS A 1 263 ? -10.234 17.688 23.797 1 87.75 263 HIS A N 1
ATOM 2080 C CA . HIS A 1 263 ? -10.891 18.703 22.984 1 87.75 263 HIS A CA 1
ATOM 2081 C C . HIS A 1 263 ? -12.305 18.266 22.594 1 87.75 263 HIS A C 1
ATOM 2083 O O . HIS A 1 263 ? -12.961 18.922 21.781 1 87.75 263 HIS A O 1
ATOM 2089 N N . ALA A 1 264 ? -12.672 17.062 23.047 1 74.12 264 ALA A N 1
ATOM 2090 C CA . ALA A 1 264 ? -14.023 16.562 22.797 1 74.12 264 ALA A CA 1
ATOM 2091 C C . ALA A 1 264 ? -15.023 17.203 23.766 1 74.12 264 ALA A C 1
ATOM 2093 O O . ALA A 1 264 ? -14.672 17.578 24.875 1 74.12 264 ALA A O 1
ATOM 2094 N N . MET B 1 1 ? 33.5 -28.656 7.32 1 28.34 1 MET B N 1
ATOM 2095 C CA . MET B 1 1 ? 32.125 -28.172 7.246 1 28.34 1 MET B CA 1
ATOM 2096 C C . MET B 1 1 ? 31.891 -27.438 5.934 1 28.34 1 MET B C 1
ATOM 2098 O O . MET B 1 1 ? 32.531 -26.422 5.648 1 28.34 1 MET B O 1
ATOM 2102 N N . GLY B 1 2 ? 31.578 -28.062 4.938 1 34.91 2 GLY B N 1
ATOM 2103 C CA . GLY B 1 2 ? 31.625 -27.5 3.604 1 34.91 2 GLY B CA 1
ATOM 2104 C C . GLY B 1 2 ? 30.859 -26.188 3.49 1 34.91 2 GLY B C 1
ATOM 2105 O O . GLY B 1 2 ? 29.766 -26.062 4.051 1 34.91 2 GLY B O 1
ATOM 2106 N N . GLU B 1 3 ? 31.5 -25.047 3.367 1 36.81 3 GLU B N 1
ATOM 2107 C CA . GLU B 1 3 ? 30.922 -23.719 3.234 1 36.81 3 GLU B CA 1
ATOM 2108 C C . GLU B 1 3 ? 29.688 -23.734 2.322 1 36.81 3 GLU B C 1
ATOM 2110 O O . GLU B 1 3 ? 29.797 -24.109 1.151 1 36.81 3 GLU B O 1
ATOM 2115 N N . VAL B 1 4 ? 28.609 -24.234 2.777 1 41.94 4 VAL B N 1
ATOM 2116 C CA . VAL B 1 4 ? 27.406 -24.188 1.955 1 41.94 4 VAL B CA 1
ATOM 2117 C C . VAL B 1 4 ? 27.359 -22.891 1.173 1 41.94 4 VAL B C 1
ATOM 2119 O O . VAL B 1 4 ? 27.156 -21.812 1.751 1 41.94 4 VAL B O 1
ATOM 2122 N N . THR B 1 5 ? 28.203 -22.578 0.329 1 47.53 5 THR B N 1
ATOM 2123 C CA . THR B 1 5 ? 28.188 -21.391 -0.505 1 47.53 5 THR B CA 1
ATOM 2124 C C . THR B 1 5 ? 26.781 -21.125 -1.059 1 47.53 5 THR B C 1
ATOM 2126 O O . THR B 1 5 ? 26.312 -21.859 -1.937 1 47.53 5 THR B O 1
ATOM 2129 N N . ASN B 1 6 ? 25.797 -20.859 -0.291 1 58.84 6 ASN B N 1
ATOM 2130 C CA . ASN B 1 6 ? 24.422 -20.547 -0.671 1 58.84 6 ASN B CA 1
ATOM 2131 C C . ASN B 1 6 ? 24.359 -19.594 -1.854 1 58.84 6 ASN B C 1
ATOM 2133 O O . ASN B 1 6 ? 24.734 -18.422 -1.726 1 58.84 6 ASN B O 1
ATOM 2137 N N . GLN B 1 7 ? 24.328 -20.094 -3.088 1 78.31 7 GLN B N 1
ATOM 2138 C CA . GLN B 1 7 ? 24.312 -19.328 -4.328 1 78.31 7 GLN B CA 1
ATOM 2139 C C . GLN B 1 7 ? 23.219 -18.266 -4.309 1 78.31 7 GLN B C 1
ATOM 2141 O O . GLN B 1 7 ? 22.062 -18.562 -3.959 1 78.31 7 GLN B O 1
ATOM 2146 N N . LYS B 1 8 ? 23.625 -17.062 -4.52 1 91.69 8 LYS B N 1
ATOM 2147 C CA . LYS B 1 8 ? 22.719 -15.922 -4.605 1 91.69 8 LYS B CA 1
ATOM 2148 C C . LYS B 1 8 ? 21.688 -16.109 -5.707 1 91.69 8 LYS B C 1
ATOM 2150 O O . LYS B 1 8 ? 22.031 -16.438 -6.844 1 91.69 8 LYS B O 1
ATOM 2155 N N . GLN B 1 9 ? 20.438 -16.219 -5.273 1 95.94 9 GLN B N 1
ATOM 2156 C CA . GLN B 1 9 ? 19.328 -16.328 -6.215 1 95.94 9 GLN B CA 1
ATOM 2157 C C . GLN B 1 9 ? 18.641 -14.984 -6.426 1 95.94 9 GLN B C 1
ATOM 2159 O O . GLN B 1 9 ? 18.812 -14.055 -5.625 1 95.94 9 GLN B O 1
ATOM 2164 N N . HIS B 1 10 ? 18.031 -14.852 -7.566 1 98 10 HIS B N 1
ATOM 2165 C CA . HIS B 1 10 ? 17.125 -13.734 -7.828 1 98 10 HIS B CA 1
ATOM 2166 C C . HIS B 1 10 ? 15.664 -14.172 -7.75 1 98 10 HIS B C 1
ATOM 2168 O O . HIS B 1 10 ? 15.18 -14.883 -8.625 1 98 10 HIS B O 1
ATOM 2174 N N . PHE B 1 11 ? 15.016 -13.773 -6.672 1 98.81 11 PHE B N 1
ATOM 2175 C CA . PHE B 1 11 ? 13.602 -14.078 -6.492 1 98.81 11 PHE B CA 1
ATOM 2176 C C . PHE B 1 11 ? 12.734 -13.016 -7.152 1 98.81 11 PHE B C 1
ATOM 2178 O O . PHE B 1 11 ? 12.953 -11.812 -6.957 1 98.81 11 PHE B O 1
ATOM 2185 N N . VAL B 1 12 ? 11.797 -13.406 -7.945 1 98.94 12 VAL B N 1
ATOM 2186 C CA . VAL B 1 12 ? 10.758 -12.539 -8.5 1 98.94 12 VAL B CA 1
ATOM 2187 C C . VAL B 1 12 ? 9.398 -12.922 -7.914 1 98.94 12 VAL B C 1
ATOM 2189 O O . VAL B 1 12 ? 8.914 -14.039 -8.117 1 98.94 12 VAL B O 1
ATOM 2192 N N . LEU B 1 13 ? 8.812 -12.016 -7.172 1 98.94 13 LEU B N 1
ATOM 2193 C CA . LEU B 1 13 ? 7.609 -12.273 -6.383 1 98.94 13 LEU B CA 1
ATOM 2194 C C . LEU B 1 13 ? 6.379 -11.68 -7.055 1 98.94 13 LEU B C 1
ATOM 2196 O O . LEU B 1 13 ? 6.348 -10.477 -7.344 1 98.94 13 LEU B O 1
ATOM 2200 N N . ILE B 1 14 ? 5.391 -12.539 -7.277 1 98.94 14 ILE B N 1
ATOM 2201 C CA . ILE B 1 14 ? 4.188 -12.148 -8 1 98.94 14 ILE B CA 1
ATOM 2202 C C . ILE B 1 14 ? 2.967 -12.305 -7.098 1 98.94 14 ILE B C 1
ATOM 2204 O O . ILE B 1 14 ? 2.752 -13.367 -6.516 1 98.94 14 ILE B O 1
ATOM 2208 N N . HIS B 1 15 ? 2.193 -11.25 -6.992 1 98.88 15 HIS B N 1
ATOM 2209 C CA . HIS B 1 15 ? 1.045 -11.18 -6.098 1 98.88 15 HIS B CA 1
ATOM 2210 C C . HIS B 1 15 ? -0.181 -11.836 -6.715 1 98.88 15 HIS B C 1
ATOM 2212 O O . HIS B 1 15 ? -0.181 -12.164 -7.906 1 98.88 15 HIS B O 1
ATOM 2218 N N . GLY B 1 16 ? -1.207 -12.086 -5.891 1 98.0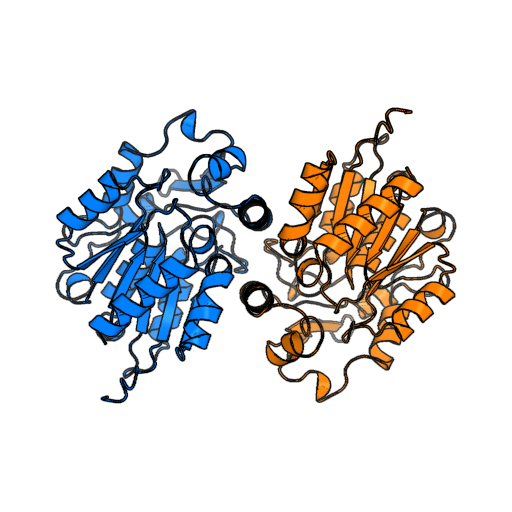6 16 GLY B N 1
ATOM 2219 C CA . GLY B 1 16 ? -2.484 -12.625 -6.324 1 98.06 16 GLY B CA 1
ATOM 2220 C C . GLY B 1 16 ? -3.477 -11.555 -6.738 1 98.06 16 GLY B C 1
ATOM 2221 O O . GLY B 1 16 ? -3.104 -10.398 -6.922 1 98.06 16 GLY B O 1
ATOM 2222 N N . SER B 1 17 ? -4.754 -11.984 -6.938 1 95.81 17 SER B N 1
ATOM 2223 C CA . SER B 1 17 ? -5.805 -11.062 -7.352 1 95.81 17 SER B CA 1
ATOM 2224 C C . SER B 1 17 ? -6.086 -10.023 -6.266 1 95.81 17 SER B C 1
ATOM 2226 O O . SER B 1 17 ? -6.039 -10.336 -5.074 1 95.81 17 SER B O 1
ATOM 2228 N N . VAL B 1 18 ? -6.445 -8.797 -6.66 1 96 18 VAL B N 1
ATOM 2229 C CA . VAL B 1 18 ? -6.906 -7.676 -5.844 1 96 18 VAL B CA 1
ATOM 2230 C C . VAL B 1 18 ? -5.805 -7.25 -4.879 1 96 18 VAL B C 1
ATOM 2232 O O . VAL B 1 18 ? -6.082 -6.848 -3.748 1 96 18 VAL B O 1
ATOM 2235 N N . ALA B 1 19 ? -4.582 -7.527 -5.172 1 97.44 19 ALA B N 1
ATOM 2236 C CA . ALA B 1 19 ? -3.43 -7.16 -4.355 1 97.44 19 ALA B CA 1
ATOM 2237 C C . ALA B 1 19 ? -2.389 -6.41 -5.18 1 97.44 19 ALA B C 1
ATOM 2239 O O . ALA B 1 19 ? -2.725 -5.758 -6.168 1 97.44 19 ALA B O 1
ATOM 2240 N N . GLY B 1 20 ? -1.178 -6.344 -4.766 1 98.5 20 GLY B N 1
ATOM 2241 C CA . GLY B 1 20 ? 0.006 -5.777 -5.391 1 98.5 20 GLY B CA 1
ATOM 2242 C C . GLY B 1 20 ? 1.302 -6.297 -4.797 1 98.5 20 GLY B C 1
ATOM 2243 O O . GLY B 1 20 ? 1.286 -7.176 -3.932 1 98.5 20 GLY B O 1
ATOM 2244 N N . ALA B 1 21 ? 2.361 -5.754 -5.309 1 98.88 21 ALA B N 1
ATOM 2245 C CA . ALA B 1 21 ? 3.682 -6.176 -4.852 1 98.88 21 ALA B CA 1
ATOM 2246 C C . ALA B 1 21 ? 3.83 -5.98 -3.346 1 98.88 21 ALA B C 1
ATOM 2248 O O . ALA B 1 21 ? 4.617 -6.676 -2.697 1 98.88 21 ALA B O 1
ATOM 2249 N N . TRP B 1 22 ? 3.049 -5.074 -2.785 1 98.88 22 TRP B N 1
ATOM 2250 C CA . TRP B 1 22 ? 3.164 -4.672 -1.388 1 98.88 22 TRP B CA 1
ATOM 2251 C C . TRP B 1 22 ? 2.889 -5.852 -0.459 1 98.88 22 TRP B C 1
ATOM 2253 O O . TRP B 1 22 ? 3.318 -5.848 0.698 1 98.88 22 TRP B O 1
ATOM 2263 N N . ILE B 1 23 ? 2.238 -6.918 -0.884 1 98.88 23 ILE B N 1
ATOM 2264 C CA . ILE B 1 23 ? 1.928 -8.023 0.019 1 98.88 23 ILE B CA 1
ATOM 2265 C C . ILE B 1 23 ? 3.221 -8.695 0.469 1 98.88 23 ILE B C 1
ATOM 2267 O O . ILE B 1 23 ? 3.236 -9.422 1.471 1 98.88 23 ILE B O 1
ATOM 2271 N N . TRP B 1 24 ? 4.285 -8.461 -0.276 1 98.94 24 TRP B N 1
ATOM 2272 C CA . TRP B 1 24 ? 5.539 -9.172 -0.036 1 98.94 24 TRP B CA 1
ATOM 2273 C C . TRP B 1 24 ? 6.43 -8.398 0.925 1 98.94 24 TRP B C 1
ATOM 2275 O O . TRP B 1 24 ? 7.59 -8.758 1.135 1 98.94 24 TRP B O 1
ATOM 2285 N N . TYR B 1 25 ? 5.941 -7.336 1.588 1 98.81 25 TYR B N 1
ATOM 2286 C CA . TYR B 1 25 ? 6.793 -6.41 2.322 1 98.81 25 TYR B CA 1
ATOM 2287 C C . TYR B 1 25 ? 7.426 -7.09 3.531 1 98.81 25 TYR B C 1
ATOM 2289 O O . TYR B 1 25 ? 8.484 -6.672 4.004 1 98.81 25 TYR B O 1
ATOM 2297 N N . LYS B 1 26 ? 6.809 -8.18 4.047 1 98.75 26 LYS B N 1
ATOM 2298 C CA . LYS B 1 26 ? 7.402 -8.906 5.168 1 98.75 26 LYS B CA 1
ATOM 2299 C C . LYS B 1 26 ? 8.391 -9.961 4.676 1 98.75 26 LYS B C 1
ATOM 2301 O O . LYS B 1 26 ? 9.273 -10.383 5.426 1 98.75 26 LYS B O 1
ATOM 2306 N N . ILE B 1 27 ? 8.234 -10.398 3.441 1 98.88 27 ILE B N 1
ATOM 2307 C CA . ILE B 1 27 ? 9.016 -11.5 2.893 1 98.88 27 ILE B CA 1
ATOM 2308 C C . ILE B 1 27 ? 10.273 -10.953 2.217 1 98.88 27 ILE B C 1
ATOM 2310 O O . ILE B 1 27 ? 11.367 -11.5 2.391 1 98.88 27 ILE B O 1
ATOM 2314 N N . LYS B 1 28 ? 10.141 -9.891 1.491 1 98.81 28 LYS B N 1
ATOM 2315 C CA . LYS B 1 28 ? 11.211 -9.352 0.661 1 98.81 28 LYS B CA 1
ATOM 2316 C C . LYS B 1 28 ? 12.453 -9.055 1.493 1 98.81 28 LYS B C 1
ATOM 2318 O O . LYS B 1 28 ? 13.555 -9.516 1.167 1 98.81 28 LYS B O 1
ATOM 2323 N N . PRO B 1 29 ? 12.328 -8.328 2.639 1 98.44 29 PRO B N 1
ATOM 2324 C CA . PRO B 1 29 ? 13.547 -8.031 3.398 1 98.44 29 PRO B CA 1
ATOM 2325 C C . PRO B 1 29 ? 14.188 -9.289 3.986 1 98.44 29 PRO B C 1
ATOM 2327 O O . PRO B 1 29 ? 15.414 -9.352 4.125 1 98.44 29 PRO B O 1
ATOM 2330 N N . ARG B 1 30 ? 13.422 -10.297 4.316 1 98.31 30 ARG B N 1
ATOM 2331 C CA . ARG B 1 30 ? 13.945 -11.539 4.863 1 98.31 30 ARG B CA 1
ATOM 2332 C C . ARG B 1 30 ? 14.781 -12.289 3.826 1 98.31 30 ARG B C 1
ATOM 2334 O O . ARG B 1 30 ? 15.844 -12.828 4.141 1 98.31 30 ARG B O 1
ATOM 2341 N N . LEU B 1 31 ? 14.25 -12.336 2.602 1 98.5 31 LEU B N 1
ATOM 2342 C CA . LEU B 1 31 ? 14.992 -12.977 1.523 1 98.5 31 LEU B CA 1
ATOM 2343 C C . LEU B 1 31 ? 16.266 -12.203 1.205 1 98.5 31 LEU B C 1
ATOM 2345 O O . LEU B 1 31 ? 17.312 -12.797 0.943 1 98.5 31 LEU B O 1
ATOM 2349 N N . GLU B 1 32 ? 16.141 -10.883 1.235 1 98.12 32 GLU B N 1
ATOM 2350 C CA . GLU B 1 32 ? 17.312 -10.055 0.99 1 98.12 32 GLU B CA 1
ATOM 2351 C C . GLU B 1 32 ? 18.359 -10.227 2.092 1 98.12 32 GLU B C 1
ATOM 2353 O O . GLU B 1 32 ? 19.562 -10.273 1.816 1 98.12 32 GLU B O 1
ATOM 2358 N N . GLU B 1 33 ? 17.922 -10.289 3.324 1 97 33 GLU B N 1
ATOM 2359 C CA . GLU B 1 33 ? 18.812 -10.5 4.453 1 97 33 GLU B CA 1
ATOM 2360 C C . GLU B 1 33 ? 19.547 -11.836 4.332 1 97 33 GLU B C 1
ATOM 2362 O O . GLU B 1 33 ? 20.688 -11.969 4.789 1 97 33 GLU B O 1
ATOM 2367 N N . ALA B 1 34 ? 18.906 -12.781 3.717 1 97 34 ALA B N 1
ATOM 2368 C CA . ALA B 1 34 ? 19.5 -14.094 3.504 1 97 34 ALA B CA 1
ATOM 2369 C C . ALA B 1 34 ? 20.5 -14.062 2.352 1 97 34 ALA B C 1
ATOM 2371 O O . ALA B 1 34 ? 21.109 -15.078 2.016 1 97 34 ALA B O 1
ATOM 2372 N N . GLY B 1 35 ? 20.688 -12.914 1.657 1 96.81 35 GLY B N 1
ATOM 2373 C CA . GLY B 1 35 ? 21.75 -12.742 0.672 1 96.81 35 GLY B CA 1
ATOM 2374 C C . GLY B 1 35 ? 21.234 -12.789 -0.758 1 96.81 35 GLY B C 1
ATOM 2375 O O . GLY B 1 35 ? 22.031 -12.82 -1.701 1 96.81 35 GLY B O 1
ATOM 2376 N N . HIS B 1 36 ? 19.938 -12.797 -0.979 1 98 36 HIS B N 1
ATOM 2377 C CA . HIS B 1 36 ? 19.375 -12.961 -2.312 1 98 36 HIS B CA 1
ATOM 2378 C C . HIS B 1 36 ? 18.922 -11.625 -2.887 1 98 36 HIS B C 1
ATOM 2380 O O . HIS B 1 36 ? 18.719 -10.664 -2.143 1 98 36 HIS B O 1
ATOM 2386 N N . ARG B 1 37 ? 18.906 -11.531 -4.199 1 97.81 37 ARG B N 1
ATOM 2387 C CA . ARG B 1 37 ? 18.234 -10.43 -4.883 1 97.81 37 ARG B CA 1
ATOM 2388 C C . ARG B 1 37 ? 16.734 -10.672 -4.953 1 97.81 37 ARG B C 1
ATOM 2390 O O . ARG B 1 37 ? 16.281 -11.797 -5.184 1 97.81 37 ARG B O 1
ATOM 2397 N N . VAL B 1 38 ? 15.945 -9.664 -4.703 1 98.81 38 VAL B N 1
ATOM 2398 C CA . VAL B 1 38 ? 14.492 -9.844 -4.68 1 98.81 38 VAL B CA 1
ATOM 2399 C C . VAL B 1 38 ? 13.82 -8.734 -5.484 1 98.81 38 VAL B C 1
ATOM 2401 O O . VAL B 1 38 ? 14.102 -7.551 -5.273 1 98.81 38 VAL B O 1
ATOM 2404 N N . THR B 1 39 ? 13 -9.07 -6.438 1 98.75 39 THR B N 1
ATOM 2405 C CA . THR B 1 39 ? 12.148 -8.164 -7.195 1 98.75 39 THR B CA 1
ATOM 2406 C C . THR B 1 39 ? 10.68 -8.523 -7.016 1 98.75 39 THR B C 1
ATOM 2408 O O . THR B 1 39 ? 10.266 -9.641 -7.336 1 98.75 39 THR B O 1
ATOM 2411 N N . ALA B 1 40 ? 9.922 -7.668 -6.441 1 98.88 40 ALA B N 1
ATOM 2412 C CA . ALA B 1 40 ? 8.469 -7.816 -6.383 1 98.88 40 ALA B CA 1
ATOM 2413 C C . ALA B 1 40 ? 7.781 -6.914 -7.402 1 98.88 40 ALA B C 1
ATOM 2415 O O . ALA B 1 40 ? 8.086 -5.723 -7.492 1 98.88 40 ALA B O 1
ATOM 2416 N N . LEU B 1 41 ? 6.832 -7.449 -8.172 1 98.81 41 LEU B N 1
ATOM 2417 C CA . LEU B 1 41 ? 6.262 -6.695 -9.281 1 98.81 41 LEU B CA 1
ATOM 2418 C C . LEU B 1 41 ? 4.762 -6.496 -9.094 1 98.81 41 LEU B C 1
ATOM 2420 O O . LEU B 1 41 ? 4.059 -7.418 -8.672 1 98.81 41 LEU B O 1
ATOM 2424 N N . ASP B 1 42 ? 4.359 -5.293 -9.375 1 98.75 42 ASP B N 1
ATOM 2425 C CA . ASP B 1 42 ? 2.932 -5.074 -9.602 1 98.75 42 ASP B CA 1
ATOM 2426 C C . ASP B 1 42 ? 2.523 -5.516 -11.008 1 98.75 42 ASP B C 1
ATOM 2428 O O . ASP B 1 42 ? 3.158 -5.137 -11.992 1 98.75 42 ASP B O 1
ATOM 2432 N N . MET B 1 43 ? 1.497 -6.305 -11.07 1 98.81 43 MET B N 1
ATOM 2433 C CA . MET B 1 43 ? 0.858 -6.492 -12.367 1 98.81 43 MET B CA 1
ATOM 2434 C C . MET B 1 43 ? 0.068 -5.254 -12.773 1 98.81 43 MET B C 1
ATOM 2436 O O . MET B 1 43 ? -0.06 -4.312 -11.992 1 98.81 43 MET B O 1
ATOM 2440 N N . ALA B 1 44 ? -0.352 -5.273 -14.055 1 98.5 44 ALA B N 1
ATOM 2441 C CA . ALA B 1 44 ? -1.16 -4.141 -14.492 1 98.5 44 ALA B CA 1
ATOM 2442 C C . ALA B 1 44 ? -2.404 -3.982 -13.625 1 98.5 44 ALA B C 1
ATOM 2444 O O . ALA B 1 44 ? -3.018 -4.973 -13.219 1 98.5 44 ALA B O 1
ATOM 2445 N N . ALA B 1 45 ? -2.74 -2.648 -13.328 1 97.81 45 ALA B N 1
ATOM 2446 C CA . ALA B 1 45 ? -3.922 -2.264 -12.555 1 97.81 45 ALA B CA 1
ATOM 2447 C C . ALA B 1 45 ? -3.838 -2.785 -11.125 1 97.81 45 ALA B C 1
ATOM 2449 O O . ALA B 1 45 ? -4.863 -3.025 -10.484 1 97.81 45 ALA B O 1
ATOM 2450 N N . SER B 1 46 ? -2.609 -3.021 -10.602 1 98.12 46 SER B N 1
ATOM 2451 C CA . SER B 1 46 ? -2.389 -3.516 -9.25 1 98.12 46 SER B CA 1
ATOM 2452 C C . SER B 1 46 ? -1.364 -2.662 -8.508 1 98.12 46 SER B C 1
ATOM 2454 O O . SER B 1 46 ? -0.474 -2.076 -9.125 1 98.12 46 SER B O 1
ATOM 2456 N N . GLY B 1 47 ? -1.485 -2.65 -7.164 1 97.62 47 GLY B N 1
ATOM 2457 C CA . GLY B 1 47 ? -0.54 -1.878 -6.375 1 97.62 47 GLY B CA 1
ATOM 2458 C C . GLY B 1 47 ? -0.462 -0.422 -6.793 1 97.62 47 GLY B C 1
ATOM 2459 O O . GLY B 1 47 ? -1.483 0.265 -6.863 1 97.62 47 GLY B O 1
ATOM 2460 N N . VAL B 1 48 ? 0.7 -0.021 -7.207 1 96.88 48 VAL B N 1
ATOM 2461 C CA . VAL B 1 48 ? 0.883 1.393 -7.52 1 96.88 48 VAL B CA 1
ATOM 2462 C C . VAL B 1 48 ? 0.789 1.604 -9.031 1 96.88 48 VAL B C 1
ATOM 2464 O O . VAL B 1 48 ? 1.005 2.713 -9.523 1 96.88 48 VAL B O 1
ATOM 2467 N N . ASN B 1 49 ? 0.519 0.487 -9.766 1 97.44 49 ASN B N 1
ATOM 2468 C CA . ASN B 1 49 ? 0.259 0.645 -11.195 1 97.44 49 ASN B CA 1
ATOM 2469 C C . ASN B 1 49 ? -0.951 1.54 -11.445 1 97.44 49 ASN B C 1
ATOM 2471 O O . ASN B 1 49 ? -2.002 1.358 -10.828 1 97.44 49 ASN B O 1
ATOM 2475 N N . THR B 1 50 ? -0.901 2.445 -12.344 1 96.06 50 THR B N 1
ATOM 2476 C CA . THR B 1 50 ? -1.89 3.518 -12.398 1 96.06 50 THR B CA 1
ATOM 2477 C C . THR B 1 50 ? -3.006 3.172 -13.383 1 96.06 50 THR B C 1
ATOM 2479 O O . THR B 1 50 ? -3.965 3.934 -13.531 1 96.06 50 THR B O 1
ATOM 2482 N N . LYS B 1 51 ? -2.951 2.043 -14.07 1 96.75 51 LYS B N 1
ATOM 2483 C CA . LYS B 1 51 ? -4.074 1.604 -14.898 1 96.75 51 LYS B CA 1
ATOM 2484 C C . LYS B 1 51 ? -5.242 1.145 -14.031 1 96.75 51 LYS B C 1
ATOM 2486 O O . LYS B 1 51 ? -5.047 0.708 -12.891 1 96.75 51 LYS B O 1
ATOM 2491 N N . THR B 1 52 ? -6.426 1.309 -14.555 1 96 52 THR B N 1
ATOM 2492 C CA . THR B 1 52 ? -7.609 0.749 -13.914 1 96 52 THR B CA 1
ATOM 2493 C C . THR B 1 52 ? -7.926 -0.634 -14.477 1 96 52 THR B C 1
ATOM 2495 O O . THR B 1 52 ? -7.52 -0.965 -15.586 1 96 52 THR B O 1
ATOM 2498 N N . ILE B 1 53 ? -8.617 -1.4 -13.711 1 96.19 53 ILE B N 1
ATOM 2499 C CA . ILE B 1 53 ? -8.898 -2.773 -14.117 1 96.19 53 ILE B CA 1
ATOM 2500 C C . ILE B 1 53 ? -9.812 -2.771 -15.336 1 96.19 53 ILE B C 1
ATOM 2502 O O . ILE B 1 53 ? -9.766 -3.691 -16.156 1 96.19 53 ILE B O 1
ATOM 2506 N N . GLU B 1 54 ? -10.602 -1.727 -15.523 1 93.5 54 GLU B N 1
ATOM 2507 C CA . GLU B 1 54 ? -11.484 -1.599 -16.688 1 93.5 54 GLU B CA 1
ATOM 2508 C C . GLU B 1 54 ? -10.68 -1.45 -17.969 1 93.5 54 GLU B C 1
ATOM 2510 O O . GLU B 1 54 ? -11.133 -1.852 -19.047 1 93.5 54 GLU B O 1
ATOM 2515 N N . GLU B 1 55 ? -9.484 -0.91 -17.812 1 93.38 55 GLU B N 1
ATOM 2516 C CA . GLU B 1 55 ? -8.609 -0.702 -18.969 1 93.38 55 GLU B CA 1
ATOM 2517 C C . GLU B 1 55 ? -7.816 -1.964 -19.297 1 93.38 55 GLU B C 1
ATOM 2519 O O . GLU B 1 55 ? -7.25 -2.084 -20.375 1 93.38 55 GLU B O 1
ATOM 2524 N N . VAL B 1 56 ? -7.73 -2.865 -18.359 1 95.75 56 VAL B N 1
ATOM 2525 C CA . VAL B 1 56 ? -6.961 -4.098 -18.5 1 95.75 56 VAL B CA 1
ATOM 2526 C C . VAL B 1 56 ? -7.906 -5.27 -18.75 1 95.75 56 VAL B C 1
ATOM 2528 O O . VAL B 1 56 ? -8.258 -6.004 -17.828 1 95.75 56 VAL B O 1
ATOM 2531 N N . ARG B 1 57 ? -8.164 -5.578 -20.016 1 92.88 57 ARG B N 1
ATOM 2532 C CA . ARG B 1 57 ? -9.305 -6.414 -20.359 1 92.88 57 ARG B CA 1
ATOM 2533 C C . ARG B 1 57 ? -8.875 -7.859 -20.594 1 92.88 57 ARG B C 1
ATOM 2535 O O . ARG B 1 57 ? -9.719 -8.75 -20.688 1 92.88 57 ARG B O 1
ATOM 2542 N N . THR B 1 58 ? -7.645 -8.094 -20.734 1 95.06 58 THR B N 1
ATOM 2543 C CA . THR B 1 58 ? -7.152 -9.445 -20.969 1 95.06 58 THR B CA 1
ATOM 2544 C C . THR B 1 58 ? -6.051 -9.805 -19.984 1 95.06 58 THR B C 1
ATOM 2546 O O . THR B 1 58 ? -5.391 -8.914 -19.438 1 95.06 58 THR B O 1
ATOM 2549 N N . PHE B 1 59 ? -5.859 -11.062 -19.828 1 97.38 59 PHE B N 1
ATOM 2550 C CA . PHE B 1 59 ? -4.793 -11.5 -18.938 1 97.38 59 PHE B CA 1
ATOM 2551 C C . PHE B 1 59 ? -3.428 -11.117 -19.5 1 97.38 59 PHE B C 1
ATOM 2553 O O . PHE B 1 59 ? -2.502 -10.828 -18.734 1 97.38 59 PHE B O 1
ATOM 2560 N N . ASP B 1 60 ? -3.293 -11.117 -20.828 1 97.44 60 ASP B N 1
ATOM 2561 C CA . ASP B 1 60 ? -2.039 -10.703 -21.453 1 97.44 60 ASP B CA 1
ATOM 2562 C C . ASP B 1 60 ? -1.674 -9.273 -21.047 1 97.44 60 ASP B C 1
ATOM 2564 O O . ASP B 1 60 ? -0.522 -9 -20.703 1 97.44 60 ASP B O 1
ATOM 2568 N N . LEU B 1 61 ? -2.615 -8.422 -21.094 1 97.62 61 LEU B N 1
ATOM 2569 C CA . LEU B 1 61 ? -2.381 -7.043 -20.656 1 97.62 61 LEU B CA 1
ATOM 2570 C C . LEU B 1 61 ? -2.062 -6.98 -19.172 1 97.62 61 LEU B C 1
ATOM 2572 O O . LEU B 1 61 ? -1.161 -6.25 -18.75 1 97.62 61 LEU B O 1
ATOM 2576 N N . TYR B 1 62 ? -2.801 -7.742 -18.406 1 98.44 62 TYR B N 1
ATOM 2577 C CA . TYR B 1 62 ? -2.602 -7.801 -16.953 1 98.44 62 TYR B CA 1
ATOM 2578 C C . TYR B 1 62 ? -1.188 -8.266 -16.625 1 98.44 62 TYR B C 1
ATOM 2580 O O . TYR B 1 62 ? -0.563 -7.746 -15.695 1 98.44 62 TYR B O 1
ATOM 2588 N N . ASN B 1 63 ? -0.63 -9.195 -17.375 1 98.75 63 ASN B N 1
ATOM 2589 C CA . ASN B 1 63 ? 0.634 -9.859 -17.078 1 98.75 63 ASN B CA 1
ATOM 2590 C C . ASN B 1 63 ? 1.812 -9.141 -17.734 1 98.75 63 ASN B C 1
ATOM 2592 O O . ASN B 1 63 ? 2.949 -9.602 -17.656 1 98.75 63 ASN B O 1
ATOM 2596 N N . GLU B 1 64 ? 1.623 -8.016 -18.391 1 98.69 64 GLU B N 1
ATOM 2597 C CA . GLU B 1 64 ? 2.633 -7.293 -19.156 1 98.69 64 GLU B CA 1
ATOM 2598 C C . GLU B 1 64 ? 3.84 -6.945 -18.281 1 98.69 64 GLU B C 1
ATOM 2600 O O . GLU B 1 64 ? 4.984 -7.102 -18.719 1 98.69 64 GLU B O 1
ATOM 2605 N N . PRO B 1 65 ? 3.666 -6.496 -17.062 1 98.81 65 PRO B N 1
ATOM 2606 C CA . PRO B 1 65 ? 4.84 -6.133 -16.266 1 98.81 65 PRO B CA 1
ATOM 2607 C C . PRO B 1 65 ? 5.797 -7.301 -16.062 1 98.81 65 PRO B C 1
ATOM 2609 O O . PRO B 1 65 ? 7.016 -7.133 -16.172 1 98.81 65 PRO B O 1
ATOM 2612 N N . LEU B 1 66 ? 5.285 -8.453 -15.773 1 98.94 66 LEU B N 1
ATOM 2613 C CA . LEU B 1 66 ? 6.141 -9.617 -15.594 1 98.94 66 LEU B CA 1
ATOM 2614 C C . LEU B 1 66 ? 6.805 -10.008 -16.906 1 98.94 66 LEU B C 1
ATOM 2616 O O . LEU B 1 66 ? 7.996 -10.32 -16.938 1 98.94 66 LEU B O 1
ATOM 2620 N N . MET B 1 67 ? 6.043 -9.977 -18.031 1 98.88 67 MET B N 1
ATOM 2621 C CA . MET B 1 67 ? 6.586 -10.336 -19.344 1 98.88 67 MET B CA 1
ATOM 2622 C C . MET B 1 67 ? 7.723 -9.398 -19.734 1 98.88 67 MET B C 1
ATOM 2624 O O . MET B 1 67 ? 8.758 -9.844 -20.234 1 98.88 67 MET B O 1
ATOM 2628 N N . GLU B 1 68 ? 7.504 -8.133 -19.484 1 98.81 68 GLU B N 1
ATOM 2629 C CA . GLU B 1 68 ? 8.531 -7.145 -19.797 1 98.81 68 GLU B CA 1
ATOM 2630 C C . GLU B 1 68 ? 9.773 -7.348 -18.953 1 98.81 68 GLU B C 1
ATOM 2632 O O . GLU B 1 68 ? 10.898 -7.23 -19.438 1 98.81 68 GLU B O 1
ATOM 2637 N N . PHE B 1 69 ? 9.562 -7.602 -17.703 1 98.81 69 PHE B N 1
ATOM 2638 C CA . PHE B 1 69 ? 10.68 -7.855 -16.812 1 98.81 69 PHE B CA 1
ATOM 2639 C C . PHE B 1 69 ? 11.5 -9.047 -17.297 1 98.81 69 PHE B C 1
ATOM 2641 O O . PHE B 1 69 ? 12.727 -8.969 -17.406 1 98.81 69 PHE B O 1
ATOM 2648 N N . MET B 1 70 ? 10.82 -10.156 -17.578 1 98.81 70 MET B N 1
ATOM 2649 C CA . MET B 1 70 ? 11.484 -11.375 -18.016 1 98.81 70 MET B CA 1
ATOM 2650 C C . MET B 1 70 ? 12.258 -11.148 -19.312 1 98.81 70 MET B C 1
ATOM 2652 O O . MET B 1 70 ? 13.367 -11.656 -19.469 1 98.81 70 MET B O 1
ATOM 2656 N N . ALA B 1 71 ? 11.609 -10.398 -20.219 1 98.5 71 ALA B N 1
ATOM 2657 C CA . ALA B 1 71 ? 12.227 -10.125 -21.516 1 98.5 71 ALA B CA 1
ATOM 2658 C C . ALA B 1 71 ? 13.531 -9.359 -21.359 1 98.5 71 ALA B C 1
ATOM 2660 O O . ALA B 1 71 ? 14.461 -9.516 -22.156 1 98.5 71 ALA B O 1
ATOM 2661 N N . LYS B 1 72 ? 13.672 -8.578 -20.297 1 98.19 72 LYS B N 1
ATOM 2662 C CA . LYS B 1 72 ? 14.82 -7.703 -20.094 1 98.19 72 LYS B CA 1
ATOM 2663 C C . LYS B 1 72 ? 15.93 -8.422 -19.328 1 98.19 72 LYS B C 1
ATOM 2665 O O . LYS B 1 72 ? 17.078 -7.953 -19.297 1 98.19 72 LYS B O 1
ATOM 2670 N N . LEU B 1 73 ? 15.602 -9.555 -18.734 1 97.69 73 LEU B N 1
ATOM 2671 C CA . LEU B 1 73 ? 16.625 -10.32 -18.016 1 97.69 73 LEU B CA 1
ATOM 2672 C C . LEU B 1 73 ? 17.734 -10.742 -18.969 1 97.69 73 LEU B C 1
ATOM 2674 O O . LEU B 1 73 ? 17.469 -11.156 -20.109 1 97.69 73 LEU B O 1
ATOM 2678 N N . PRO B 1 74 ? 18.969 -10.625 -18.516 1 95.88 74 PRO B N 1
ATOM 2679 C CA . PRO B 1 74 ? 20.062 -11.148 -19.328 1 95.88 74 PRO B CA 1
ATOM 2680 C C . PRO B 1 74 ? 19.906 -12.633 -19.672 1 95.88 74 PRO B C 1
ATOM 2682 O O . PRO B 1 74 ? 19.328 -13.383 -18.875 1 95.88 74 PRO B O 1
ATOM 2685 N N . GLU B 1 75 ? 20.438 -13.047 -20.797 1 91.38 75 GLU B N 1
ATOM 2686 C CA . GLU B 1 75 ? 20.266 -14.406 -21.297 1 91.38 75 GLU B CA 1
ATOM 2687 C C . GLU B 1 75 ? 20.844 -15.43 -20.328 1 91.38 75 GLU B C 1
ATOM 2689 O O . GLU B 1 75 ? 20.359 -16.562 -20.234 1 91.38 75 GLU B O 1
ATOM 2694 N N . ASN B 1 76 ? 21.781 -15.039 -19.547 1 90.88 76 ASN B N 1
ATOM 2695 C CA . ASN B 1 76 ? 22.453 -15.992 -18.672 1 90.88 76 ASN B CA 1
ATOM 2696 C C . ASN B 1 76 ? 21.922 -15.898 -17.234 1 90.88 76 ASN B C 1
ATOM 2698 O O . ASN B 1 76 ? 22.484 -16.516 -16.328 1 90.88 76 ASN B O 1
ATOM 2702 N N . GLU B 1 77 ? 20.859 -15.219 -17.094 1 94.88 77 GLU B N 1
ATOM 2703 C CA . GLU B 1 77 ? 20.297 -15.094 -15.758 1 94.88 77 GLU B CA 1
ATOM 2704 C C . GLU B 1 77 ? 18.984 -15.867 -15.641 1 94.88 77 GLU B C 1
ATOM 2706 O O . GLU B 1 77 ? 18.141 -15.805 -16.531 1 94.88 77 GLU B O 1
ATOM 2711 N N . LYS B 1 78 ? 18.984 -16.641 -14.602 1 96.88 78 LYS B N 1
ATOM 2712 C CA . LYS B 1 78 ? 17.734 -17.344 -14.258 1 96.88 78 LYS B CA 1
ATOM 2713 C C . LYS B 1 78 ? 17.156 -16.828 -12.945 1 96.88 78 LYS B C 1
ATOM 2715 O O . LYS B 1 78 ? 17.906 -16.359 -12.07 1 96.88 78 LYS B O 1
ATOM 2720 N N . VAL B 1 79 ? 15.867 -16.906 -12.852 1 98.38 79 VAL B N 1
ATOM 2721 C CA . VAL B 1 79 ? 15.227 -16.406 -11.641 1 98.38 79 VAL B CA 1
ATOM 2722 C C . VAL B 1 79 ? 14.367 -17.5 -11.008 1 98.38 79 VAL B C 1
ATOM 2724 O O . VAL B 1 79 ? 14 -18.469 -11.672 1 98.38 79 VAL B O 1
ATOM 2727 N N . VAL B 1 80 ? 14.133 -17.375 -9.68 1 98.69 80 VAL B N 1
ATOM 2728 C CA . VAL B 1 80 ? 13.117 -18.125 -8.961 1 98.69 80 VAL B CA 1
ATOM 2729 C C . VAL B 1 80 ? 11.812 -17.328 -8.93 1 98.69 80 VAL B C 1
ATOM 2731 O O . VAL B 1 80 ? 11.758 -16.25 -8.336 1 98.69 80 VAL B O 1
ATOM 2734 N N . LEU B 1 81 ? 10.797 -17.844 -9.594 1 98.88 81 LEU B N 1
ATOM 2735 C CA . LEU B 1 81 ? 9.492 -17.203 -9.578 1 98.88 81 LEU B CA 1
ATOM 2736 C C . LEU B 1 81 ? 8.656 -17.688 -8.406 1 98.88 81 LEU B C 1
ATOM 2738 O O . LEU B 1 81 ? 8.609 -18.891 -8.125 1 98.88 81 LEU B O 1
ATOM 2742 N N . VAL B 1 82 ? 8.078 -16.812 -7.691 1 98.94 82 VAL B N 1
ATOM 2743 C CA . VAL B 1 82 ? 7.121 -17.141 -6.641 1 98.94 82 VAL B CA 1
ATOM 2744 C C . VAL B 1 82 ? 5.781 -16.469 -6.93 1 98.94 82 VAL B C 1
ATOM 2746 O O . VAL B 1 82 ? 5.715 -15.242 -7.055 1 98.94 82 VAL B O 1
ATOM 2749 N N . GLY B 1 83 ? 4.746 -17.203 -7.109 1 98.94 83 GLY B N 1
ATOM 2750 C CA . GLY B 1 83 ? 3.426 -16.672 -7.402 1 98.94 83 GLY B CA 1
ATOM 2751 C C . GLY B 1 83 ? 2.389 -17.047 -6.355 1 98.94 83 GLY B C 1
ATOM 2752 O O . GLY B 1 83 ? 2.25 -18.219 -6 1 98.94 83 GLY B O 1
ATOM 2753 N N . HIS B 1 84 ? 1.686 -16.062 -5.859 1 98.94 84 HIS B N 1
ATOM 2754 C CA . HIS B 1 84 ? 0.622 -16.25 -4.879 1 98.94 84 HIS B CA 1
ATOM 2755 C C . HIS B 1 84 ? -0.75 -16.234 -5.543 1 98.94 84 HIS B C 1
ATOM 2757 O O . HIS B 1 84 ? -1.049 -15.352 -6.348 1 98.94 84 HIS B O 1
ATOM 2763 N N . SER B 1 85 ? -1.614 -17.234 -5.184 1 98.5 85 SER B N 1
ATOM 2764 C CA . SER B 1 85 ? -3.018 -17.234 -5.586 1 98.5 85 SER B CA 1
ATOM 2765 C C . SER B 1 85 ? -3.156 -17.125 -7.102 1 98.5 85 SER B C 1
ATOM 2767 O O . SER B 1 85 ? -2.609 -17.938 -7.844 1 98.5 85 SER B O 1
ATOM 2769 N N . LEU B 1 86 ? -3.756 -16.125 -7.691 1 98.44 86 LEU B N 1
ATOM 2770 C CA . LEU B 1 86 ? -3.883 -15.898 -9.125 1 98.44 86 LEU B CA 1
ATOM 2771 C C . LEU B 1 86 ? -2.512 -15.773 -9.781 1 98.44 86 LEU B C 1
ATOM 2773 O O . LEU B 1 86 ? -2.359 -16.062 -10.969 1 98.44 86 LEU B O 1
ATOM 2777 N N . GLY B 1 87 ? -1.512 -15.438 -9 1 98.75 87 GLY B N 1
ATOM 2778 C CA . GLY B 1 87 ? -0.154 -15.25 -9.492 1 98.75 87 GLY B CA 1
ATOM 2779 C C . GLY B 1 87 ? 0.439 -16.5 -10.094 1 98.75 87 GLY B C 1
ATOM 2780 O O . GLY B 1 87 ? 1.427 -16.438 -10.828 1 98.75 87 GLY B O 1
ATOM 2781 N N . GLY B 1 88 ? -0.146 -17.672 -9.773 1 98.88 88 GLY B N 1
ATOM 2782 C CA . GLY B 1 88 ? 0.283 -18.906 -10.406 1 98.88 88 GLY B CA 1
ATOM 2783 C C . GLY B 1 88 ? 0.126 -18.891 -11.914 1 98.88 88 GLY B C 1
ATOM 2784 O O . GLY B 1 88 ? 0.963 -19.438 -12.641 1 98.88 88 GLY B O 1
ATOM 2785 N N . LEU B 1 89 ? -0.947 -18.281 -12.367 1 98.81 89 LEU B N 1
ATOM 2786 C CA . LEU B 1 89 ? -1.155 -18.156 -13.805 1 98.81 89 LEU B CA 1
ATOM 2787 C C . LEU B 1 89 ? -0.12 -17.234 -14.43 1 98.81 89 LEU B C 1
ATOM 2789 O O . LEU B 1 89 ? 0.363 -17.484 -15.539 1 98.81 89 LEU B O 1
ATOM 2793 N N . ASN B 1 90 ? 0.221 -16.141 -13.719 1 98.88 90 ASN B N 1
ATOM 2794 C CA . ASN B 1 90 ? 1.292 -15.266 -14.195 1 98.88 90 ASN B CA 1
ATOM 2795 C C . ASN B 1 90 ? 2.594 -16.031 -14.391 1 98.88 90 ASN B C 1
ATOM 2797 O O . ASN B 1 90 ? 3.258 -15.891 -15.422 1 98.88 90 ASN B O 1
ATOM 2801 N N . LEU B 1 91 ? 2.92 -16.828 -13.383 1 98.88 91 LEU B N 1
ATOM 2802 C CA . LEU B 1 91 ? 4.117 -17.656 -13.492 1 98.88 91 LEU B CA 1
ATOM 2803 C C . LEU B 1 91 ? 4.051 -18.562 -14.719 1 98.88 91 LEU B C 1
ATOM 2805 O O . LEU B 1 91 ? 5.023 -18.656 -15.469 1 98.88 91 LEU B O 1
ATOM 2809 N N . ALA B 1 92 ? 2.939 -19.203 -14.891 1 98.88 92 ALA B N 1
ATOM 2810 C CA . ALA B 1 92 ? 2.793 -20.172 -15.977 1 98.88 92 ALA B CA 1
ATOM 2811 C C . ALA B 1 92 ? 3.039 -19.5 -17.328 1 98.88 92 ALA B C 1
ATOM 2813 O O . ALA B 1 92 ? 3.709 -20.078 -18.203 1 98.88 92 ALA B O 1
ATOM 2814 N N . PHE B 1 93 ? 2.51 -18.312 -17.516 1 98.88 93 PHE B N 1
ATOM 2815 C CA . PHE B 1 93 ? 2.725 -17.594 -18.766 1 98.88 93 PHE B CA 1
ATOM 2816 C C . PHE B 1 93 ? 4.199 -17.25 -18.953 1 98.88 93 PHE B C 1
ATOM 2818 O O . PHE B 1 93 ? 4.734 -17.344 -20.062 1 98.88 93 PHE B O 1
ATOM 2825 N N . ALA B 1 94 ? 4.824 -16.812 -17.875 1 98.88 94 ALA B N 1
ATOM 2826 C CA . ALA B 1 94 ? 6.25 -16.516 -17.953 1 98.88 94 ALA B CA 1
ATOM 2827 C C . ALA B 1 94 ? 7.059 -17.766 -18.266 1 98.88 94 ALA B C 1
ATOM 2829 O O . ALA B 1 94 ? 7.992 -17.719 -19.078 1 98.88 94 ALA B O 1
ATOM 2830 N N . MET B 1 95 ? 6.719 -18.875 -17.672 1 98.81 95 MET B N 1
ATOM 2831 C CA . MET B 1 95 ? 7.391 -20.141 -17.906 1 98.81 95 MET B CA 1
ATOM 2832 C C . MET B 1 95 ? 7.207 -20.609 -19.344 1 98.81 95 MET B C 1
ATOM 2834 O O . MET B 1 95 ? 8.117 -21.203 -19.938 1 98.81 95 MET B O 1
ATOM 2838 N N . GLU B 1 96 ? 6.039 -20.406 -19.891 1 98.81 96 GLU B N 1
ATOM 2839 C CA . GLU B 1 96 ? 5.77 -20.781 -21.281 1 98.81 96 GLU B CA 1
ATOM 2840 C C . GLU B 1 96 ? 6.605 -19.953 -22.25 1 98.81 96 GLU B C 1
ATOM 2842 O O . GLU B 1 96 ? 7.172 -20.484 -23.203 1 98.81 96 GLU B O 1
ATOM 2847 N N . LYS B 1 97 ? 6.684 -18.734 -21.984 1 98.56 97 LYS B N 1
ATOM 2848 C CA . LYS B 1 97 ? 7.34 -17.828 -22.922 1 98.56 97 LYS B CA 1
ATOM 2849 C C . LYS B 1 97 ? 8.852 -17.828 -22.719 1 98.56 97 LYS B C 1
ATOM 2851 O O . LYS B 1 97 ? 9.609 -17.688 -23.672 1 98.56 97 LYS B O 1
ATOM 2856 N N . PHE B 1 98 ? 9.32 -17.969 -21.438 1 98.38 9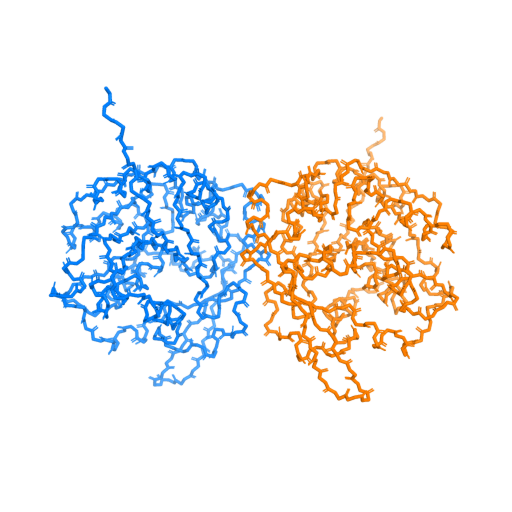8 PHE B N 1
ATOM 2857 C CA . PHE B 1 98 ? 10.734 -17.859 -21.109 1 98.38 98 PHE B CA 1
ATOM 2858 C C . PHE B 1 98 ? 11.18 -19.031 -20.234 1 98.38 98 PHE B C 1
ATOM 2860 O O . PHE B 1 98 ? 11.766 -18.828 -19.172 1 98.38 98 PHE B O 1
ATOM 2867 N N . PRO B 1 99 ? 11.031 -20.266 -20.734 1 98.25 99 PRO B N 1
ATOM 2868 C CA . PRO B 1 99 ? 11.406 -21.391 -19.875 1 98.25 99 PRO B CA 1
ATOM 2869 C C . PRO B 1 99 ? 12.891 -21.406 -19.516 1 98.25 99 PRO B C 1
ATOM 2871 O O . PRO B 1 99 ? 13.258 -21.844 -18.422 1 98.25 99 PRO B O 1
ATOM 2874 N N . GLU B 1 100 ? 13.719 -20.844 -20.312 1 97.69 100 GLU B N 1
ATOM 2875 C CA . GLU B 1 100 ? 15.164 -20.859 -20.125 1 97.69 100 GLU B CA 1
ATOM 2876 C C . GLU B 1 100 ? 15.602 -19.844 -19.062 1 97.69 100 GLU B C 1
ATOM 2878 O O . GLU B 1 100 ? 16.734 -19.906 -18.578 1 97.69 100 GLU B O 1
ATOM 2883 N N . LYS B 1 101 ? 14.68 -19.016 -18.672 1 98.25 101 LYS B N 1
ATOM 2884 C CA . LYS B 1 101 ? 15.031 -17.953 -17.719 1 98.25 101 LYS B CA 1
ATOM 2885 C C . LYS B 1 101 ? 14.477 -18.25 -16.328 1 98.25 101 LYS B C 1
ATOM 2887 O O . LYS B 1 101 ? 14.594 -17.422 -15.422 1 98.25 101 LYS B O 1
ATOM 2892 N N . VAL B 1 102 ? 13.875 -19.344 -16.156 1 98.44 102 VAL B N 1
ATOM 2893 C CA . VAL B 1 102 ? 13.281 -19.688 -14.867 1 98.44 102 VAL B CA 1
ATOM 2894 C C . VAL B 1 102 ? 13.969 -20.922 -14.297 1 98.44 102 VAL B C 1
ATOM 2896 O O . VAL B 1 102 ? 13.945 -21.984 -14.914 1 98.44 102 VAL B O 1
ATOM 2899 N N . SER B 1 103 ? 14.57 -20.797 -13.164 1 97.69 103 SER B N 1
ATOM 2900 C CA . SER B 1 103 ? 15.25 -21.922 -12.531 1 97.69 103 SER B CA 1
ATOM 2901 C C . SER B 1 103 ? 14.273 -22.75 -11.695 1 97.69 103 SER B C 1
ATOM 2903 O O . SER B 1 103 ? 14.445 -23.969 -11.555 1 97.69 103 SER B O 1
ATOM 2905 N N . LEU B 1 104 ? 13.328 -22.047 -11.102 1 98.38 104 LEU B N 1
ATOM 2906 C CA . LEU B 1 104 ? 12.336 -22.656 -10.234 1 98.38 104 LEU B CA 1
ATOM 2907 C C . LEU B 1 104 ? 11.078 -21.812 -10.156 1 98.38 104 LEU B C 1
ATOM 2909 O O . LEU B 1 104 ? 11.156 -20.578 -10.102 1 98.38 104 LEU B O 1
ATOM 2913 N N . ALA B 1 105 ? 9.953 -22.438 -10.234 1 98.75 105 ALA B N 1
ATOM 2914 C CA . ALA B 1 105 ? 8.688 -21.766 -10.008 1 98.75 105 ALA B CA 1
ATOM 2915 C C . ALA B 1 105 ? 8 -22.281 -8.742 1 98.75 105 ALA B C 1
ATOM 2917 O O . ALA B 1 105 ? 7.73 -23.469 -8.617 1 98.75 105 ALA B O 1
ATOM 2918 N N . VAL B 1 106 ? 7.781 -21.422 -7.809 1 98.88 106 VAL B N 1
ATOM 2919 C CA . VAL B 1 106 ? 7.121 -21.734 -6.551 1 98.88 106 VAL B CA 1
ATOM 2920 C C . VAL B 1 106 ? 5.672 -21.25 -6.586 1 98.88 106 VAL B C 1
ATOM 2922 O O . VAL B 1 106 ? 5.418 -20.047 -6.637 1 98.88 106 VAL B O 1
ATOM 2925 N N . PHE B 1 107 ? 4.758 -22.172 -6.57 1 98.94 107 PHE B N 1
ATOM 2926 C CA . PHE B 1 107 ? 3.334 -21.859 -6.5 1 98.94 107 PHE B CA 1
ATOM 2927 C C . PHE B 1 107 ? 2.85 -21.859 -5.055 1 98.94 107 PHE B C 1
ATOM 2929 O O . PHE B 1 107 ? 2.797 -22.906 -4.406 1 98.94 107 PHE B O 1
ATOM 2936 N N . LEU B 1 108 ? 2.547 -20.719 -4.551 1 98.94 108 LEU B N 1
ATOM 2937 C CA . LEU B 1 108 ? 2.139 -20.5 -3.168 1 98.94 108 LEU B CA 1
ATOM 2938 C C . LEU B 1 108 ? 0.621 -20.406 -3.059 1 98.94 108 LEU B C 1
ATOM 2940 O O . LEU B 1 108 ? 0.04 -19.359 -3.365 1 98.94 108 LEU B O 1
ATOM 2944 N N . THR B 1 109 ? -0.077 -21.531 -2.541 1 98.81 109 THR B N 1
ATOM 2945 C CA . THR B 1 109 ? -1.533 -21.609 -2.574 1 98.81 109 THR B CA 1
ATOM 2946 C C . THR B 1 109 ? -2.082 -20.938 -3.83 1 98.81 109 THR B C 1
ATOM 2948 O O . THR B 1 109 ? -2.969 -20.094 -3.75 1 98.81 109 THR B O 1
ATOM 2951 N N . ALA B 1 110 ? -1.587 -21.312 -4.957 1 98.81 110 ALA B N 1
ATOM 2952 C CA . ALA B 1 110 ? -1.789 -20.594 -6.215 1 98.81 110 ALA B CA 1
ATOM 2953 C C . ALA B 1 110 ? -2.494 -21.484 -7.238 1 98.81 110 ALA B C 1
ATOM 2955 O O . ALA B 1 110 ? -2.469 -22.719 -7.125 1 98.81 110 ALA B O 1
ATOM 2956 N N . ILE B 1 111 ? -3.119 -20.875 -8.219 1 98.75 111 ILE B N 1
ATOM 2957 C CA . ILE B 1 111 ? -3.619 -21.578 -9.391 1 98.75 111 ILE B CA 1
ATOM 2958 C C . ILE B 1 111 ? -2.461 -22.266 -10.117 1 98.75 111 ILE B C 1
ATOM 2960 O O . ILE B 1 111 ? -1.427 -21.641 -10.367 1 98.75 111 ILE B O 1
ATOM 2964 N N . LEU B 1 112 ? -2.617 -23.516 -10.344 1 98.75 112 LEU B N 1
ATOM 2965 C CA . LEU B 1 112 ? -1.621 -24.344 -11.008 1 98.75 112 LEU B CA 1
ATOM 2966 C C . LEU B 1 112 ? -2.18 -24.938 -12.305 1 98.75 112 LEU B C 1
ATOM 2968 O O . LEU B 1 112 ? -2.734 -26.047 -12.297 1 98.75 112 LEU B O 1
ATOM 2972 N N . PRO B 1 113 ? -1.968 -24.219 -13.422 1 98.38 113 PRO B N 1
ATOM 2973 C CA . PRO B 1 113 ? -2.539 -24.734 -14.672 1 98.38 113 PRO B CA 1
ATOM 2974 C C . PRO B 1 113 ? -1.821 -25.984 -15.18 1 98.38 113 PRO B C 1
ATOM 2976 O O . PRO B 1 113 ? -0.665 -26.219 -14.82 1 98.38 113 PRO B O 1
ATOM 2979 N N . ASP B 1 114 ? -2.482 -26.797 -15.977 1 97.94 114 ASP B N 1
ATOM 2980 C CA . ASP B 1 114 ? -1.874 -27.969 -16.609 1 97.94 114 ASP B CA 1
ATOM 2981 C C . ASP B 1 114 ? -1.598 -27.719 -18.078 1 97.94 114 ASP B C 1
ATOM 2983 O O . ASP B 1 114 ? -1.688 -26.578 -18.547 1 97.94 114 ASP B O 1
ATOM 2987 N N . THR B 1 115 ? -1.115 -28.734 -18.812 1 97.75 115 THR B N 1
ATOM 2988 C CA . THR B 1 115 ? -0.763 -28.562 -20.219 1 97.75 115 THR B CA 1
ATOM 2989 C C . THR B 1 115 ? -1.819 -29.203 -21.109 1 97.75 115 THR B C 1
ATOM 2991 O O . THR B 1 115 ? -1.645 -29.281 -22.328 1 97.75 115 THR B O 1
ATOM 2994 N N . VAL B 1 116 ? -2.877 -29.656 -20.531 1 97.44 116 VAL B N 1
ATOM 2995 C CA . VAL B 1 116 ? -3.902 -30.391 -21.266 1 97.44 116 VAL B CA 1
ATOM 2996 C C . VAL B 1 116 ? -5.059 -29.469 -21.609 1 97.44 116 VAL B C 1
ATOM 2998 O O . VAL B 1 116 ? -5.609 -29.531 -22.703 1 97.44 116 VAL B O 1
ATOM 3001 N N . HIS B 1 117 ? -5.387 -28.594 -20.781 1 98 117 HIS B N 1
ATOM 3002 C CA . HIS B 1 117 ? -6.551 -27.734 -20.922 1 98 117 HIS B CA 1
ATOM 3003 C C . HIS B 1 117 ? -6.137 -26.281 -21.141 1 98 117 HIS B C 1
ATOM 3005 O O . HIS B 1 117 ? -4.957 -25.938 -21.016 1 98 117 HIS B O 1
ATOM 3011 N N . GLN B 1 118 ? -7.199 -25.438 -21.469 1 97.5 118 GLN B N 1
ATOM 3012 C CA . GLN B 1 118 ? -6.98 -24 -21.531 1 97.5 118 GLN B CA 1
ATOM 3013 C C . GLN B 1 118 ? -6.605 -23.438 -20.172 1 97.5 118 GLN B C 1
ATOM 3015 O O . GLN B 1 118 ? -6.969 -24 -19.141 1 97.5 118 GLN B O 1
ATOM 3020 N N . PRO B 1 119 ? -5.902 -22.297 -20.188 1 98 119 PRO B N 1
ATOM 3021 C CA . PRO B 1 119 ? -5.441 -21.703 -18.938 1 98 119 PRO B CA 1
ATOM 3022 C C . PRO B 1 119 ? -6.586 -21.406 -17.969 1 98 119 PRO B C 1
ATOM 3024 O O . PRO B 1 119 ? -6.371 -21.328 -16.766 1 98 119 PRO B O 1
ATOM 3027 N N . SER B 1 120 ? -7.816 -21.312 -18.422 1 97.81 120 SER B N 1
ATOM 3028 C CA . SER B 1 120 ? -8.953 -20.953 -17.594 1 97.81 120 SER B CA 1
ATOM 3029 C C . SER B 1 120 ? -9.461 -22.156 -16.797 1 97.81 120 SER B C 1
ATOM 3031 O O . SER B 1 120 ? -10.25 -22 -15.859 1 97.81 120 SER B O 1
ATOM 3033 N N . TYR B 1 121 ? -9.031 -23.312 -17.125 1 98.31 121 TYR B N 1
ATOM 3034 C CA . TYR B 1 121 ? -9.641 -24.547 -16.641 1 98.31 121 TYR B CA 1
ATOM 3035 C C . TYR B 1 121 ? -9.617 -24.625 -15.117 1 98.31 121 TYR B C 1
ATOM 3037 O O . TYR B 1 121 ? -10.641 -24.891 -14.492 1 98.31 121 TYR B O 1
ATOM 3045 N N . MET B 1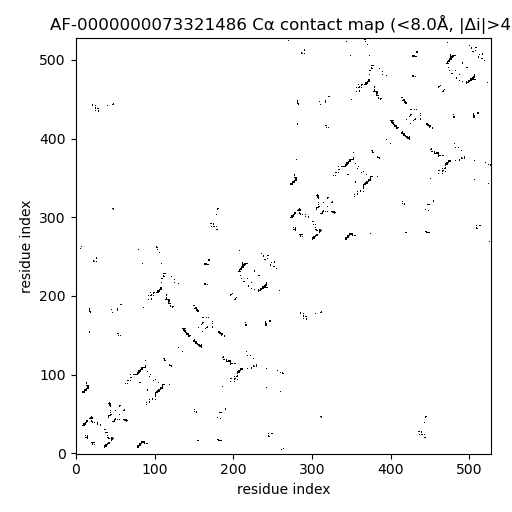 122 ? -8.477 -24.422 -14.508 1 97.56 122 MET B N 1
ATOM 3046 C CA . MET B 1 122 ? -8.367 -24.531 -13.055 1 97.56 122 MET B CA 1
ATOM 3047 C C . MET B 1 122 ? -9.219 -23.453 -12.375 1 97.56 122 MET B C 1
ATOM 3049 O O . MET B 1 122 ? -9.75 -23.688 -11.289 1 97.56 122 MET B O 1
ATOM 3053 N N . LEU B 1 123 ? -9.336 -22.234 -12.977 1 97.12 123 LEU B N 1
ATOM 3054 C CA . LEU B 1 123 ? -10.188 -21.188 -12.438 1 97.12 123 LEU B CA 1
ATOM 3055 C C . LEU B 1 123 ? -11.656 -21.594 -12.5 1 97.12 123 LEU B C 1
ATOM 3057 O O . LEU B 1 123 ? -12.438 -21.281 -11.594 1 97.12 123 LEU B O 1
ATOM 3061 N N . GLU B 1 124 ? -12.008 -22.203 -13.594 1 96.94 124 GLU B N 1
ATOM 3062 C CA . GLU B 1 124 ? -13.375 -22.688 -13.742 1 96.94 124 GLU B CA 1
ATOM 3063 C C . GLU B 1 124 ? -13.695 -23.75 -12.695 1 96.94 124 GLU B C 1
ATOM 3065 O O . GLU B 1 124 ? -14.789 -23.75 -12.117 1 96.94 124 GLU B O 1
ATOM 3070 N N . LYS B 1 125 ? -12.773 -24.672 -12.461 1 97.06 125 LYS B N 1
ATOM 3071 C CA . LYS B 1 125 ? -12.953 -25.672 -11.414 1 97.06 125 LYS B CA 1
ATOM 3072 C C . LYS B 1 125 ? -13.008 -25.016 -10.039 1 97.06 125 LYS B C 1
ATOM 3074 O O . LYS B 1 125 ? -13.773 -25.453 -9.172 1 97.06 125 LYS B O 1
ATOM 3079 N N . PHE B 1 126 ? -12.203 -24 -9.836 1 95.56 126 PHE B N 1
ATOM 3080 C CA . PHE B 1 126 ? -12.227 -23.25 -8.586 1 95.56 126 PHE B CA 1
ATOM 3081 C C . PHE B 1 126 ? -13.586 -22.594 -8.367 1 95.56 126 PHE B C 1
ATOM 3083 O O . PHE B 1 126 ? -14.102 -22.594 -7.246 1 95.56 126 PHE B O 1
ATOM 3090 N N . ALA B 1 127 ? -14.156 -22.031 -9.391 1 93.5 127 ALA B N 1
ATOM 3091 C CA . ALA B 1 127 ? -15.453 -21.359 -9.312 1 93.5 127 ALA B CA 1
ATOM 3092 C C . ALA B 1 127 ? -16.547 -22.328 -8.867 1 93.5 127 ALA B C 1
ATOM 3094 O O . ALA B 1 127 ? -17.531 -21.922 -8.266 1 93.5 127 ALA B O 1
ATOM 3095 N N . GLU B 1 128 ? -16.328 -23.594 -9.188 1 94.12 128 GLU B N 1
ATOM 3096 C CA . GLU B 1 128 ? -17.312 -24.609 -8.812 1 94.12 128 GLU B CA 1
ATOM 3097 C C . GLU B 1 128 ? -17.297 -24.875 -7.312 1 94.12 128 GLU B C 1
ATOM 3099 O O . GLU B 1 128 ? -18.312 -25.25 -6.73 1 94.12 128 GLU B O 1
ATOM 3104 N N . ILE B 1 129 ? -16.203 -24.672 -6.699 1 91 129 ILE B N 1
ATOM 3105 C CA . ILE B 1 129 ? -16.078 -25.062 -5.301 1 91 129 ILE B CA 1
ATOM 3106 C C . ILE B 1 129 ? -15.906 -23.844 -4.418 1 91 129 ILE B C 1
ATOM 3108 O O . ILE B 1 129 ? -15.977 -23.922 -3.191 1 91 129 ILE B O 1
ATOM 3112 N N . GLY B 1 130 ? -15.602 -22.75 -5.012 1 86.44 130 GLY B N 1
ATOM 3113 C CA . GLY B 1 130 ? -15.367 -21.516 -4.277 1 86.44 130 GLY B CA 1
ATOM 3114 C C . GLY B 1 130 ? -16.641 -20.922 -3.688 1 86.44 130 GLY B C 1
ATOM 3115 O O . GLY B 1 130 ? -17.672 -21.578 -3.635 1 86.44 130 GLY B O 1
ATOM 3116 N N . PRO B 1 131 ? -16.438 -19.672 -3.113 1 88.56 131 PRO B N 1
ATOM 3117 C CA . PRO B 1 131 ? -17.578 -19.016 -2.5 1 88.56 131 PRO B CA 1
ATOM 3118 C C . PRO B 1 131 ? -18.766 -18.875 -3.461 1 88.56 131 PRO B C 1
ATOM 3120 O O . PRO B 1 131 ? -18.562 -18.641 -4.656 1 88.56 131 PRO B O 1
ATOM 3123 N N . LYS B 1 132 ? -20.016 -18.984 -2.869 1 90.31 132 LYS B N 1
ATOM 3124 C CA . LYS B 1 132 ? -21.25 -18.844 -3.648 1 90.31 132 LYS B CA 1
ATOM 3125 C C . LYS B 1 132 ? -22.234 -17.906 -2.949 1 90.31 132 LYS B C 1
ATOM 3127 O O . LYS B 1 132 ? -22.312 -17.875 -1.719 1 90.31 132 LYS B O 1
ATOM 3132 N N . GLY B 1 133 ? -22.875 -17.219 -3.797 1 90.94 133 GLY B N 1
ATOM 3133 C CA . GLY B 1 133 ? -23.969 -16.391 -3.303 1 90.94 133 GLY B CA 1
ATOM 3134 C C . GLY B 1 133 ? -23.578 -15.547 -2.105 1 90.94 133 GLY B C 1
ATOM 3135 O O . GLY B 1 133 ? -22.641 -14.75 -2.178 1 90.94 133 GLY B O 1
ATOM 3136 N N . GLU B 1 134 ? -24.156 -15.891 -1.018 1 91.56 134 GLU B N 1
ATOM 3137 C CA . GLU B 1 134 ? -24.031 -15.102 0.203 1 91.56 134 GLU B CA 1
ATOM 3138 C C . GLU B 1 134 ? -22.625 -15.242 0.801 1 91.56 134 GLU B C 1
ATOM 3140 O O . GLU B 1 134 ? -22.219 -14.422 1.622 1 91.56 134 GLU B O 1
ATOM 3145 N N . GLU B 1 135 ? -21.969 -16.203 0.428 1 92.56 135 GLU B N 1
ATOM 3146 C CA . GLU B 1 135 ? -20.609 -16.406 0.951 1 92.56 135 GLU B CA 1
ATOM 3147 C C . GLU B 1 135 ? -19.672 -15.281 0.538 1 92.56 135 GLU B C 1
ATOM 3149 O O . GLU B 1 135 ? -18.641 -15.078 1.158 1 92.56 135 GLU B O 1
ATOM 3154 N N . TRP B 1 136 ? -20.078 -14.523 -0.487 1 94.31 136 TRP B N 1
ATOM 3155 C CA . TRP B 1 136 ? -19.281 -13.391 -0.958 1 94.31 136 TRP B CA 1
ATOM 3156 C C . TRP B 1 136 ? -19.484 -12.164 -0.076 1 94.31 136 TRP B C 1
ATOM 3158 O O . TRP B 1 136 ? -18.75 -11.188 -0.174 1 94.31 136 TRP B O 1
ATOM 3168 N N . GLN B 1 137 ? -20.453 -12.273 0.797 1 96 137 GLN B N 1
ATOM 3169 C CA . GLN B 1 137 ? -20.734 -11.219 1.766 1 96 137 GLN B CA 1
ATOM 3170 C C . GLN B 1 137 ? -20.797 -9.859 1.086 1 96 137 GLN B C 1
ATOM 3172 O O . GLN B 1 137 ? -21.609 -9.648 0.184 1 96 137 GLN B O 1
ATOM 3177 N N . ASP B 1 138 ? -19.938 -8.883 1.46 1 97.38 138 ASP B N 1
ATOM 3178 C CA . ASP B 1 138 ? -20.031 -7.5 0.994 1 97.38 138 ASP B CA 1
ATOM 3179 C C . ASP B 1 138 ? -19.219 -7.289 -0.282 1 97.38 138 ASP B C 1
ATOM 3181 O O . ASP B 1 138 ? -18.984 -6.152 -0.688 1 97.38 138 ASP B O 1
ATOM 3185 N N . THR B 1 139 ? -18.812 -8.344 -0.881 1 97.12 139 THR B N 1
ATOM 3186 C CA . THR B 1 139 ? -18.094 -8.266 -2.15 1 97.12 139 THR B CA 1
ATOM 3187 C C . THR B 1 139 ? -19.016 -7.785 -3.264 1 97.12 139 THR B C 1
ATOM 3189 O O . THR B 1 139 ? -20.188 -8.203 -3.336 1 97.12 139 THR B O 1
ATOM 3192 N N . LEU B 1 140 ? -18.484 -6.949 -4.109 1 96.62 140 LEU B N 1
ATOM 3193 C CA . LEU B 1 140 ? -19.25 -6.41 -5.23 1 96.62 140 LEU B CA 1
ATOM 3194 C C . LEU B 1 140 ? -18.656 -6.867 -6.559 1 96.62 140 LEU B C 1
ATOM 3196 O O . LEU B 1 140 ? -17.438 -6.922 -6.719 1 96.62 140 LEU B O 1
ATOM 3200 N N . PHE B 1 141 ? -19.547 -7.188 -7.453 1 94.69 141 PHE B N 1
ATOM 3201 C CA . PHE B 1 141 ? -19.172 -7.574 -8.805 1 94.69 141 PHE B CA 1
ATOM 3202 C C . PHE B 1 141 ? -19.672 -6.559 -9.82 1 94.69 141 PHE B C 1
ATOM 3204 O O . PHE B 1 141 ? -20.781 -6.027 -9.68 1 94.69 141 PHE B O 1
ATOM 3211 N N . SER B 1 142 ? -18.828 -6.223 -10.734 1 93.81 142 SER B N 1
ATOM 3212 C CA . SER B 1 142 ? -19.219 -5.348 -11.828 1 93.81 142 SER B CA 1
ATOM 3213 C C . SER B 1 142 ? -18.891 -5.973 -13.18 1 93.81 142 SER B C 1
ATOM 3215 O O . SER B 1 142 ? -17.938 -6.734 -13.297 1 93.81 142 SER B O 1
ATOM 3217 N N . PHE B 1 143 ? -19.703 -5.625 -14.125 1 91.31 143 PHE B N 1
ATOM 3218 C CA . PHE B 1 143 ? -19.594 -6.199 -15.461 1 91.31 143 PHE B CA 1
ATOM 3219 C C . PHE B 1 143 ? -19.344 -5.113 -16.5 1 91.31 143 PHE B C 1
ATOM 3221 O O . PHE B 1 143 ? -20.125 -4.164 -16.609 1 91.31 143 PHE B O 1
ATOM 3228 N N . HIS B 1 144 ? -18.25 -5.266 -17.062 1 89.5 144 HIS B N 1
ATOM 3229 C CA . HIS B 1 144 ? -17.859 -4.305 -18.094 1 89.5 144 HIS B CA 1
ATOM 3230 C C . HIS B 1 144 ? -17.625 -4.996 -19.422 1 89.5 144 HIS B C 1
ATOM 3232 O O . HIS B 1 144 ? -17.797 -6.215 -19.547 1 89.5 144 HIS B O 1
ATOM 3238 N N . GLY B 1 145 ? -17.344 -4.246 -20.5 1 83.44 145 GLY B N 1
ATOM 3239 C CA . GLY B 1 145 ? -17.062 -4.781 -21.812 1 83.44 145 GLY B CA 1
ATOM 3240 C C . GLY B 1 145 ? -18.312 -4.977 -22.656 1 83.44 145 GLY B C 1
ATOM 3241 O O . GLY B 1 145 ? -19.328 -4.297 -22.438 1 83.44 145 GLY B O 1
ATOM 3242 N N . THR B 1 146 ? -18.156 -5.73 -23.797 1 82.62 146 THR B N 1
ATOM 3243 C CA . THR B 1 146 ? -19.25 -6.051 -24.703 1 82.62 146 THR B CA 1
ATOM 3244 C C . THR B 1 146 ? -19.719 -7.484 -24.5 1 82.62 146 THR B C 1
ATOM 3246 O O . THR B 1 146 ? -19.031 -8.289 -23.875 1 82.62 146 THR B O 1
ATOM 3249 N N . PRO B 1 147 ? -20.891 -7.699 -24.906 1 82.19 147 PRO B N 1
ATOM 3250 C CA . PRO B 1 147 ? -21.359 -9.086 -24.812 1 82.19 147 PRO B CA 1
ATOM 3251 C C . PRO B 1 147 ? -20.375 -10.078 -25.438 1 82.19 147 PRO B C 1
ATOM 3253 O O . PRO B 1 147 ? -20.281 -11.227 -25 1 82.19 147 PRO B O 1
ATOM 3256 N N . GLU B 1 148 ? -19.625 -9.664 -26.469 1 81.75 148 GLU B N 1
ATOM 3257 C CA . GLU B 1 148 ? -18.656 -10.523 -27.156 1 81.75 148 GLU B CA 1
ATOM 3258 C C . GLU B 1 148 ? -17.359 -10.641 -26.359 1 81.75 148 GLU B C 1
ATOM 3260 O O . GLU B 1 148 ? -16.641 -11.633 -26.469 1 81.75 148 GLU B O 1
ATOM 3265 N N . GLU B 1 149 ? -17.062 -9.617 -25.562 1 84.25 149 GLU B N 1
ATOM 3266 C CA . GLU B 1 149 ? -15.859 -9.586 -24.75 1 84.25 149 GLU B CA 1
ATOM 3267 C C . GLU B 1 149 ? -16.156 -9.102 -23.328 1 84.25 149 GLU B C 1
ATOM 3269 O O . GLU B 1 149 ? -15.703 -8.039 -22.922 1 84.25 149 GLU B O 1
ATOM 3274 N N . PRO B 1 150 ? -16.875 -10.016 -22.688 1 88.56 150 PRO B N 1
ATOM 3275 C CA . PRO B 1 150 ? -17.234 -9.602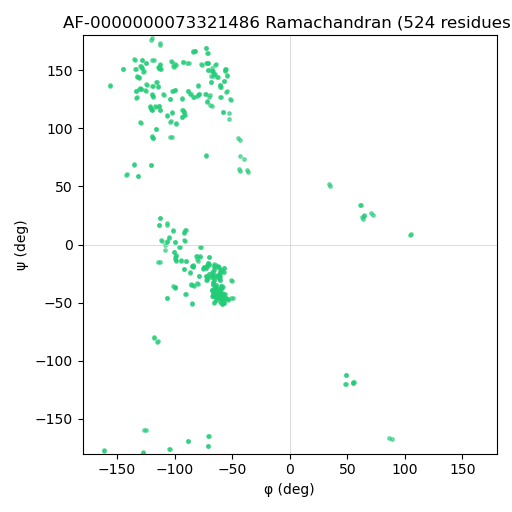 -21.328 1 88.56 150 PRO B CA 1
ATOM 3276 C C . PRO B 1 150 ? -16.031 -9.492 -20.391 1 88.56 150 PRO B C 1
ATOM 3278 O O . PRO B 1 150 ? -15.039 -10.195 -20.578 1 88.56 150 PRO B O 1
ATOM 3281 N N . HIS B 1 151 ? -16.047 -8.594 -19.516 1 92.62 151 HIS B N 1
ATOM 3282 C CA . HIS B 1 151 ? -15.039 -8.352 -18.5 1 92.62 151 HIS B CA 1
ATOM 3283 C C . HIS B 1 151 ? -15.656 -8.219 -17.125 1 92.62 151 HIS B C 1
ATOM 3285 O O . HIS B 1 151 ? -16.266 -7.191 -16.797 1 92.62 151 HIS B O 1
ATOM 3291 N N . THR B 1 152 ? -15.477 -9.273 -16.328 1 93.19 152 THR B N 1
ATOM 3292 C CA . THR B 1 152 ? -16.016 -9.273 -14.969 1 93.19 152 THR B CA 1
ATOM 3293 C C . THR B 1 152 ? -14.969 -8.789 -13.969 1 93.19 152 THR B C 1
ATOM 3295 O O . THR B 1 152 ? -13.852 -9.312 -13.93 1 93.19 152 THR B O 1
ATOM 3298 N N . CYS B 1 153 ? -15.359 -7.785 -13.211 1 95.62 153 CYS B N 1
ATOM 3299 C CA . CYS B 1 153 ? -14.484 -7.242 -12.18 1 95.62 153 CYS B CA 1
ATOM 3300 C C . CYS B 1 153 ? -15.055 -7.5 -10.789 1 95.62 153 CYS B C 1
ATOM 3302 O O . CYS B 1 153 ? -16.25 -7.699 -10.641 1 95.62 153 CYS B O 1
ATOM 3304 N N . VAL B 1 154 ? -14.172 -7.59 -9.859 1 96.19 154 VAL B N 1
ATOM 3305 C CA . VAL B 1 154 ? -14.578 -7.902 -8.492 1 96.19 154 VAL B CA 1
ATOM 3306 C C . VAL B 1 154 ? -13.938 -6.906 -7.523 1 96.19 154 VAL B C 1
ATOM 3308 O O . VAL B 1 154 ? -12.773 -6.527 -7.684 1 96.19 154 VAL B O 1
ATOM 3311 N N . HIS B 1 155 ? -14.672 -6.383 -6.613 1 97.25 155 HIS B N 1
ATOM 3312 C CA . HIS B 1 155 ? -14.211 -5.586 -5.48 1 97.25 155 HIS B CA 1
ATOM 3313 C C . HIS B 1 155 ? -14.508 -6.285 -4.16 1 97.25 155 HIS B C 1
ATOM 3315 O O . HIS B 1 155 ? -15.625 -6.207 -3.643 1 97.25 155 HIS B O 1
ATOM 3321 N N . MET B 1 156 ? -13.516 -6.93 -3.615 1 97.25 156 MET B N 1
ATOM 3322 C CA . MET B 1 156 ? -13.719 -7.762 -2.434 1 97.25 156 MET B CA 1
ATOM 3323 C C . MET B 1 156 ? -13.93 -6.902 -1.191 1 97.25 156 MET B C 1
ATOM 3325 O O . MET B 1 156 ? -13.148 -5.992 -0.918 1 97.25 156 MET B O 1
ATOM 3329 N N . GLY B 1 157 ? -14.984 -7.227 -0.482 1 97.69 157 GLY B N 1
ATOM 3330 C CA . GLY B 1 157 ? -15.359 -6.43 0.673 1 97.69 157 GLY B CA 1
ATOM 3331 C C . GLY B 1 157 ? -14.617 -6.82 1.938 1 97.69 157 GLY B C 1
ATOM 3332 O O . GLY B 1 157 ? -13.992 -7.879 1.995 1 97.69 157 GLY B O 1
ATOM 3333 N N . CYS B 1 158 ? -14.688 -5.988 2.936 1 97.81 158 CYS B N 1
ATOM 3334 C CA . CYS B 1 158 ? -13.953 -6.156 4.184 1 97.81 158 CYS B CA 1
ATOM 3335 C C . CYS B 1 158 ? -14.43 -7.395 4.934 1 97.81 158 CYS B C 1
ATOM 3337 O O . CYS B 1 158 ? -13.617 -8.133 5.492 1 97.81 158 CYS B O 1
ATOM 3339 N N . GLU B 1 159 ? -15.734 -7.594 5.004 1 97.88 159 GLU B N 1
ATOM 3340 C CA . GLU B 1 159 ? -16.266 -8.758 5.715 1 97.88 159 GLU B CA 1
ATOM 3341 C C . GLU B 1 159 ? -15.82 -10.055 5.062 1 97.88 159 GLU B C 1
ATOM 3343 O O . GLU B 1 159 ? -15.438 -11 5.75 1 97.88 159 GLU B O 1
ATOM 3348 N N . PHE B 1 160 ? -15.906 -10.102 3.779 1 98 160 PHE B N 1
ATOM 3349 C CA . PHE B 1 160 ? -15.453 -11.273 3.045 1 98 160 PHE B CA 1
ATOM 3350 C C . PHE B 1 160 ? -13.969 -11.523 3.297 1 98 160 PHE B C 1
ATOM 3352 O O . PHE B 1 160 ? -13.57 -12.648 3.605 1 98 160 PHE B O 1
ATOM 3359 N N . MET B 1 161 ? -13.141 -10.445 3.145 1 98.06 161 MET B N 1
ATOM 3360 C CA . MET B 1 161 ? -11.695 -10.562 3.318 1 98.06 161 MET B CA 1
ATOM 3361 C C . MET B 1 161 ? -11.352 -11.07 4.719 1 98.06 161 MET B C 1
ATOM 3363 O O . MET B 1 161 ? -10.461 -11.906 4.879 1 98.06 161 MET B O 1
ATOM 3367 N N . LYS B 1 162 ? -12.039 -10.539 5.676 1 97.88 162 LYS B N 1
ATOM 3368 C CA . LYS B 1 162 ? -11.805 -10.898 7.07 1 97.88 162 LYS B CA 1
ATOM 3369 C C . LYS B 1 162 ? -12.117 -12.367 7.328 1 97.88 162 LYS B C 1
ATOM 3371 O O . LYS B 1 162 ? -11.359 -13.055 8.016 1 97.88 162 LYS B O 1
ATOM 3376 N N . CYS B 1 163 ? -13.141 -12.914 6.707 1 96.94 163 CYS B N 1
ATOM 3377 C CA . CYS B 1 163 ? -13.68 -14.219 7.066 1 96.94 163 CYS B CA 1
ATOM 3378 C C . CYS B 1 163 ? -13.031 -15.328 6.246 1 96.94 163 CYS B C 1
ATOM 3380 O O . CYS B 1 163 ? -12.984 -16.484 6.676 1 96.94 163 CYS B O 1
ATOM 3382 N N . LYS B 1 164 ? -12.469 -14.961 5.133 1 96.38 164 LYS B N 1
ATOM 3383 C CA . LYS B 1 164 ? -11.961 -16.016 4.258 1 96.38 164 LYS B CA 1
ATOM 3384 C C . LYS B 1 164 ? -10.453 -15.898 4.07 1 96.38 164 LYS B C 1
ATOM 3386 O O . LYS B 1 164 ? -9.68 -16.5 4.82 1 96.38 164 LYS B O 1
ATOM 3391 N N . PRO B 1 165 ? -9.969 -15.023 3.207 1 97.44 165 PRO B N 1
ATOM 3392 C CA . PRO B 1 165 ? -8.523 -15.07 2.949 1 97.44 165 PRO B CA 1
ATOM 3393 C C . PRO B 1 165 ? -7.699 -14.586 4.141 1 97.44 165 PRO B C 1
ATOM 3395 O O . PRO B 1 165 ? -6.559 -15.016 4.32 1 97.44 165 PRO B O 1
ATOM 3398 N N . PHE B 1 166 ? -8.219 -13.742 5.031 1 98.25 166 PHE B N 1
ATOM 3399 C CA . PHE B 1 166 ? -7.43 -13.117 6.086 1 98.25 166 PHE B CA 1
ATOM 3400 C C . PHE B 1 166 ? -7.852 -13.625 7.457 1 98.25 166 PHE B C 1
ATOM 3402 O O . PHE B 1 166 ? -7.621 -12.961 8.469 1 98.25 166 PHE B O 1
ATOM 3409 N N . HIS B 1 167 ? -8.469 -14.805 7.562 1 98.12 167 HIS B N 1
ATOM 3410 C CA . HIS B 1 167 ? -9.117 -15.203 8.805 1 98.12 167 HIS B CA 1
ATOM 3411 C C . HIS B 1 167 ? -8.094 -15.516 9.891 1 98.12 167 HIS B C 1
ATOM 3413 O O . HIS B 1 167 ? -8.422 -15.562 11.078 1 98.12 167 HIS B O 1
ATOM 3419 N N . LEU B 1 168 ? -6.832 -15.703 9.531 1 98.44 168 LEU B N 1
ATOM 3420 C CA . LEU B 1 168 ? -5.789 -15.906 10.531 1 98.44 168 LEU B CA 1
ATOM 3421 C C . LEU B 1 168 ? -4.844 -14.711 10.578 1 98.44 168 LEU B C 1
ATOM 3423 O O . LEU B 1 168 ? -3.836 -14.742 11.289 1 98.44 168 LEU B O 1
ATOM 3427 N N . SER B 1 169 ? -5.098 -13.656 9.797 1 97.88 169 SER B N 1
ATOM 3428 C CA . SER B 1 169 ? -4.266 -12.453 9.75 1 97.88 169 SER B CA 1
ATOM 3429 C C . SER B 1 169 ? -4.699 -11.438 10.805 1 97.88 169 SER B C 1
ATOM 3431 O O . SER B 1 169 ? -5.836 -11.477 11.281 1 97.88 169 SER B O 1
ATOM 3433 N N . SER B 1 170 ? -3.793 -10.578 11.203 1 97.88 170 SER B N 1
ATOM 3434 C CA . SER B 1 170 ? -4.07 -9.562 12.219 1 97.88 170 SER B CA 1
ATOM 3435 C C . SER B 1 170 ? -4.992 -8.477 11.68 1 97.88 170 SER B C 1
ATOM 3437 O O . SER B 1 170 ? -5.156 -8.344 10.461 1 97.88 170 SER B O 1
ATOM 3439 N N . ALA B 1 171 ? -5.547 -7.703 12.602 1 97.69 171 ALA B N 1
ATOM 3440 C CA . ALA B 1 171 ? -6.355 -6.547 12.227 1 97.69 171 ALA B CA 1
ATOM 3441 C C . ALA B 1 171 ? -5.543 -5.547 11.406 1 97.69 171 ALA B C 1
ATOM 3443 O O . ALA B 1 171 ? -6.07 -4.914 10.492 1 97.69 171 ALA B O 1
ATOM 3444 N N . GLU B 1 172 ? -4.242 -5.391 11.734 1 98.25 172 GLU B N 1
ATOM 3445 C CA . GLU B 1 172 ? -3.359 -4.504 10.984 1 98.25 172 GLU B CA 1
ATOM 3446 C C . GLU B 1 172 ? -3.174 -4.988 9.547 1 98.25 172 GLU B C 1
ATOM 3448 O O . GLU B 1 172 ? -3.203 -4.188 8.609 1 98.25 172 GLU B O 1
ATOM 3453 N N . ASP B 1 173 ? -3.016 -6.301 9.414 1 98.56 173 ASP B N 1
ATOM 3454 C CA . ASP B 1 173 ? -2.854 -6.867 8.078 1 98.56 173 ASP B CA 1
ATOM 3455 C C . ASP B 1 173 ? -4.102 -6.641 7.227 1 98.56 173 ASP B C 1
ATOM 3457 O O . ASP B 1 173 ? -4.004 -6.254 6.062 1 98.56 173 ASP B O 1
ATOM 3461 N N . LEU B 1 174 ? -5.223 -6.895 7.848 1 98.56 174 LEU B N 1
ATOM 3462 C CA . LEU B 1 174 ? -6.484 -6.672 7.148 1 98.56 174 LEU B CA 1
ATOM 3463 C C . LEU B 1 174 ? -6.66 -5.195 6.805 1 98.56 174 LEU B C 1
ATOM 3465 O O . LEU B 1 174 ? -7.094 -4.859 5.703 1 98.56 174 LEU B O 1
ATOM 3469 N N . ALA B 1 175 ? -6.328 -4.285 7.746 1 98.75 175 ALA B N 1
ATOM 3470 C CA . ALA B 1 175 ? -6.426 -2.85 7.5 1 98.75 175 ALA B CA 1
ATOM 3471 C C . ALA B 1 175 ? -5.555 -2.434 6.32 1 98.75 175 ALA B C 1
ATOM 3473 O O . ALA B 1 175 ? -5.969 -1.628 5.484 1 98.75 175 ALA B O 1
ATOM 3474 N N . LEU B 1 176 ? -4.355 -2.984 6.281 1 98.81 176 LEU B N 1
ATOM 3475 C CA . LEU B 1 176 ? -3.459 -2.688 5.168 1 98.81 176 LEU B CA 1
ATOM 3476 C C . LEU B 1 176 ? -4.09 -3.094 3.84 1 98.81 176 LEU B C 1
ATOM 3478 O O . LEU B 1 176 ? -4.113 -2.307 2.891 1 98.81 176 LEU B O 1
ATOM 3482 N N . GLN B 1 177 ? -4.602 -4.297 3.799 1 98.62 177 GLN B N 1
ATOM 3483 C CA . GLN B 1 177 ? -5.289 -4.77 2.604 1 98.62 177 GLN B CA 1
ATOM 3484 C C . GLN B 1 177 ? -6.422 -3.826 2.207 1 98.62 177 GLN B C 1
ATOM 3486 O O . GLN B 1 177 ? -6.535 -3.438 1.042 1 98.62 177 GLN B O 1
ATOM 3491 N N . MET B 1 178 ? -7.203 -3.439 3.146 1 98.56 178 MET B N 1
ATOM 3492 C CA . MET B 1 178 ? -8.406 -2.668 2.832 1 98.56 178 MET B CA 1
ATOM 3493 C C . MET B 1 178 ? -8.039 -1.249 2.406 1 98.56 178 MET B C 1
ATOM 3495 O O . MET B 1 178 ? -8.719 -0.656 1.566 1 98.56 178 MET B O 1
ATOM 3499 N N . LEU B 1 179 ? -6.957 -0.716 2.928 1 98.75 179 LEU B N 1
ATOM 3500 C CA . LEU B 1 179 ? -6.512 0.621 2.551 1 98.75 179 LEU B CA 1
ATOM 3501 C C . LEU B 1 179 ? -5.887 0.615 1.16 1 98.75 179 LEU B C 1
ATOM 3503 O O . LEU B 1 179 ? -5.781 1.662 0.517 1 98.75 179 LEU B O 1
ATOM 3507 N N . LEU B 1 180 ? -5.492 -0.579 0.721 1 98.62 180 LEU B N 1
ATOM 3508 C CA . LEU B 1 180 ? -4.852 -0.719 -0.582 1 98.62 180 LEU B CA 1
ATOM 3509 C C . LEU B 1 180 ? -5.734 -1.513 -1.539 1 98.62 180 LEU B C 1
ATOM 3511 O O . LEU B 1 180 ? -5.273 -1.959 -2.592 1 98.62 180 LEU B O 1
ATOM 3515 N N . ASN B 1 181 ? -6.977 -1.621 -1.188 1 96.88 181 ASN B N 1
ATOM 3516 C CA . ASN B 1 181 ? -7.934 -2.459 -1.904 1 96.88 181 ASN B CA 1
ATOM 3517 C C . ASN B 1 181 ? -8.297 -1.859 -3.258 1 96.88 181 ASN B C 1
ATOM 3519 O O . ASN B 1 181 ? -8.664 -0.687 -3.344 1 96.88 181 ASN B O 1
ATOM 3523 N N . ARG B 1 182 ? -8.102 -2.557 -4.289 1 96.62 182 ARG B N 1
ATOM 3524 C CA . ARG B 1 182 ? -8.484 -2.184 -5.645 1 96.62 182 ARG B CA 1
ATOM 3525 C C . ARG B 1 182 ? -9.297 -3.293 -6.309 1 96.62 182 ARG B C 1
ATOM 3527 O O . ARG B 1 182 ? -9.109 -4.473 -6 1 96.62 182 ARG B O 1
ATOM 3534 N N . PRO B 1 183 ? -10.18 -2.898 -7.254 1 96.12 183 PRO B N 1
ATOM 3535 C CA . PRO B 1 183 ? -10.875 -3.947 -8 1 96.12 183 PRO B CA 1
ATOM 3536 C C . PRO B 1 183 ? -9.93 -4.816 -8.82 1 96.12 183 PRO B C 1
ATOM 3538 O O . PRO B 1 183 ? -8.922 -4.324 -9.344 1 96.12 183 PRO B O 1
ATOM 3541 N N . GLY B 1 184 ? -10.273 -6.09 -8.883 1 96.75 184 GLY B N 1
ATOM 3542 C CA . GLY B 1 184 ? -9.516 -7.039 -9.688 1 96.75 184 GLY B CA 1
ATOM 3543 C C . GLY B 1 184 ? -10.383 -7.828 -10.648 1 96.75 184 GLY B C 1
ATOM 3544 O O . GLY B 1 184 ? -11.578 -7.547 -10.797 1 96.75 184 GLY B O 1
ATOM 3545 N N . SER B 1 185 ? -9.773 -8.719 -11.398 1 96.31 185 SER B N 1
ATOM 3546 C CA . SER B 1 185 ? -10.422 -9.633 -12.32 1 96.31 185 SER B CA 1
ATOM 3547 C C . SER B 1 185 ? -9.711 -10.984 -12.359 1 96.31 185 SER B C 1
ATOM 3549 O O . SER B 1 185 ? -8.508 -11.055 -12.109 1 96.31 185 SER B O 1
ATOM 3551 N N . MET B 1 186 ? -10.492 -12.016 -12.641 1 94.88 186 MET B N 1
ATOM 3552 C CA . MET B 1 186 ? -9.906 -13.344 -12.812 1 94.88 186 MET B CA 1
ATOM 3553 C C . MET B 1 186 ? -9.617 -13.625 -14.289 1 94.88 186 MET B C 1
ATOM 3555 O O . MET B 1 186 ? -8.922 -14.594 -14.617 1 94.88 186 MET B O 1
ATOM 3559 N N . PHE B 1 187 ? -10.148 -12.836 -15.148 1 95.62 187 PHE B N 1
ATOM 3560 C CA . PHE B 1 187 ? -9.859 -12.859 -16.578 1 95.62 187 PHE B CA 1
ATOM 3561 C C . PHE B 1 187 ? -10.242 -14.203 -17.188 1 95.62 187 PHE B C 1
ATOM 3563 O O . PHE B 1 187 ? -9.531 -14.727 -18.047 1 95.62 187 PHE B O 1
ATOM 3570 N N . VAL B 1 188 ? -11.289 -14.805 -16.688 1 94.75 188 VAL B N 1
ATOM 3571 C CA . VAL B 1 188 ? -11.68 -16.141 -17.109 1 94.75 188 VAL B CA 1
ATOM 3572 C C . VAL B 1 188 ? -11.953 -16.156 -18.609 1 94.75 188 VAL B C 1
ATOM 3574 O O . VAL B 1 188 ? -11.508 -17.062 -19.312 1 94.75 188 VAL B O 1
ATOM 3577 N N . GLU B 1 189 ? -12.609 -15.164 -19.156 1 91.56 189 GLU B N 1
ATOM 3578 C CA . GLU B 1 189 ? -12.953 -15.109 -20.578 1 91.56 189 GLU B CA 1
ATOM 3579 C C . GLU B 1 189 ? -11.703 -15.039 -21.438 1 91.56 189 GLU B C 1
ATOM 3581 O O . GLU B 1 189 ? -11.594 -15.766 -22.438 1 91.56 189 GLU B O 1
ATOM 3586 N N . SER B 1 190 ? -10.852 -14.188 -21.078 1 92.75 190 SER B N 1
ATOM 3587 C CA . SER B 1 190 ? -9.586 -14.055 -21.797 1 92.75 190 SER B CA 1
ATOM 3588 C C . SER B 1 190 ? -8.781 -15.352 -21.75 1 92.75 190 SER B C 1
ATOM 3590 O O . SER B 1 190 ? -8.258 -15.797 -22.766 1 92.75 190 SER B O 1
ATOM 3592 N N . LEU B 1 191 ? -8.734 -15.977 -20.625 1 96.88 191 LEU B N 1
ATOM 3593 C CA . LEU B 1 191 ? -7.93 -17.172 -20.391 1 96.88 191 LEU B CA 1
ATOM 3594 C C . LEU B 1 191 ? -8.531 -18.375 -21.094 1 96.88 191 LEU B C 1
ATOM 3596 O O . LEU B 1 191 ? -7.812 -19.297 -21.484 1 96.88 191 LEU B O 1
ATOM 3600 N N . SER B 1 192 ? -9.828 -18.375 -21.312 1 95.56 192 SER B N 1
ATOM 3601 C CA . SER B 1 192 ? -10.508 -19.484 -21.969 1 95.56 192 SER B CA 1
ATOM 3602 C C . SER B 1 192 ? -10.203 -19.516 -23.469 1 95.56 192 SER B C 1
ATOM 3604 O O . SER B 1 192 ? -10.328 -20.562 -24.109 1 95.56 192 SER B O 1
ATOM 3606 N N . LYS B 1 193 ? -9.773 -18.406 -23.984 1 94 193 LYS B N 1
ATOM 3607 C CA . LYS B 1 193 ? -9.469 -18.297 -25.406 1 94 193 LYS B CA 1
ATOM 3608 C C . LYS B 1 193 ? -7.973 -18.406 -25.672 1 94 193 LYS B C 1
ATOM 3610 O O . LYS B 1 193 ? -7.535 -18.469 -26.812 1 94 193 LYS B O 1
ATOM 3615 N N . ALA B 1 194 ? -7.219 -18.438 -24.594 1 96.31 194 ALA B N 1
ATOM 3616 C CA . ALA B 1 194 ? -5.766 -18.5 -24.719 1 96.31 194 ALA B CA 1
ATOM 3617 C C . ALA B 1 194 ? -5.297 -19.906 -25.094 1 96.31 194 ALA B C 1
ATOM 3619 O O . ALA B 1 194 ? -6 -20.875 -24.844 1 96.31 194 ALA B O 1
ATOM 3620 N N . LYS B 1 195 ? -4.121 -19.969 -25.734 1 97.19 195 LYS B N 1
ATOM 3621 C CA . LYS B 1 195 ? -3.527 -21.266 -26.078 1 97.19 195 LYS B CA 1
ATOM 3622 C C . LYS B 1 195 ? -3.105 -22.016 -24.812 1 97.19 195 LYS B C 1
ATOM 3624 O O . LYS B 1 195 ? -2.656 -21.422 -23.844 1 97.19 195 LYS B O 1
ATOM 3629 N N . LYS B 1 196 ? -3.172 -23.312 -24.922 1 97.81 196 LYS B N 1
ATOM 3630 C CA . LYS B 1 196 ? -2.734 -24.156 -23.812 1 97.81 196 LYS B CA 1
ATOM 3631 C C . LYS B 1 196 ? -1.226 -24.047 -23.609 1 97.81 196 LYS B C 1
ATOM 3633 O O . LYS B 1 196 ? -0.48 -23.797 -24.562 1 97.81 196 LYS B O 1
ATOM 3638 N N . PHE B 1 197 ? -0.852 -24.266 -22.391 1 98.56 197 PHE B N 1
ATOM 3639 C CA . PHE B 1 197 ? 0.574 -24.359 -22.094 1 98.56 197 PHE B CA 1
ATOM 3640 C C . PHE B 1 197 ? 1.138 -25.688 -22.625 1 98.56 197 PHE B C 1
ATOM 3642 O O . PHE B 1 197 ? 0.397 -26.656 -22.812 1 98.56 197 PHE B O 1
ATOM 3649 N N . THR B 1 198 ? 2.436 -25.703 -22.875 1 98.56 198 THR B N 1
ATOM 3650 C CA . THR B 1 198 ? 3.025 -26.875 -23.516 1 98.56 198 THR B CA 1
ATOM 3651 C C . THR B 1 198 ? 3.969 -27.594 -22.547 1 98.56 198 THR B C 1
ATOM 3653 O O . THR B 1 198 ? 4.535 -26.969 -21.641 1 98.56 198 THR B O 1
ATOM 3656 N N . ASP B 1 199 ? 4.168 -28.875 -22.75 1 97.94 199 ASP B N 1
ATOM 3657 C CA . ASP B 1 199 ? 5.09 -29.656 -21.938 1 97.94 199 ASP B CA 1
ATOM 3658 C C . ASP B 1 199 ? 6.531 -29.219 -22.156 1 97.94 199 ASP B C 1
ATOM 3660 O O . ASP B 1 199 ? 7.344 -29.234 -21.219 1 97.94 199 ASP B O 1
ATOM 3664 N N . GLU B 1 200 ? 6.898 -28.812 -23.359 1 98.12 200 GLU B N 1
ATOM 3665 C CA . GLU B 1 200 ? 8.273 -28.516 -23.734 1 98.12 200 GLU B CA 1
ATOM 3666 C C . GLU B 1 200 ? 8.727 -27.172 -23.156 1 98.12 200 GLU B C 1
ATOM 3668 O O . GLU B 1 200 ? 9.93 -26.922 -23.031 1 98.12 200 GLU B O 1
ATOM 3673 N N . ARG B 1 201 ? 7.75 -26.375 -22.828 1 98.5 201 ARG B N 1
ATOM 3674 C CA . ARG B 1 201 ? 8.102 -25.047 -22.312 1 98.5 201 ARG B CA 1
ATOM 3675 C C . ARG B 1 201 ? 7.68 -24.891 -20.859 1 98.5 201 ARG B C 1
ATOM 3677 O O . ARG B 1 201 ? 8.445 -25.203 -19.953 1 98.5 201 ARG B O 1
ATOM 3684 N N . TYR B 1 202 ? 6.406 -24.547 -20.641 1 98.5 202 TYR B N 1
ATOM 3685 C CA . TYR B 1 202 ? 5.887 -24.469 -19.281 1 98.5 202 TYR B CA 1
ATOM 3686 C C . TYR B 1 202 ? 6.215 -25.75 -18.516 1 98.5 202 TYR B C 1
ATOM 3688 O O . TYR B 1 202 ? 6.707 -25.688 -17.375 1 98.5 202 TYR B O 1
ATOM 3696 N N . GLY B 1 203 ? 5.996 -26.859 -19.094 1 97.5 203 GLY B N 1
ATOM 3697 C CA . GLY B 1 203 ? 6.156 -28.156 -18.438 1 97.5 203 GLY B CA 1
ATOM 3698 C C . GLY B 1 203 ? 7.602 -28.5 -18.172 1 97.5 203 GLY B C 1
ATOM 3699 O O . GLY B 1 203 ? 7.887 -29.406 -17.375 1 97.5 203 GLY B O 1
ATOM 3700 N N . SER B 1 204 ? 8.57 -27.844 -18.812 1 97.5 204 SER B N 1
ATOM 3701 C CA . SER B 1 204 ? 9.984 -28.172 -18.672 1 97.5 204 SER B CA 1
ATOM 3702 C C . SER B 1 204 ? 10.586 -27.469 -17.453 1 97.5 204 SER B C 1
ATOM 3704 O O . SER B 1 204 ? 11.688 -27.828 -17 1 97.5 204 SER B O 1
ATOM 3706 N N . VAL B 1 205 ? 9.961 -26.438 -16.922 1 97.62 205 VAL B N 1
ATOM 3707 C CA . VAL B 1 205 ? 10.469 -25.656 -15.789 1 97.62 205 VAL B CA 1
ATOM 3708 C C . VAL B 1 205 ? 10.18 -26.391 -14.484 1 97.62 205 VAL B C 1
ATOM 3710 O O . VAL B 1 205 ? 9.055 -26.828 -14.242 1 97.62 205 VAL B O 1
ATOM 3713 N N . PRO B 1 206 ? 11.234 -26.578 -13.625 1 97.56 206 PRO B N 1
ATOM 3714 C CA . PRO B 1 206 ? 10.953 -27.141 -12.305 1 97.56 206 PRO B CA 1
ATOM 3715 C C . PRO B 1 206 ? 9.914 -26.344 -11.531 1 97.56 206 PRO B C 1
ATOM 3717 O O . PRO B 1 206 ? 9.992 -25.109 -11.477 1 97.56 206 PRO B O 1
ATOM 3720 N N . ARG B 1 207 ? 8.969 -27.016 -11 1 97.56 207 ARG B N 1
ATOM 3721 C CA . ARG B 1 207 ? 7.902 -26.359 -10.258 1 97.56 207 ARG B CA 1
ATOM 3722 C C . ARG B 1 207 ? 7.684 -27.031 -8.906 1 97.56 207 ARG B C 1
ATOM 3724 O O . ARG B 1 207 ? 7.793 -28.25 -8.781 1 97.56 207 ARG B O 1
ATOM 3731 N N . VAL B 1 208 ? 7.375 -26.266 -7.902 1 98.62 208 VAL B N 1
ATOM 3732 C CA . VAL B 1 208 ? 7.055 -26.734 -6.559 1 98.62 208 VAL B CA 1
ATOM 3733 C C . VAL B 1 208 ? 5.82 -26 -6.035 1 98.62 208 VAL B C 1
ATOM 3735 O O . VAL B 1 208 ? 5.414 -24.969 -6.59 1 98.62 208 VAL B O 1
ATOM 3738 N N . TYR B 1 209 ? 5.172 -26.609 -5.039 1 98.88 209 TYR B N 1
ATOM 3739 C CA . TYR B 1 209 ? 3.936 -26.047 -4.508 1 98.88 209 TYR B CA 1
ATOM 3740 C C . TYR B 1 209 ? 3.99 -25.938 -2.988 1 98.88 209 TYR B C 1
ATOM 3742 O O . TYR B 1 209 ? 4.492 -26.844 -2.316 1 98.88 209 TYR B O 1
ATOM 3750 N N . ILE B 1 210 ? 3.604 -24.844 -2.449 1 98.94 210 ILE B N 1
ATOM 3751 C CA . ILE B 1 210 ? 3.395 -24.672 -1.016 1 98.94 210 ILE B CA 1
ATOM 3752 C C . ILE B 1 210 ? 1.897 -24.609 -0.717 1 98.94 210 ILE B C 1
ATOM 3754 O O . ILE B 1 210 ? 1.223 -23.641 -1.09 1 98.94 210 ILE B O 1
ATOM 3758 N N . VAL B 1 211 ? 1.406 -25.609 -0.073 1 98.88 211 VAL B N 1
ATOM 3759 C CA . VAL B 1 211 ? 0.002 -25.719 0.31 1 98.88 211 VAL B CA 1
ATOM 3760 C C . VAL B 1 211 ? -0.234 -24.969 1.616 1 98.88 211 VAL B C 1
ATOM 3762 O O . VAL B 1 211 ? 0.515 -25.125 2.582 1 98.88 211 VAL B O 1
ATOM 3765 N N . CYS B 1 212 ? -1.184 -24.078 1.628 1 98.88 212 CYS B N 1
ATOM 3766 C CA . CYS B 1 212 ? -1.679 -23.5 2.871 1 98.88 212 CYS B CA 1
ATOM 3767 C C . CYS B 1 212 ? -2.881 -24.281 3.395 1 98.88 212 CYS B C 1
ATOM 3769 O O . CYS B 1 212 ? -3.969 -24.203 2.824 1 98.88 212 CYS B O 1
ATOM 3771 N N . THR B 1 213 ? -2.762 -24.891 4.504 1 98.75 213 THR B N 1
ATOM 3772 C CA . THR B 1 213 ? -3.713 -25.922 4.914 1 98.75 213 THR B CA 1
ATOM 3773 C C . THR B 1 213 ? -4.941 -25.297 5.566 1 98.75 213 THR B C 1
ATOM 3775 O O . THR B 1 213 ? -5.973 -25.953 5.727 1 98.75 213 THR B O 1
ATOM 3778 N N . GLU B 1 214 ? -4.859 -24.094 5.984 1 98.5 214 GLU B N 1
ATOM 3779 C CA . GLU B 1 214 ? -5.992 -23.422 6.621 1 98.5 214 GLU B CA 1
ATOM 3780 C C . GLU B 1 214 ? -6.605 -22.375 5.695 1 98.5 214 GLU B C 1
ATOM 3782 O O . GLU B 1 214 ? -7.277 -21.453 6.16 1 98.5 214 GLU B O 1
ATOM 3787 N N . ASP B 1 215 ? -6.32 -22.484 4.445 1 98.25 215 ASP B N 1
ATOM 3788 C CA . ASP B 1 215 ? -6.844 -21.547 3.447 1 98.25 215 ASP B CA 1
ATOM 3789 C C . ASP B 1 215 ? -8.352 -21.734 3.268 1 98.25 215 ASP B C 1
ATOM 3791 O O . ASP B 1 215 ? -8.805 -22.781 2.828 1 98.25 215 ASP B O 1
ATOM 3795 N N . LEU B 1 216 ? -9.117 -20.703 3.521 1 97.12 216 LEU B N 1
ATOM 3796 C CA . LEU B 1 216 ? -10.562 -20.797 3.396 1 97.12 216 LEU B CA 1
ATOM 3797 C C . LEU B 1 216 ? -11.031 -20.219 2.062 1 97.12 216 LEU B C 1
ATOM 3799 O O . LEU B 1 216 ? -12.211 -20.328 1.71 1 97.12 216 LEU B O 1
ATOM 3803 N N . MET B 1 217 ? -10.148 -19.594 1.371 1 95.75 217 MET B N 1
ATOM 3804 C CA . MET B 1 217 ? -10.453 -19.109 0.03 1 95.75 217 MET B CA 1
ATOM 3805 C C . MET B 1 217 ? -10.234 -20.203 -1.012 1 95.75 217 MET B C 1
ATOM 3807 O O . MET B 1 217 ? -11.062 -20.391 -1.901 1 95.75 217 MET B O 1
ATOM 3811 N N . MET B 1 218 ? -9.133 -20.797 -0.971 1 96.44 218 MET B N 1
ATOM 3812 C CA . MET B 1 218 ? -8.773 -21.953 -1.791 1 96.44 218 MET B CA 1
ATOM 3813 C C . MET B 1 218 ? -8.445 -23.156 -0.92 1 96.44 218 MET B C 1
ATOM 3815 O O . MET B 1 218 ? -7.277 -23.406 -0.611 1 96.44 218 MET B O 1
ATOM 3819 N N . PRO B 1 219 ? -9.414 -23.953 -0.691 1 97.12 219 PRO B N 1
ATOM 3820 C CA . PRO B 1 219 ? -9.25 -25.062 0.265 1 97.12 219 PRO B CA 1
ATOM 3821 C C . PRO B 1 219 ? -8.086 -25.984 -0.089 1 97.12 219 PRO B C 1
ATOM 3823 O O . PRO B 1 219 ? -7.805 -26.203 -1.27 1 97.12 219 PRO B O 1
ATOM 3826 N N . ALA B 1 220 ? -7.523 -26.547 0.95 1 98.12 220 ALA B N 1
ATOM 3827 C CA . ALA B 1 220 ? -6.363 -27.406 0.781 1 98.12 220 ALA B CA 1
ATOM 3828 C C . ALA B 1 220 ? -6.688 -28.578 -0.143 1 98.12 220 ALA B C 1
ATOM 3830 O O . ALA B 1 220 ? -5.828 -29.047 -0.9 1 98.12 220 ALA B O 1
ATOM 3831 N N . SER B 1 221 ? -7.898 -29.109 -0.078 1 98 221 SER B N 1
ATOM 3832 C CA . SER B 1 221 ? -8.305 -30.219 -0.942 1 98 221 SER B CA 1
ATOM 3833 C C . SER B 1 221 ? -8.195 -29.828 -2.414 1 98 221 SER B C 1
ATOM 3835 O O . SER B 1 221 ? -7.762 -30.641 -3.24 1 98 221 SER B O 1
ATOM 3837 N N . PHE B 1 222 ? -8.625 -28.641 -2.736 1 98.31 222 PHE B N 1
ATOM 3838 C CA . PHE B 1 222 ? -8.523 -28.172 -4.113 1 98.31 222 PHE B CA 1
ATOM 3839 C C . PHE B 1 222 ? -7.07 -27.984 -4.523 1 98.31 222 PHE B C 1
ATOM 3841 O O . PHE B 1 222 ? -6.691 -28.328 -5.645 1 98.31 222 PHE B O 1
ATOM 3848 N N . GLN B 1 223 ? -6.242 -27.375 -3.656 1 98.69 223 GLN B N 1
ATOM 3849 C CA . GLN B 1 223 ? -4.816 -27.234 -3.922 1 98.69 223 GLN B CA 1
ATOM 3850 C C . GLN B 1 223 ? -4.168 -28.578 -4.238 1 98.69 223 GLN B C 1
ATOM 3852 O O . GLN B 1 223 ? -3.459 -28.703 -5.238 1 98.69 223 GLN B O 1
ATOM 3857 N N . ARG B 1 224 ? -4.438 -29.562 -3.457 1 98.44 224 ARG B N 1
ATOM 3858 C CA . ARG B 1 224 ? -3.889 -30.906 -3.633 1 98.44 224 ARG B CA 1
ATOM 3859 C C . ARG B 1 224 ? -4.402 -31.531 -4.918 1 98.44 224 ARG B C 1
ATOM 3861 O O . ARG B 1 224 ? -3.674 -32.281 -5.586 1 98.44 224 ARG B O 1
ATOM 3868 N N . TRP B 1 225 ? -5.66 -31.266 -5.191 1 98.31 225 TRP B N 1
ATOM 3869 C CA . TRP B 1 225 ? -6.211 -31.766 -6.449 1 98.31 225 TRP B CA 1
ATOM 3870 C C . TRP B 1 225 ? -5.445 -31.203 -7.641 1 98.31 225 TRP B C 1
ATOM 3872 O O . TRP B 1 225 ? -5.086 -31.938 -8.562 1 98.31 225 TRP B O 1
ATOM 3882 N N . MET B 1 226 ? -5.191 -29.891 -7.652 1 98.44 226 MET B N 1
ATOM 3883 C CA . MET B 1 226 ? -4.402 -29.281 -8.719 1 98.44 226 MET B CA 1
ATOM 3884 C C . MET B 1 226 ? -3.02 -29.922 -8.805 1 98.44 226 MET B C 1
ATOM 3886 O O . MET B 1 226 ? -2.523 -30.203 -9.891 1 98.44 226 MET B O 1
ATOM 3890 N N . ILE B 1 227 ? -2.408 -30.094 -7.645 1 98.56 227 ILE B N 1
ATOM 3891 C CA . ILE B 1 227 ? -1.076 -30.672 -7.559 1 98.56 227 ILE B CA 1
ATOM 3892 C C . ILE B 1 227 ? -1.08 -32.062 -8.211 1 98.56 227 ILE B C 1
ATOM 3894 O O . ILE B 1 227 ? -0.204 -32.375 -9.023 1 98.56 227 ILE B O 1
ATOM 3898 N N . GLU B 1 228 ? -2.041 -32.844 -7.926 1 97.38 228 GLU B N 1
ATOM 3899 C CA . GLU B 1 228 ? -2.17 -34.188 -8.484 1 97.38 228 GLU B CA 1
ATOM 3900 C C . GLU B 1 228 ? -2.354 -34.156 -10 1 97.38 228 GLU B C 1
ATOM 3902 O O . GLU B 1 228 ? -1.72 -34.906 -10.727 1 97.38 228 GLU B O 1
ATOM 3907 N N . GLN B 1 229 ? -3.199 -33.25 -10.445 1 95.25 229 GLN B N 1
ATOM 3908 C CA . GLN B 1 229 ? -3.48 -33.125 -11.867 1 95.25 229 GLN B CA 1
ATOM 3909 C C . GLN B 1 229 ? -2.225 -32.719 -12.641 1 95.25 229 GLN B C 1
ATOM 3911 O O . GLN B 1 229 ? -2.09 -33.031 -13.82 1 95.25 229 GLN B O 1
ATOM 3916 N N . ASN B 1 230 ? -1.312 -32.031 -12.023 1 95.94 230 ASN B N 1
ATOM 3917 C CA . ASN B 1 230 ? -0.142 -31.469 -12.695 1 95.94 230 ASN B CA 1
ATOM 3918 C C . ASN B 1 230 ? 1.096 -32.344 -12.477 1 95.94 230 ASN B C 1
ATOM 3920 O O . ASN B 1 230 ? 2.123 -32.125 -13.125 1 95.94 230 ASN B O 1
ATOM 3924 N N . GLY B 1 231 ? 1.034 -33.281 -11.562 1 93.94 231 GLY B N 1
ATOM 3925 C CA . GLY B 1 231 ? 2.141 -34.188 -11.289 1 93.94 231 GLY B CA 1
ATOM 3926 C C . GLY B 1 231 ? 3.299 -33.531 -10.578 1 93.94 231 GLY B C 1
ATOM 3927 O O . GLY B 1 231 ? 4.457 -33.875 -10.797 1 93.94 231 GLY B O 1
ATOM 3928 N N . VAL B 1 232 ? 2.979 -32.438 -9.828 1 95.69 232 VAL B N 1
ATOM 3929 C CA . VAL B 1 232 ? 4.016 -31.797 -9.023 1 95.69 232 VAL B CA 1
ATOM 3930 C C . VAL B 1 232 ? 4.402 -32.719 -7.859 1 95.69 232 VAL B C 1
ATOM 3932 O O . VAL B 1 232 ? 3.539 -33.156 -7.098 1 95.69 232 VAL B O 1
ATOM 3935 N N . LYS B 1 233 ? 5.664 -32.969 -7.688 1 92.19 233 LYS B N 1
ATOM 3936 C CA . LYS B 1 233 ? 6.102 -33.969 -6.707 1 92.19 233 LYS B CA 1
ATOM 3937 C C . LYS B 1 233 ? 6.594 -33.312 -5.43 1 92.19 233 LYS B C 1
ATOM 3939 O O . LYS B 1 233 ? 6.359 -33.812 -4.328 1 92.19 233 LYS B O 1
ATOM 3944 N N . GLU B 1 234 ? 7.219 -32.219 -5.547 1 96.38 234 GLU B N 1
ATOM 3945 C CA . GLU B 1 234 ? 7.742 -31.531 -4.367 1 96.38 234 GLU B CA 1
ATOM 3946 C C . GLU B 1 234 ? 6.73 -30.531 -3.82 1 96.38 234 GLU B C 1
ATOM 3948 O O . GLU B 1 234 ? 6.461 -29.516 -4.453 1 96.38 234 GLU B O 1
ATOM 3953 N N . VAL B 1 235 ? 6.215 -30.844 -2.646 1 97.94 235 VAL B N 1
ATOM 3954 C CA . VAL B 1 235 ? 5.148 -30.078 -2.02 1 97.94 235 VAL B CA 1
ATOM 3955 C C . VAL B 1 235 ? 5.488 -29.828 -0.552 1 97.94 235 VAL B C 1
ATOM 3957 O O . VAL B 1 235 ? 5.98 -30.719 0.142 1 97.94 235 VAL B O 1
ATOM 3960 N N . MET B 1 236 ? 5.355 -28.625 -0.107 1 98.44 236 MET B N 1
ATOM 3961 C CA . MET B 1 236 ? 5.418 -28.266 1.307 1 98.44 236 MET B CA 1
ATOM 3962 C C . MET B 1 236 ? 4.07 -27.75 1.801 1 98.44 236 MET B C 1
ATOM 3964 O O . MET B 1 236 ? 3.262 -27.25 1.012 1 98.44 236 MET B O 1
ATOM 3968 N N . GLU B 1 237 ? 3.824 -27.906 3.061 1 98.44 237 GLU B N 1
ATOM 3969 C CA . GLU B 1 237 ? 2.578 -27.438 3.652 1 98.44 237 GLU B CA 1
ATOM 3970 C C . GLU B 1 237 ? 2.844 -26.484 4.816 1 98.44 237 GLU B C 1
ATOM 3972 O O . GLU B 1 237 ? 3.775 -26.688 5.594 1 98.44 237 GLU B O 1
ATOM 3977 N N . ILE B 1 238 ? 2.105 -25.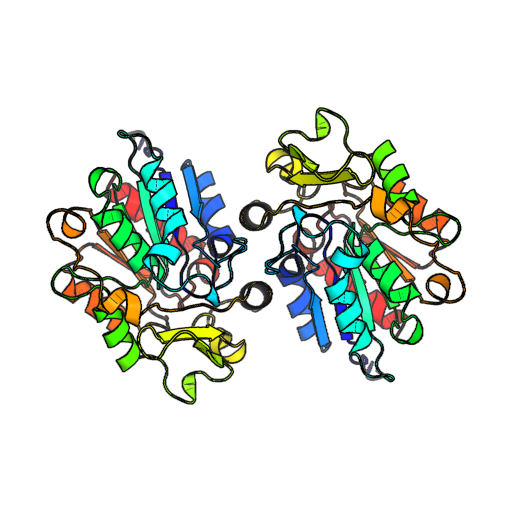422 4.883 1 98.44 238 ILE B N 1
ATOM 3978 C CA . ILE B 1 238 ? 2.137 -24.453 5.977 1 98.44 238 ILE B CA 1
ATOM 3979 C C . ILE B 1 238 ? 0.731 -24.281 6.547 1 98.44 238 ILE B C 1
ATOM 3981 O O . ILE B 1 238 ? -0.245 -24.203 5.797 1 98.44 238 ILE B O 1
ATOM 3985 N N . PRO B 1 239 ? 0.568 -24.328 7.918 1 98.31 239 PRO B N 1
ATOM 3986 C CA . PRO B 1 239 ? -0.741 -24.031 8.5 1 98.31 239 PRO B CA 1
ATOM 3987 C C . PRO B 1 239 ? -1.083 -22.531 8.438 1 98.31 239 PRO B C 1
ATOM 3989 O O . PRO B 1 239 ? -1.038 -21.844 9.461 1 98.31 239 PRO B O 1
ATOM 3992 N N . ALA B 1 240 ? -1.46 -22.125 7.289 1 98.62 240 ALA B N 1
ATOM 3993 C CA . ALA B 1 240 ? -1.729 -20.719 7.051 1 98.62 240 ALA B CA 1
ATOM 3994 C C . ALA B 1 240 ? -3.037 -20.516 6.285 1 98.62 240 ALA B C 1
ATOM 3996 O O . ALA B 1 240 ? -3.506 -21.438 5.609 1 98.62 240 ALA B O 1
ATOM 3997 N N . ASP B 1 241 ? -3.627 -19.391 6.531 1 98.69 241 ASP B N 1
ATOM 3998 C CA . ASP B 1 241 ? -4.754 -19 5.691 1 98.69 241 ASP B CA 1
ATOM 3999 C C . ASP B 1 241 ? -4.289 -18.625 4.285 1 98.69 241 ASP B C 1
ATOM 4001 O O . ASP B 1 241 ? -3.197 -19.016 3.863 1 98.69 241 ASP B O 1
ATOM 4005 N N . HIS B 1 242 ? -5.145 -17.953 3.49 1 98.56 242 HIS B N 1
ATOM 4006 C CA . HIS B 1 242 ? -4.84 -17.672 2.092 1 98.56 242 HIS B CA 1
ATOM 4007 C C . HIS B 1 242 ? -3.73 -16.641 1.968 1 98.56 242 HIS B C 1
ATOM 4009 O O . HIS B 1 242 ? -3.225 -16.391 0.87 1 98.56 242 HIS B O 1
ATOM 4015 N N . MET B 1 243 ? -3.377 -16 3.109 1 98.75 243 MET B N 1
ATOM 4016 C CA . MET B 1 243 ? -2.369 -14.945 3.09 1 98.75 243 MET B CA 1
ATOM 4017 C C . MET B 1 243 ? -1.19 -15.305 3.99 1 98.75 243 MET B C 1
ATOM 4019 O O . MET B 1 243 ? -0.886 -14.578 4.941 1 98.75 243 MET B O 1
ATOM 4023 N N . PRO B 1 244 ? -0.424 -16.328 3.578 1 98.81 244 PRO B N 1
ATOM 4024 C CA . PRO B 1 244 ? 0.703 -16.719 4.426 1 98.81 244 PRO B CA 1
ATOM 4025 C C . PRO B 1 244 ? 1.784 -15.648 4.512 1 98.81 244 PRO B C 1
ATOM 4027 O O . PRO B 1 244 ? 2.588 -15.648 5.449 1 98.81 244 PRO B O 1
ATOM 4030 N N . VAL B 1 245 ? 1.847 -14.734 3.551 1 98.75 245 VAL B N 1
ATOM 4031 C CA . VAL B 1 245 ? 2.785 -13.617 3.547 1 98.75 245 VAL B CA 1
ATOM 4032 C C . VAL B 1 245 ? 2.545 -12.734 4.77 1 98.75 245 VAL B C 1
ATOM 4034 O O . VAL B 1 245 ? 3.441 -12.008 5.207 1 98.75 245 VAL B O 1
ATOM 4037 N N . PHE B 1 246 ? 1.335 -12.773 5.355 1 98.44 246 PHE B N 1
ATOM 4038 C CA . PHE B 1 246 ? 0.96 -11.977 6.52 1 98.44 246 PHE B CA 1
ATOM 4039 C C . PHE B 1 246 ? 0.876 -12.852 7.77 1 98.44 246 PHE B C 1
ATOM 4041 O O . PHE B 1 246 ? 1.467 -12.523 8.797 1 98.44 246 PHE B O 1
ATOM 4048 N N . SER B 1 247 ? 0.241 -14.008 7.703 1 98.31 247 SER B N 1
ATOM 4049 C CA . SER B 1 247 ? -0.093 -14.797 8.883 1 98.31 247 SER B CA 1
ATOM 4050 C C . SER B 1 247 ? 1.111 -15.602 9.367 1 98.31 247 SER B C 1
ATOM 4052 O O . SER B 1 247 ? 1.248 -15.859 10.562 1 98.31 247 SER B O 1
ATOM 4054 N N . THR B 1 248 ? 1.977 -16.047 8.43 1 98.31 248 THR B N 1
ATOM 4055 C CA . THR B 1 248 ? 3.119 -16.875 8.812 1 98.31 248 THR B CA 1
ATOM 4056 C C . THR B 1 248 ? 4.348 -16.516 7.984 1 98.31 248 THR B C 1
ATOM 4058 O O . THR B 1 248 ? 4.965 -17.391 7.371 1 98.31 248 THR B O 1
ATOM 4061 N N . PRO B 1 249 ? 4.789 -15.258 8.062 1 98.31 249 PRO B N 1
ATOM 4062 C CA . PRO B 1 249 ? 5.871 -14.828 7.172 1 98.31 249 PRO B CA 1
ATOM 4063 C C . PRO B 1 249 ? 7.188 -15.555 7.453 1 98.31 249 PRO B C 1
ATOM 4065 O O . PRO B 1 249 ? 7.949 -15.844 6.527 1 98.31 249 PRO B O 1
ATOM 4068 N N . THR B 1 250 ? 7.477 -15.852 8.719 1 97.94 250 THR B N 1
ATOM 4069 C CA . THR B 1 250 ? 8.727 -16.531 9.055 1 97.94 250 THR B CA 1
ATOM 4070 C C . THR B 1 250 ? 8.75 -17.938 8.477 1 97.94 250 THR B C 1
ATOM 4072 O O . THR B 1 250 ? 9.711 -18.328 7.816 1 97.94 250 THR B O 1
ATOM 4075 N N . GLU B 1 251 ? 7.703 -18.656 8.711 1 98.31 251 GLU B N 1
ATOM 4076 C CA . GLU B 1 251 ? 7.594 -20.016 8.195 1 98.31 251 GLU B CA 1
ATOM 4077 C C . GLU B 1 251 ? 7.605 -20.031 6.672 1 98.31 251 GLU B C 1
ATOM 4079 O O . GLU B 1 251 ? 8.234 -20.906 6.062 1 98.31 251 GLU B O 1
ATOM 4084 N N . LEU B 1 252 ? 6.906 -19.125 6.094 1 98.81 252 LEU B N 1
ATOM 4085 C CA . LEU B 1 252 ? 6.867 -19.047 4.637 1 98.81 252 LEU B CA 1
ATOM 4086 C C . LEU B 1 252 ? 8.258 -18.797 4.07 1 98.81 252 LEU B C 1
ATOM 4088 O O . LEU B 1 252 ? 8.68 -19.453 3.115 1 98.81 252 LEU B O 1
ATOM 4092 N N . CYS B 1 253 ? 8.984 -17.844 4.66 1 98.38 253 CYS B N 1
ATOM 4093 C CA . CYS B 1 253 ? 10.328 -17.516 4.184 1 98.38 253 CYS B CA 1
ATOM 4094 C C . CYS B 1 253 ? 11.25 -18.734 4.285 1 98.38 253 CYS B C 1
ATOM 4096 O O . CYS B 1 253 ? 12.023 -19 3.369 1 98.38 253 CYS B O 1
ATOM 4098 N N . HIS B 1 254 ? 11.133 -19.406 5.355 1 97.88 254 HIS B N 1
ATOM 4099 C CA . HIS B 1 254 ? 11.922 -20.625 5.527 1 97.88 254 HIS B CA 1
ATOM 4100 C C . HIS B 1 254 ? 11.609 -21.641 4.434 1 97.88 254 HIS B C 1
ATOM 4102 O O . HIS B 1 254 ? 12.523 -22.25 3.869 1 97.88 254 HIS B O 1
ATOM 4108 N N . SER B 1 255 ? 10.352 -21.844 4.137 1 98.38 255 SER B N 1
ATOM 4109 C CA . SER B 1 255 ? 9.938 -22.812 3.123 1 98.38 255 SER B CA 1
ATOM 4110 C C . SER B 1 255 ? 10.461 -22.422 1.744 1 98.38 255 SER B C 1
ATOM 4112 O O . SER B 1 255 ? 10.953 -23.281 1.002 1 98.38 255 SER B O 1
ATOM 4114 N N . ILE B 1 256 ? 10.336 -21.156 1.404 1 98.5 256 ILE B N 1
ATOM 4115 C CA . ILE B 1 256 ? 10.797 -20.672 0.107 1 98.5 256 ILE B CA 1
ATOM 4116 C C . ILE B 1 256 ? 12.305 -20.891 -0.02 1 98.5 256 ILE B C 1
ATOM 4118 O O . ILE B 1 256 ? 12.781 -21.391 -1.043 1 98.5 256 ILE B O 1
ATOM 4122 N N . LEU B 1 257 ? 13.039 -20.562 1.057 1 97.75 257 LEU B N 1
ATOM 4123 C CA . LEU B 1 257 ? 14.492 -20.688 1.037 1 97.75 257 LEU B CA 1
ATOM 4124 C C . LEU B 1 257 ? 14.914 -22.156 0.951 1 97.75 257 LEU B C 1
ATOM 4126 O O . LEU B 1 257 ? 15.859 -22.5 0.241 1 97.75 257 LEU B O 1
ATOM 4130 N N . GLU B 1 258 ? 14.203 -22.984 1.653 1 97.06 258 GLU B N 1
ATOM 4131 C CA . GLU B 1 258 ? 14.5 -24.422 1.608 1 97.06 258 GLU B CA 1
ATOM 4132 C C . GLU B 1 258 ? 14.266 -24.984 0.212 1 97.06 258 GLU B C 1
ATOM 4134 O O . GLU B 1 258 ? 15.086 -25.75 -0.298 1 97.06 258 GLU B O 1
ATOM 4139 N N . LEU B 1 259 ? 13.195 -24.641 -0.385 1 96.88 259 LEU B N 1
ATOM 4140 C CA . LEU B 1 259 ? 12.875 -25.109 -1.727 1 96.88 259 LEU B CA 1
ATOM 4141 C C . LEU B 1 259 ? 13.898 -24.609 -2.738 1 96.88 259 LEU B C 1
ATOM 4143 O O . LEU B 1 259 ? 14.328 -25.359 -3.615 1 96.88 259 LEU B O 1
ATOM 4147 N N . ALA B 1 260 ? 14.258 -23.344 -2.641 1 95.12 260 ALA B N 1
ATOM 4148 C CA . ALA B 1 260 ? 15.25 -22.766 -3.545 1 95.12 260 ALA B CA 1
ATOM 4149 C C . ALA B 1 260 ? 16.594 -23.469 -3.398 1 95.12 260 ALA B C 1
ATOM 4151 O O . ALA B 1 260 ? 17.297 -23.703 -4.387 1 95.12 260 ALA B O 1
ATOM 4152 N N . ARG B 1 261 ? 16.969 -23.781 -2.189 1 93.25 261 ARG B N 1
ATOM 4153 C CA . ARG B 1 261 ? 18.234 -24.453 -1.924 1 93.25 261 ARG B CA 1
ATOM 4154 C C . ARG B 1 261 ? 18.25 -25.844 -2.539 1 93.25 261 ARG B C 1
ATOM 4156 O O . ARG B 1 261 ? 19.281 -26.281 -3.076 1 93.25 261 ARG B O 1
ATOM 4163 N N . LYS B 1 262 ? 17.219 -26.516 -2.492 1 91.62 262 LYS B N 1
ATOM 4164 C CA . LYS B 1 262 ? 17.109 -27.875 -3.006 1 91.62 262 LYS B CA 1
ATOM 4165 C C . LYS B 1 262 ? 17.219 -27.906 -4.527 1 91.62 262 LYS B C 1
ATOM 4167 O O . LYS B 1 262 ? 17.625 -28.906 -5.113 1 91.62 262 LYS B O 1
ATOM 4172 N N . HIS B 1 263 ? 16.859 -26.891 -5.184 1 87.31 263 HIS B N 1
ATOM 4173 C CA . HIS B 1 263 ? 16.781 -26.875 -6.641 1 87.31 263 HIS B CA 1
ATOM 4174 C C . HIS B 1 263 ? 17.891 -26.031 -7.242 1 87.31 263 HIS B C 1
ATOM 4176 O O . HIS B 1 263 ? 17.969 -25.859 -8.461 1 87.31 263 HIS B O 1
ATOM 4182 N N . ALA B 1 264 ? 18.688 -25.359 -6.367 1 71.31 264 ALA B N 1
ATOM 4183 C CA . ALA B 1 264 ? 19.844 -24.594 -6.824 1 71.31 264 ALA B CA 1
ATOM 4184 C C . ALA B 1 264 ? 21.047 -25.484 -7.047 1 71.31 264 ALA B C 1
ATOM 4186 O O . ALA B 1 264 ? 21.172 -26.547 -6.426 1 71.31 264 ALA B O 1
#

Solvent-accessible surface area (backb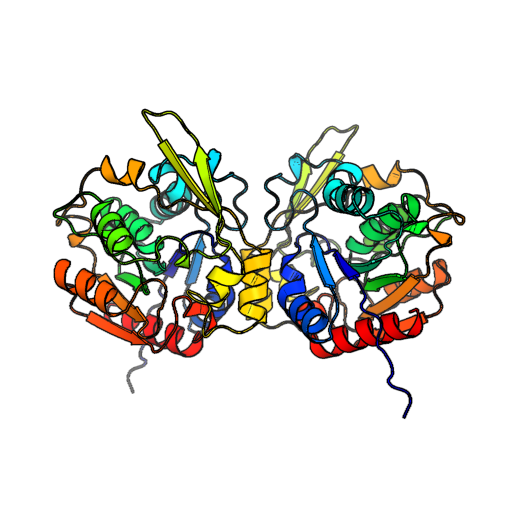one atoms only — not comparable to full-atom values): 27124 Å² total; per-residue (Å²): 127,80,76,76,74,75,75,71,44,38,38,39,40,35,39,34,68,49,40,20,25,47,62,40,20,60,41,48,51,56,47,37,72,73,60,27,48,70,46,63,42,43,36,54,31,14,44,68,40,51,50,49,48,86,76,44,72,33,50,69,58,28,40,39,49,58,50,53,51,59,70,67,48,56,88,89,45,54,28,35,39,36,10,26,30,58,12,16,50,53,47,46,53,44,27,43,75,39,32,84,38,40,58,32,36,37,28,38,60,30,47,60,64,51,58,85,43,38,59,22,49,58,57,55,56,42,60,73,72,38,77,54,79,73,62,40,57,63,39,44,76,48,80,46,75,44,95,91,52,58,34,60,35,38,36,80,19,70,66,28,41,46,69,24,37,35,56,66,38,51,66,44,55,51,38,33,48,62,53,56,57,45,50,24,59,81,37,52,66,44,26,57,72,39,76,54,42,42,58,85,27,32,58,63,36,52,56,36,37,37,42,25,62,53,12,62,55,60,39,40,69,56,53,50,48,39,35,62,74,55,65,56,78,54,70,46,77,42,94,19,26,58,41,34,54,69,53,34,32,68,62,48,48,51,52,52,51,51,54,50,60,73,68,100,127,79,77,76,73,76,75,71,45,37,37,38,39,34,38,32,68,49,40,19,26,46,60,39,20,60,41,49,52,54,49,38,72,72,59,28,48,70,47,64,43,42,38,51,31,14,46,67,40,49,51,49,48,86,75,44,71,33,50,69,56,27,41,39,48,57,50,52,52,59,69,67,48,56,88,88,45,54,28,36,39,34,12,28,30,56,11,16,50,53,48,46,54,44,27,42,75,39,32,84,37,39,60,34,35,37,27,40,60,31,48,60,65,50,56,84,44,39,59,22,48,59,58,55,57,43,61,72,70,37,77,54,79,72,62,39,59,63,39,43,75,48,79,44,76,44,94,92,52,58,35,61,33,38,37,81,20,68,65,27,41,46,69,24,36,35,57,67,38,52,67,43,56,52,39,33,49,62,54,53,56,46,50,25,60,81,36,51,64,44,27,56,71,39,76,52,44,42,60,85,27,32,59,61,36,51,57,35,37,37,43,25,63,54,11,63,54,60,39,41,68,57,53,51,49,41,35,60,75,55,66,56,78,52,70,48,78,42,93,19,25,60,40,33,54,70,53,34,34,68,62,49,48,51,50,52,51,52,54,50,57,73,68,100

Organism: Populus trichocarpa (NCBI:txid3694)

InterPro domains:
  IPR000073 Alpha/beta hydrolase fold-1 [PF00561] (10-246)
  IPR029058 Alpha/Beta hydrolase fold [G3DSA:3.40.50.1820] (4-264)
  IPR029058 Alpha/Beta hydrolase fold [SSF53474] (6-262)
  IPR045889 Methylesterase/Alpha-hydroxynitrile lyase [PTHR10992] (8-261)

Secondary structure (DSSP, 8-state):
---------EEEEE--TT--GGGGTTTHHHHHHTT-EEEEEPPTTSTT----GGG--SHHHHTHHHHHHHHHS-TT--EEEEEETTHHHHHHHHHHH-GGGEEEEEEES-----SSS-TTHHHHHHHHHS--GGGGTT-EEEEEE-SSSEEEEEE--HHHHHHTTTTTS-HHHHHHHHHT---B---HHHHHTSPPP-TTTGGGS-EEEEEETT-SSS-HHHHHHHHHHHT---EEEE---S-HHHHSHHHHHHHHHHHHHHH-/---------EEEEE--TT--GGGGTTTHHHHHHTT-EEEEEPPTTSTT----GGG--SHHHHTHHHHHHHHHS-TT--EEEEEETTHHHHHHHHHHH-GGGEEEEEEES-----SSS-TTHHHHHHHHHS--GGGGTT-EEEEEEETTEEEEEEE--HHHHHHTTTTTS-HHHHHHHHHT---B---HHHHHTSPPP-TTTGGGS-EEEEEETT-SSS-HHHHHHHHHHHT---EEEE---S-HHHHSHHHHHHHHHHHHHHH-

Radius of gyration: 24.49 Å; Cα contacts (8 Å, |Δi|>4): 1125; chains: 2; bounding box: 56×70×66 Å

Nearest PDB structures (foldseek):
  2wfl-assembly2_B  TM=9.638E-01  e=1.761E-36  Rauvolfia serpentina
  9clr-assembly2_B  TM=9.744E-01  e=4.806E-32  Hevea brasiliensis
  9clr-assembly1_A  TM=9.744E-01  e=7.452E-32  Hevea brasiliensis
  3sty-assembly1_A  TM=9.269E-01  e=1.290E-28  Solanum habrochaites
  3stx-assembly1_A  TM=9.267E-01  e=1.658E-28  Solanum habrochaites

Foldseek 3Di:
DPPLPQDAAEEEEEEAWQAALVLLVLQQVVSVVVPYHYHYGGFDCHDPHPDHQLVVQAVCNRLVGVQVVQVPDDQPAAHEYEAAALRQLSVLVSQQVCVSRYLEYEYELYQHAAQPAFSLVLVVVLVVVFDDDCLQPPKDWDWDDDPVRIFIKIFRDLVNCCVAQCVLFDPVSSVVSVVRGGIGGSRSVNRNPDHGGHCVTSVVHHYEYEAACQARRRHSVSVVVSCVVHVRDHYHYDPHYSSCSGNPVPVVSVVVSVVVSVSD/DPPLVQDAAEEEEEEAWQAALVLLVLQQVVSVVVPYHYHYGGFDCHDPHPDHQLVVQAVCNRLVGVQVVQVPDDQPAAHEYEAAALRQLSVLVSQQVCVSRHLEYEYELYQHAAQPAFSLVLVVVLVVVFDDDCLQPPKDWDWDDDPVRIFIKIFRDLVNCCVAQCVLFDPVSSVVSVVRGGIGGSRSVNRNPDHGGHCVTSVVHHYEYEAACQARRRHSVSVVVSCVVHVRDHYHYDPHYSSCSGNPVPVVSVVVSVVVSVSD

pLDDT: mean 95.45, std 9.06, range [28.34, 98.94]

Sequence (528 aa):
MGEVTNQKQHFVLIHGSVAGAWIWYKIKPRLEEAGHRVTALDMAASGVNTKTIEEVRTFDLYNEPLMEFMAKLPENEKVVLVGHSLGGLNLAFAMEKFPEKVSLAVFLTAILPDTVHQPSYMLEKFAEIGPKGEEWQDTLFSFHGTPEEPHTCVHMGCEFMKCKPFHLSSAEDLALQMLLNRPGSMFVESLSKAKKFTDERYGSVPRVYIVCTEDLMMPASFQRWMIEQNGVKEVMEIPADHMPVFSTPTELCHSILELARKHAMGEVTNQKQHFVLIHGSVAGAWIWYKIKPRLEEAGHRVTALDMAASGVNTKTIEEVRTFDLYNEPLMEFMAKLPENEKVVLVGHSLGGLNLAFAMEKFPEKVSLAVFLTAILPDTVHQPSYMLEKFAEIGPKGEEWQDTLFSFHGTPEEPHTCVHMGCEFMKCKPFHLSSAEDLALQMLLNRPGSMFVESLSKAKKFTDERYGSVPRVYIVCTEDLMMPASFQRWMIEQNGVKEVMEIPADHMPVFSTPTELCHSILELARKHA